Protein AF-0000000076750716 (afdb_homodimer)

Secondary structure (DSSP, 8-state):
--------HHHHHHHHHHHHHHTTSS-TTPEEPHHHHHHHHT--HHHHHHHHHHHHHTTSEEEETTTEEEE----HHHHHHHHHHHHHHHHHHHHTS-BTTB--HHHHHHHHHHHHHHHTT-HHHHHHHHHHHHHHHHHTT--HHHHHHHHHHHHHHHHHHTTS-HHHHHHHHHHHHHHHHHHHHTT-HHHHHHHHHHHHHHHHHHHHHHH-/--------HHHHHHHHHHHHHHTTSS-TTPEEPHHHHHHHHT--HHHHHHHHHHHHHTTSEEEETTTEEEE----HHHHHHHHHHHHHHHHHHHHTS-BTTB--HHHHHHHHHHHHHHHTT-HHHHHHHHHHHHHHHHHTT--HHHHHHHHHHHHHHHHHHTTS-HHHHHHHHHHHHHHHHHHHHTT-HHHHHHHHHHHHHHHHHHHHHHH-

pLDDT: mean 92.52, std 12.32, range [21.67, 98.94]

Organism: NCBI:txid927661

Structure (mmCIF, N/CA/C/O backbone):
data_AF-0000000076750716-model_v1
#
loop_
_entity.id
_entity.type
_entity.pdbx_description
1 polymer 'Transcriptional regulator'
#
loop_
_atom_site.group_PDB
_atom_site.id
_atom_site.type_symbol
_atom_site.label_atom_id
_atom_site.label_alt_id
_atom_site.label_comp_id
_atom_site.label_asym_id
_atom_site.label_entity_id
_atom_site.label_seq_id
_atom_site.pdbx_PDB_ins_code
_atom_site.Cartn_x
_atom_site.Cartn_y
_atom_site.Cartn_z
_atom_site.occupancy
_atom_site.B_iso_or_equiv
_atom_site.auth_seq_id
_atom_site.auth_comp_id
_atom_site.auth_asym_id
_atom_site.auth_atom_id
_atom_site.pdbx_PDB_model_num
ATOM 1 N N . MET A 1 1 ? -17.719 -16.781 27.188 1 21.67 1 MET A N 1
ATOM 2 C CA . MET A 1 1 ? -18.484 -16.484 25.984 1 21.67 1 MET A CA 1
ATOM 3 C C . MET A 1 1 ? -17.625 -15.773 24.953 1 21.67 1 MET A C 1
ATOM 5 O O . MET A 1 1 ? -17.25 -14.609 25.141 1 21.67 1 MET A O 1
ATOM 9 N N . THR A 1 2 ? -16.578 -16.328 24.484 1 24.56 2 THR A N 1
ATOM 10 C CA . THR A 1 2 ? -15.375 -15.906 23.766 1 24.56 2 THR A CA 1
ATOM 11 C C . THR A 1 2 ? -15.727 -15.227 22.453 1 24.56 2 THR A C 1
ATOM 13 O O . THR A 1 2 ? -16.453 -15.797 21.625 1 24.56 2 THR A O 1
ATOM 16 N N . MET A 1 3 ? -16.078 -13.945 22.516 1 24.97 3 MET A N 1
ATOM 17 C CA . MET A 1 3 ? -16.578 -13.031 21.484 1 24.97 3 MET A CA 1
ATOM 18 C C . MET A 1 3 ? -15.82 -13.211 20.172 1 24.97 3 MET A C 1
ATOM 20 O O . MET A 1 3 ? -14.664 -12.789 20.062 1 24.97 3 MET A O 1
ATOM 24 N N . VAL A 1 4 ? -15.781 -14.328 19.609 1 30.98 4 VAL A N 1
ATOM 25 C CA . VAL A 1 4 ? -15.211 -14.609 18.297 1 30.98 4 VAL A CA 1
ATOM 26 C C . VAL A 1 4 ? -15.633 -13.531 17.297 1 30.98 4 VAL A C 1
ATOM 28 O O . VAL A 1 4 ? -16.828 -13.359 17.047 1 30.98 4 VAL A O 1
ATOM 31 N N . LEU A 1 5 ? -15.094 -12.32 17.234 1 35.66 5 LEU A N 1
ATOM 32 C CA . LEU A 1 5 ? -15.344 -11.234 16.281 1 35.66 5 LEU A CA 1
ATOM 33 C C . LEU A 1 5 ? -15.555 -11.781 14.875 1 35.66 5 LEU A C 1
ATOM 35 O O . LEU A 1 5 ? -14.633 -12.336 14.273 1 35.66 5 LEU A O 1
ATOM 39 N N . ARG A 1 6 ? -16.469 -12.602 14.523 1 39.34 6 ARG A N 1
ATOM 40 C CA . ARG A 1 6 ? -16.969 -13.117 13.258 1 39.34 6 ARG A CA 1
ATOM 41 C C . ARG A 1 6 ? -16.797 -12.102 12.133 1 39.34 6 ARG A C 1
ATOM 43 O O . ARG A 1 6 ? -17.266 -10.961 12.25 1 39.34 6 ARG A O 1
ATOM 50 N N . ALA A 1 7 ? -15.758 -12.266 11.406 1 53.97 7 ALA A N 1
ATOM 51 C CA . ALA A 1 7 ? -15.734 -11.391 10.234 1 53.97 7 ALA A CA 1
ATOM 52 C C . ALA A 1 7 ? -17.141 -11.078 9.758 1 53.97 7 ALA A C 1
ATOM 54 O O . ALA A 1 7 ? -18 -11.961 9.672 1 53.97 7 ALA A O 1
ATOM 55 N N . GLY A 1 8 ? -17.547 -9.852 9.969 1 68.94 8 GLY A N 1
ATOM 56 C CA . GLY A 1 8 ? -18.859 -9.438 9.516 1 68.94 8 GLY A CA 1
ATOM 57 C C . GLY A 1 8 ? -19.219 -9.977 8.148 1 68.94 8 GLY A C 1
ATOM 58 O O . GLY A 1 8 ? -18.391 -10.594 7.477 1 68.94 8 GLY A O 1
ATOM 59 N N . SER A 1 9 ? -20.344 -10.367 7.852 1 79.81 9 SER A N 1
ATOM 60 C CA . SER A 1 9 ? -20.891 -10.891 6.602 1 79.81 9 SER A CA 1
ATOM 61 C C . SER A 1 9 ? -20.156 -10.312 5.395 1 79.81 9 SER A C 1
ATOM 63 O O . SER A 1 9 ? -19.875 -11.031 4.43 1 79.81 9 SER A O 1
ATOM 65 N N . ALA A 1 10 ? -19.641 -9.164 5.488 1 81.5 10 ALA A N 1
ATOM 66 C CA . ALA A 1 10 ? -18.938 -8.508 4.391 1 81.5 10 ALA A CA 1
ATOM 67 C C . ALA A 1 10 ? -17.531 -9.086 4.219 1 81.5 10 ALA A C 1
ATOM 69 O O . ALA A 1 10 ? -17.094 -9.352 3.096 1 81.5 10 ALA A O 1
ATOM 70 N N . ALA A 1 11 ? -16.891 -9.328 5.27 1 85.06 11 ALA A N 1
ATOM 71 C CA . ALA A 1 11 ? -15.539 -9.883 5.234 1 85.06 11 ALA A CA 1
ATOM 72 C C . ALA A 1 11 ? -15.531 -11.281 4.625 1 85.06 11 ALA A C 1
ATOM 74 O O . ALA A 1 11 ? -14.625 -11.633 3.871 1 85.06 11 ALA A O 1
ATOM 75 N N . ARG A 1 12 ? -16.469 -11.961 4.879 1 89.25 12 ARG A N 1
ATOM 76 C CA . ARG A 1 12 ? -16.594 -13.305 4.316 1 89.25 12 ARG A CA 1
ATOM 77 C C . ARG A 1 12 ? -16.828 -13.242 2.811 1 89.25 12 ARG A C 1
ATOM 79 O O . ARG A 1 12 ? -16.234 -14.016 2.053 1 89.25 12 ARG A O 1
ATOM 86 N N . ALA A 1 13 ? -17.719 -12.406 2.438 1 92.31 13 ALA A N 1
ATOM 87 C CA . ALA A 1 13 ? -17.984 -12.242 1.013 1 92.31 13 ALA A CA 1
ATOM 88 C C . ALA A 1 13 ? -16.734 -11.812 0.261 1 92.31 13 ALA A C 1
ATOM 90 O O . ALA A 1 13 ? -16.453 -12.305 -0.835 1 92.31 13 ALA A O 1
ATOM 91 N N . VAL A 1 14 ? -16.016 -10.922 0.864 1 91.81 14 VAL A N 1
ATOM 92 C CA . VAL A 1 14 ? -14.773 -10.461 0.266 1 91.81 14 VAL A CA 1
ATOM 93 C C . VAL A 1 14 ? -13.82 -11.641 0.078 1 91.81 14 VAL A C 1
ATOM 95 O O . VAL A 1 14 ? -13.273 -11.836 -1.01 1 91.81 14 VAL A O 1
ATOM 98 N N . ALA A 1 15 ? -13.695 -12.383 1.11 1 92.5 15 ALA A N 1
ATOM 99 C CA . ALA A 1 15 ? -12.766 -13.516 1.078 1 92.5 15 ALA A CA 1
ATOM 100 C C . ALA A 1 15 ? -13.172 -14.523 0.004 1 92.5 15 ALA A C 1
ATOM 102 O O . ALA A 1 15 ? -12.32 -15 -0.76 1 92.5 15 ALA A O 1
ATOM 103 N N . GLU A 1 16 ? -14.367 -14.805 -0.083 1 93.69 16 GLU A N 1
ATOM 104 C CA . GLU A 1 16 ? -14.859 -15.781 -1.054 1 93.69 16 GLU A CA 1
ATOM 105 C C . GLU A 1 16 ? -14.68 -15.273 -2.482 1 93.69 16 GLU A C 1
ATOM 107 O O . GLU A 1 16 ? -14.211 -16 -3.354 1 93.69 16 GLU A O 1
ATOM 112 N N . LEU A 1 17 ? -15.055 -14.117 -2.736 1 94.12 17 LEU A N 1
ATOM 113 C CA . LEU A 1 17 ? -14.93 -13.555 -4.078 1 94.12 17 LEU A CA 1
ATOM 114 C C . LEU A 1 17 ? -13.469 -13.422 -4.48 1 94.12 17 LEU A C 1
ATOM 116 O O . LEU A 1 17 ? -13.109 -13.672 -5.633 1 94.12 17 LEU A O 1
ATOM 120 N N . ARG A 1 18 ? -12.68 -12.961 -3.531 1 94.06 18 ARG A N 1
ATOM 121 C CA . ARG A 1 18 ? -11.242 -12.891 -3.793 1 94.06 18 ARG A CA 1
ATOM 122 C C . ARG A 1 18 ? -10.703 -14.242 -4.238 1 94.06 18 ARG A C 1
ATOM 124 O O . ARG A 1 18 ? -9.945 -14.328 -5.207 1 94.06 18 ARG A O 1
ATOM 131 N N . GLU A 1 19 ? -11.078 -15.227 -3.539 1 91.38 19 GLU A N 1
ATOM 132 C CA . GLU A 1 19 ? -10.633 -16.578 -3.865 1 91.38 19 GLU A CA 1
ATOM 133 C C . GLU A 1 19 ? -11.086 -16.984 -5.266 1 91.38 19 GLU A C 1
ATOM 135 O O . GLU A 1 19 ? -10.305 -17.547 -6.035 1 91.38 19 GLU A O 1
ATOM 140 N N . ARG A 1 20 ? -12.258 -16.719 -5.586 1 91.75 20 ARG A N 1
ATOM 141 C CA . ARG A 1 20 ? -12.781 -17.078 -6.898 1 91.75 20 ARG A CA 1
ATOM 142 C C . ARG A 1 20 ? -12.047 -16.344 -8.008 1 91.75 20 ARG A C 1
ATOM 144 O O . ARG A 1 20 ? -11.789 -16.922 -9.07 1 91.75 20 ARG A O 1
ATOM 151 N N . VAL A 1 21 ? -11.711 -15.172 -7.758 1 91.5 21 VAL A N 1
ATOM 152 C CA . VAL A 1 21 ? -11.016 -14.359 -8.742 1 91.5 21 VAL A CA 1
ATOM 153 C C . VAL A 1 21 ? -9.57 -14.844 -8.891 1 91.5 21 VAL A C 1
ATOM 155 O O . VAL A 1 21 ? -9.109 -15.109 -10 1 91.5 21 VAL A O 1
ATOM 158 N N . THR A 1 22 ? -8.898 -15.078 -7.785 1 89.25 22 THR A N 1
ATOM 159 C CA . THR A 1 22 ? -7.477 -15.391 -7.812 1 89.25 22 THR A CA 1
ATOM 160 C C . THR A 1 22 ? -7.25 -16.844 -8.242 1 89.25 22 THR A C 1
ATOM 162 O O . THR A 1 22 ? -6.203 -17.172 -8.805 1 89.25 22 THR A O 1
ATOM 165 N N . ALA A 1 23 ? -8.266 -17.641 -8.031 1 86.75 23 ALA A N 1
ATOM 166 C CA . ALA A 1 23 ? -8.188 -19.047 -8.461 1 86.75 23 ALA A CA 1
ATOM 167 C C . ALA A 1 23 ? -8.547 -19.188 -9.938 1 86.75 23 ALA A C 1
ATOM 169 O O . ALA A 1 23 ? -8.406 -20.25 -10.516 1 86.75 23 ALA A O 1
ATOM 170 N N . GLY A 1 24 ? -9.109 -18.156 -10.516 1 87.5 24 GLY A N 1
ATOM 171 C CA . GLY A 1 24 ? -9.398 -18.156 -11.945 1 87.5 24 GLY A CA 1
ATOM 172 C C . GLY A 1 24 ? -10.812 -18.594 -12.266 1 87.5 24 GLY A C 1
ATOM 173 O O . GLY A 1 24 ? -11.172 -18.766 -13.43 1 87.5 24 GLY A O 1
ATOM 174 N N . HIS A 1 25 ? -11.617 -18.75 -11.258 1 89.81 25 HIS A N 1
ATOM 175 C CA . HIS A 1 25 ? -13.008 -19.125 -11.5 1 89.81 25 HIS A CA 1
ATOM 176 C C . HIS A 1 25 ? -13.797 -17.953 -12.078 1 89.81 25 HIS A C 1
ATOM 178 O O . HIS A 1 25 ? -14.75 -18.141 -12.828 1 89.81 25 HIS A O 1
ATOM 184 N N . LEU A 1 26 ? -13.453 -16.812 -11.711 1 92.75 26 LEU A N 1
ATOM 185 C CA . LEU A 1 26 ? -13.938 -15.586 -12.32 1 92.75 26 LEU A CA 1
ATOM 186 C C . LEU A 1 26 ? -12.836 -14.914 -13.133 1 92.75 26 LEU A C 1
ATOM 188 O O . LEU A 1 26 ? -11.844 -14.43 -12.57 1 92.75 26 LEU A O 1
ATOM 192 N N . THR A 1 27 ? -13.078 -14.906 -14.453 1 92.62 27 THR A N 1
ATOM 193 C CA . THR A 1 27 ? -11.992 -14.477 -15.328 1 92.62 27 THR A CA 1
ATOM 194 C C . THR A 1 27 ? -12.055 -12.969 -15.562 1 92.62 27 THR A C 1
ATOM 196 O O . THR A 1 27 ? -13.125 -12.359 -15.461 1 92.62 27 THR A O 1
ATOM 199 N N . PRO A 1 28 ? -10.914 -12.414 -15.898 1 94.31 28 PRO A N 1
ATOM 200 C CA . PRO A 1 28 ? -10.891 -10.977 -16.172 1 94.31 28 PRO A CA 1
ATOM 201 C C . PRO A 1 28 ? -11.883 -10.562 -17.266 1 94.31 28 PRO A C 1
ATOM 203 O O . PRO A 1 28 ? -12.039 -11.273 -18.266 1 94.31 28 PRO A O 1
ATOM 206 N N . GLY A 1 29 ? -12.539 -9.461 -16.953 1 94.56 29 GLY A N 1
ATOM 207 C CA . GLY A 1 29 ? -13.508 -8.953 -17.906 1 94.56 29 GLY A CA 1
ATOM 208 C C . GLY A 1 29 ? -14.914 -9.469 -17.672 1 94.56 29 GLY A C 1
ATOM 209 O O . GLY A 1 29 ? -15.875 -8.953 -18.234 1 94.56 29 GLY A O 1
ATOM 210 N N . THR A 1 30 ? -15.086 -10.406 -16.781 1 94.94 30 THR A N 1
ATOM 211 C CA . THR A 1 30 ? -16.391 -10.992 -16.484 1 94.94 30 THR A CA 1
ATOM 212 C C . THR A 1 30 ? -17.219 -10.039 -15.625 1 94.94 30 THR A C 1
ATOM 214 O O . THR A 1 30 ? -16.719 -9.484 -14.648 1 94.94 30 THR A O 1
ATOM 217 N N . GLN A 1 31 ? -18.422 -9.867 -15.938 1 96.19 31 GLN A N 1
ATOM 218 C CA . GLN A 1 31 ? -19.344 -9.047 -15.148 1 96.19 31 GLN A CA 1
ATOM 219 C C . GLN A 1 31 ? -19.891 -9.82 -13.953 1 96.19 31 GLN A C 1
ATOM 221 O O . GLN A 1 31 ? -20.234 -11 -14.078 1 96.19 31 GLN A O 1
ATOM 226 N N . LEU A 1 32 ? -19.922 -9.18 -12.883 1 95.31 32 LEU A N 1
ATOM 227 C CA . LEU A 1 32 ? -20.516 -9.781 -11.695 1 95.31 32 LEU A CA 1
ATOM 228 C C . LEU A 1 32 ? -21.922 -9.258 -11.477 1 95.31 32 LEU A C 1
ATOM 230 O O . LEU A 1 32 ? -22.125 -8.055 -11.281 1 95.31 32 LEU A O 1
ATOM 234 N N . SER A 1 33 ? -22.844 -10.102 -11.508 1 91.81 33 SER A N 1
ATOM 235 C CA . SER A 1 33 ? -24.234 -9.742 -11.273 1 91.81 33 SER A CA 1
ATOM 236 C C .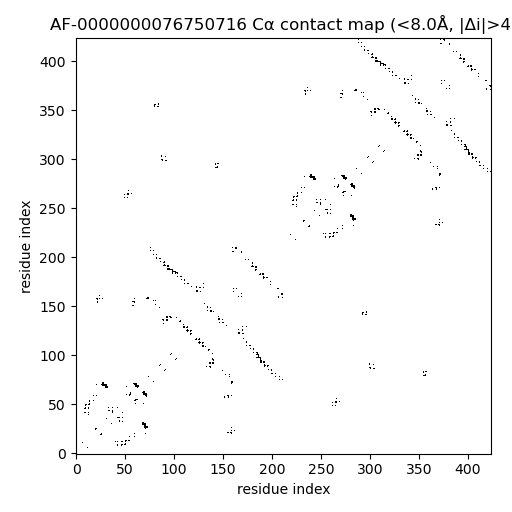 SER A 1 33 ? -24.578 -9.789 -9.789 1 91.81 33 SER A C 1
ATOM 238 O O . SER A 1 33 ? -24.453 -10.836 -9.148 1 91.81 33 SER A O 1
ATOM 240 N N . GLU A 1 34 ? -25.031 -8.672 -9.297 1 89.31 34 GLU A N 1
ATOM 241 C CA . GLU A 1 34 ? -25.438 -8.641 -7.895 1 89.31 34 GLU A CA 1
ATOM 242 C C . GLU A 1 34 ? -26.531 -9.664 -7.613 1 89.31 34 GLU A C 1
ATOM 244 O O . GLU A 1 34 ? -26.484 -10.359 -6.594 1 89.31 34 GLU A O 1
ATOM 249 N N . ALA A 1 35 ? -27.469 -9.781 -8.516 1 89.12 35 ALA A N 1
ATOM 250 C CA . ALA A 1 35 ? -28.625 -10.664 -8.352 1 89.12 35 ALA A CA 1
ATOM 251 C C . ALA A 1 35 ? -28.188 -12.125 -8.297 1 89.12 35 ALA A C 1
ATOM 253 O O . ALA A 1 35 ? -28.734 -12.914 -7.52 1 89.12 35 ALA A O 1
ATOM 254 N N . SER A 1 36 ? -27.234 -12.461 -9 1 90.81 36 SER A N 1
ATOM 255 C CA . SER A 1 36 ? -26.828 -13.852 -9.102 1 90.81 36 SER A CA 1
ATOM 256 C C . SER A 1 36 ? -25.891 -14.242 -7.957 1 90.81 36 SER A C 1
ATOM 258 O O . SER A 1 36 ? -25.703 -15.422 -7.68 1 90.81 36 SER A O 1
ATOM 260 N N . LEU A 1 37 ? -25.312 -13.289 -7.242 1 92.75 37 LEU A N 1
ATOM 261 C CA . LEU A 1 37 ? -24.25 -13.602 -6.285 1 92.75 37 LEU A CA 1
ATOM 262 C C . LEU A 1 37 ? -24.797 -13.57 -4.859 1 92.75 37 LEU A C 1
ATOM 264 O O . LEU A 1 37 ? -24.234 -14.211 -3.965 1 92.75 37 LEU A O 1
ATOM 268 N N . THR A 1 38 ? -25.859 -12.852 -4.641 1 90.94 38 THR A N 1
ATOM 269 C CA . THR A 1 38 ? -26.391 -12.719 -3.285 1 90.94 38 THR A CA 1
ATOM 270 C C . THR A 1 38 ? -26.797 -14.078 -2.732 1 90.94 38 THR A C 1
ATOM 272 O O . THR A 1 38 ? -26.547 -14.383 -1.565 1 90.94 38 THR A O 1
ATOM 275 N N . GLY A 1 39 ? -27.516 -14.875 -3.539 1 89.25 39 GLY A N 1
ATOM 276 C CA . GLY A 1 39 ? -27.969 -16.188 -3.121 1 89.25 39 GLY A CA 1
ATOM 277 C C . GLY A 1 39 ? -26.828 -17.109 -2.725 1 89.25 39 GLY A C 1
ATOM 278 O O . GLY A 1 39 ? -26.672 -17.453 -1.55 1 89.25 39 GLY A O 1
ATOM 279 N N . PRO A 1 40 ? -26.047 -17.391 -3.607 1 89.5 40 PRO A N 1
ATOM 280 C CA . PRO A 1 40 ? -24.938 -18.297 -3.355 1 89.5 40 PRO A CA 1
ATOM 281 C C . PRO A 1 40 ? -24.031 -17.844 -2.209 1 89.5 40 PRO A C 1
ATOM 283 O O . PRO A 1 40 ? -23.469 -18.672 -1.491 1 89.5 40 PRO A O 1
ATOM 286 N N . LEU A 1 41 ? -23.859 -16.562 -2.008 1 91.19 41 LEU A N 1
ATOM 287 C CA . LEU A 1 41 ? -22.984 -16.047 -0.966 1 91.19 41 LEU A CA 1
ATOM 288 C C . LEU A 1 41 ? -23.734 -15.875 0.348 1 91.19 41 LEU A C 1
ATOM 290 O O . LEU A 1 41 ? -23.125 -15.703 1.404 1 91.19 41 LEU A O 1
ATOM 294 N N . GLY A 1 42 ? -25.016 -15.836 0.256 1 92.44 42 GLY A N 1
ATOM 295 C CA . GLY A 1 42 ? -25.844 -15.703 1.447 1 92.44 42 GLY A CA 1
ATOM 296 C C . GLY A 1 42 ? -25.734 -14.344 2.1 1 92.44 42 GLY A C 1
ATOM 297 O O . GLY A 1 42 ? -25.656 -14.234 3.326 1 92.44 42 GLY A O 1
ATOM 298 N N . VAL A 1 43 ? -25.625 -13.359 1.329 1 91.38 43 VAL A N 1
ATOM 299 C CA . VAL A 1 43 ? -25.484 -12.008 1.866 1 91.38 43 VAL A CA 1
ATOM 300 C C . VAL A 1 43 ? -26.5 -11.086 1.2 1 91.38 43 VAL A C 1
ATOM 302 O O . VAL A 1 43 ? -27.016 -11.391 0.125 1 91.38 43 VAL A O 1
ATOM 305 N N . SER A 1 44 ? -26.75 -10.023 1.887 1 88.88 44 SER A N 1
ATOM 306 C CA . SER A 1 44 ? -27.625 -9.008 1.322 1 88.88 44 SER A CA 1
ATOM 307 C C . SER A 1 44 ? -26.938 -8.234 0.203 1 88.88 44 SER A C 1
ATOM 309 O O . SER A 1 44 ? -25.719 -8.32 0.043 1 88.88 44 SER A O 1
ATOM 311 N N . ARG A 1 45 ? -27.734 -7.508 -0.53 1 87.19 45 ARG A N 1
ATOM 312 C CA . ARG A 1 45 ? -27.203 -6.664 -1.592 1 87.19 45 ARG A CA 1
ATOM 313 C C . ARG A 1 45 ? -26.266 -5.602 -1.025 1 87.19 45 ARG A C 1
ATOM 315 O O . ARG A 1 45 ? -25.234 -5.289 -1.629 1 87.19 45 ARG A O 1
ATOM 322 N N . ASN A 1 46 ? -26.609 -5.07 0.033 1 83.25 46 ASN A N 1
ATOM 323 C CA . ASN A 1 46 ? -25.766 -4.055 0.667 1 83.25 46 ASN A CA 1
ATOM 324 C C . ASN A 1 46 ? -24.406 -4.621 1.066 1 83.25 46 ASN A C 1
ATOM 326 O O . ASN A 1 46 ? -23.375 -3.996 0.821 1 83.25 46 ASN A O 1
ATOM 330 N N . THR A 1 47 ? -24.422 -5.75 1.642 1 84.75 47 THR A N 1
ATOM 331 C CA . THR A 1 47 ? -23.203 -6.426 2.045 1 84.75 47 THR A CA 1
ATOM 332 C C . THR A 1 47 ? -22.344 -6.762 0.829 1 84.75 47 THR A C 1
ATOM 334 O O . THR A 1 47 ? -21.125 -6.605 0.861 1 84.75 47 THR A O 1
ATOM 337 N N . LEU A 1 48 ? -23.016 -7.191 -0.17 1 90.81 48 LEU A N 1
ATOM 338 C CA . LEU A 1 48 ? -22.297 -7.516 -1.396 1 90.81 48 LEU A CA 1
ATOM 339 C C . LEU A 1 48 ? -21.625 -6.273 -1.985 1 90.81 48 LEU A C 1
ATOM 341 O O . LEU A 1 48 ? -20.484 -6.332 -2.43 1 90.81 48 LEU A O 1
ATOM 345 N N . ARG A 1 49 ? -22.312 -5.23 -1.967 1 84.5 49 ARG A N 1
ATOM 346 C CA . ARG A 1 49 ? -21.766 -3.984 -2.496 1 84.5 49 ARG A CA 1
ATOM 347 C C . ARG A 1 49 ? -20.578 -3.508 -1.665 1 84.5 49 ARG A C 1
ATOM 349 O O . ARG A 1 49 ? -19.625 -2.957 -2.205 1 84.5 49 ARG A O 1
ATOM 356 N N . GLU A 1 50 ? -20.656 -3.752 -0.448 1 84.56 50 GLU A N 1
ATOM 357 C CA . GLU A 1 50 ? -19.5 -3.461 0.406 1 84.56 50 GLU A CA 1
ATOM 358 C C . GLU A 1 50 ? -18.297 -4.324 0.03 1 84.56 50 GLU A C 1
ATOM 360 O O . GLU A 1 50 ? -17.172 -3.836 -0.025 1 84.56 50 GLU A O 1
ATOM 365 N N . ALA A 1 51 ? -18.625 -5.508 -0.202 1 89.62 51 ALA A N 1
ATOM 366 C CA . ALA A 1 51 ? -17.562 -6.422 -0.617 1 89.62 51 ALA A CA 1
ATOM 367 C C . ALA A 1 51 ? -16.969 -5.992 -1.953 1 89.62 51 ALA A C 1
ATOM 369 O O . ALA A 1 51 ? -15.742 -6.016 -2.127 1 89.62 51 ALA A O 1
ATOM 370 N N . PHE A 1 52 ? -17.859 -5.598 -2.859 1 90.94 52 PHE A N 1
ATOM 371 C CA . PHE A 1 52 ? -17.391 -5.094 -4.145 1 90.94 52 PHE A CA 1
ATOM 372 C C . PHE A 1 52 ? -16.484 -3.889 -3.955 1 90.94 52 PHE A C 1
ATOM 374 O O . PHE A 1 52 ? -15.422 -3.805 -4.574 1 90.94 52 PHE A O 1
ATOM 381 N N . SER A 1 53 ? -16.844 -3.016 -3.111 1 86.62 53 SER A N 1
ATOM 382 C CA . SER A 1 53 ? -16.047 -1.81 -2.881 1 86.62 53 SER A CA 1
ATOM 383 C C . SER A 1 53 ? -14.648 -2.15 -2.385 1 86.62 53 SER A C 1
ATOM 385 O O . SER A 1 53 ? -13.664 -1.566 -2.844 1 86.62 53 SER A O 1
ATOM 387 N N . THR A 1 54 ? -14.586 -3.092 -1.508 1 87.44 54 THR A N 1
ATOM 388 C CA . THR A 1 54 ? -13.297 -3.523 -0.984 1 87.44 54 THR A CA 1
ATOM 389 C C . THR A 1 54 ? -12.43 -4.113 -2.094 1 87.44 54 THR A C 1
ATOM 391 O O . THR A 1 54 ? -11.258 -3.758 -2.232 1 87.44 54 THR A O 1
ATOM 394 N N . LEU A 1 55 ? -13.016 -4.918 -2.885 1 92.94 55 LEU A N 1
ATOM 395 C CA . LEU A 1 55 ? -12.273 -5.613 -3.928 1 92.94 55 LEU A CA 1
ATOM 396 C C . LEU A 1 55 ? -11.906 -4.66 -5.059 1 92.94 55 LEU A C 1
ATOM 398 O O . LEU A 1 55 ? -10.914 -4.871 -5.758 1 92.94 55 LEU A O 1
ATOM 402 N N . ILE A 1 56 ? -12.688 -3.613 -5.25 1 90.38 56 ILE A N 1
ATOM 403 C CA . ILE A 1 56 ? -12.352 -2.562 -6.203 1 90.38 56 ILE A CA 1
ATOM 404 C C . ILE A 1 56 ? -11.141 -1.779 -5.695 1 90.38 56 ILE A C 1
ATOM 406 O O . ILE A 1 56 ? -10.203 -1.516 -6.453 1 90.38 56 ILE A O 1
ATOM 410 N N . GLU A 1 57 ? -11.125 -1.504 -4.449 1 84.38 57 GLU A N 1
ATOM 411 C CA . GLU A 1 57 ? -9.977 -0.819 -3.852 1 84.38 57 GLU A CA 1
ATOM 412 C C . GLU A 1 57 ? -8.719 -1.669 -3.949 1 84.38 57 GLU A C 1
ATOM 414 O O . GLU A 1 57 ? -7.613 -1.136 -4.098 1 84.38 57 GLU A O 1
ATOM 419 N N . GLU A 1 58 ? -8.945 -2.955 -3.959 1 90.06 58 GLU A N 1
ATOM 420 C CA . GLU A 1 58 ? -7.812 -3.879 -4.031 1 90.06 58 GLU A CA 1
ATOM 421 C C . GLU A 1 58 ? -7.375 -4.102 -5.477 1 90.06 58 GLU A C 1
ATOM 423 O O . GLU A 1 58 ? -6.375 -4.777 -5.73 1 90.06 58 GLU A O 1
ATOM 428 N N . GLY A 1 59 ? -8.172 -3.637 -6.41 1 93.12 59 GLY A N 1
ATOM 429 C CA . GLY A 1 59 ? -7.812 -3.725 -7.816 1 93.12 59 GLY A CA 1
ATOM 430 C C . GLY A 1 59 ? -8.281 -5.008 -8.477 1 93.12 59 GLY A C 1
ATOM 431 O O . GLY A 1 59 ? -7.922 -5.289 -9.617 1 93.12 59 GLY A O 1
ATOM 432 N N . LEU A 1 60 ? -9.062 -5.777 -7.797 1 96 60 LEU A N 1
ATOM 433 C CA . LEU A 1 60 ? -9.5 -7.062 -8.32 1 96 60 LEU A CA 1
ATOM 434 C C . LEU A 1 60 ? -10.789 -6.914 -9.133 1 96 60 LEU A C 1
ATOM 436 O O . LEU A 1 60 ? -11.078 -7.73 -10.008 1 96 60 LEU A O 1
ATOM 440 N N . LEU A 1 61 ? -11.586 -5.914 -8.781 1 96.19 61 LEU A N 1
ATOM 441 C CA . LEU A 1 61 ? -12.797 -5.562 -9.508 1 96.19 61 LEU A CA 1
ATOM 442 C C . LEU A 1 61 ? -12.734 -4.121 -10 1 96.19 61 LEU A C 1
ATOM 444 O O . LEU A 1 61 ? -11.891 -3.342 -9.555 1 96.19 61 LEU A O 1
ATOM 448 N N . VAL A 1 62 ? -13.57 -3.814 -10.961 1 95.31 62 VAL A N 1
ATOM 449 C CA . VAL A 1 62 ? -13.703 -2.449 -11.461 1 95.31 62 VAL A CA 1
ATOM 450 C C . VAL A 1 62 ? -15.18 -2.133 -11.695 1 95.31 62 VAL A C 1
ATOM 452 O O . VAL A 1 62 ? -15.938 -2.99 -12.156 1 95.31 62 VAL A O 1
ATOM 455 N N . ARG A 1 63 ? -15.523 -0.993 -11.273 1 92.19 63 ARG A N 1
ATOM 456 C CA . ARG A 1 63 ? -16.875 -0.515 -11.547 1 92.19 63 ARG A CA 1
ATOM 457 C C . ARG A 1 63 ? -16.906 0.319 -12.82 1 92.19 63 ARG A C 1
ATOM 459 O O . ARG A 1 63 ? -16.141 1.267 -12.977 1 92.19 63 ARG A O 1
ATOM 466 N N . ILE A 1 64 ? -17.75 -0.05 -13.711 1 92.06 64 ILE A N 1
ATOM 467 C CA . ILE A 1 64 ? -17.969 0.731 -14.93 1 92.06 64 ILE A CA 1
ATOM 468 C C . ILE A 1 64 ? -19.328 1.43 -14.852 1 92.06 64 ILE A C 1
ATOM 470 O O . ILE A 1 64 ? -20.359 0.776 -14.695 1 92.06 64 ILE A O 1
ATOM 474 N N . PRO A 1 65 ? -19.328 2.715 -14.93 1 87.19 65 PRO A N 1
ATOM 475 C CA . PRO A 1 65 ? -20.578 3.457 -14.836 1 87.19 65 PRO A CA 1
ATOM 476 C C . PRO A 1 65 ? -21.641 2.941 -15.797 1 87.19 65 PRO A C 1
ATOM 478 O O . PRO A 1 65 ? -21.359 2.723 -16.969 1 87.19 65 PRO A O 1
ATOM 481 N N . HIS A 1 66 ? -22.781 2.762 -15.227 1 87.81 66 HIS A N 1
ATOM 482 C CA . HIS A 1 66 ? -23.984 2.371 -15.945 1 87.81 66 HIS A CA 1
ATOM 483 C C . HIS A 1 66 ? -23.859 0.953 -16.484 1 87.81 66 HIS A C 1
ATOM 485 O O . HIS A 1 66 ? -24.703 0.517 -17.281 1 87.81 66 HIS A O 1
ATOM 491 N N . ARG A 1 67 ? -22.812 0.251 -16.203 1 91.75 67 ARG A N 1
ATOM 492 C CA . ARG A 1 67 ? -22.656 -1.11 -16.703 1 91.75 67 ARG A CA 1
ATOM 493 C C . ARG A 1 67 ? -22.547 -2.107 -15.555 1 91.75 67 ARG A C 1
ATOM 495 O O . ARG A 1 67 ? -22.953 -3.27 -15.695 1 91.75 67 ARG A O 1
ATOM 502 N N . GLY A 1 68 ? -21.906 -1.604 -14.469 1 93.56 68 GLY A N 1
ATOM 503 C CA . GLY A 1 68 ? -21.844 -2.502 -13.328 1 93.56 68 GLY A CA 1
ATOM 504 C C . GLY A 1 68 ? -20.422 -2.834 -12.906 1 93.56 68 GLY A C 1
ATOM 505 O O . GLY A 1 68 ? -19.516 -2.01 -13.055 1 93.56 68 GLY A O 1
ATOM 506 N N . VAL A 1 69 ? -20.281 -4.012 -12.211 1 95.62 69 VAL A N 1
ATOM 507 C CA . VAL A 1 69 ? -19 -4.414 -11.633 1 95.62 69 VAL A CA 1
ATOM 508 C C . VAL A 1 69 ? -18.422 -5.594 -12.414 1 95.62 69 VAL A C 1
ATOM 510 O O . VAL A 1 69 ? -19.156 -6.527 -12.758 1 95.62 69 VAL A O 1
ATOM 513 N N . PHE A 1 70 ? -17.172 -5.492 -12.75 1 97.56 70 PHE A N 1
ATOM 514 C CA . PHE A 1 70 ? -16.469 -6.5 -13.531 1 97.56 70 PHE A CA 1
ATOM 515 C C . PHE A 1 70 ? -15.203 -6.953 -12.82 1 97.56 70 PHE A C 1
ATOM 517 O O . PHE A 1 70 ? -14.641 -6.211 -12.016 1 97.56 70 PHE A O 1
ATOM 524 N N . VAL A 1 71 ? -14.758 -8.211 -13.148 1 97.06 71 VAL A N 1
ATOM 525 C CA . VAL A 1 71 ? -13.406 -8.602 -12.766 1 97.06 71 VAL A CA 1
ATOM 526 C C . VAL A 1 71 ? -12.391 -7.77 -13.547 1 97.06 71 VAL A C 1
ATOM 528 O O . VAL A 1 71 ? -12.516 -7.613 -14.766 1 97.06 71 VAL A O 1
ATOM 531 N N . ALA A 1 72 ? -11.414 -7.285 -12.922 1 96.44 72 ALA A N 1
ATOM 532 C CA . ALA A 1 72 ? -10.461 -6.355 -13.523 1 96.44 72 ALA A CA 1
ATOM 533 C C . ALA A 1 72 ? -9.562 -7.066 -14.531 1 96.44 72 ALA A C 1
ATOM 535 O O . ALA A 1 72 ? -9.328 -8.273 -14.422 1 96.44 72 ALA A O 1
ATOM 536 N N . THR A 1 73 ? -9.125 -6.289 -15.547 1 94.62 73 THR A N 1
ATOM 537 C CA . THR A 1 73 ? -8.047 -6.676 -16.453 1 94.62 73 THR A CA 1
ATOM 538 C C . THR A 1 73 ? -6.832 -5.773 -16.266 1 94.62 73 THR A C 1
ATOM 540 O O . THR A 1 73 ? -6.977 -4.566 -16.062 1 94.62 73 THR A O 1
ATOM 543 N N . LEU A 1 74 ? -5.695 -6.398 -16.391 1 94.56 74 LEU A N 1
ATOM 544 C CA . LEU A 1 74 ? -4.488 -5.602 -16.203 1 94.56 74 LEU A CA 1
ATOM 545 C C . LEU A 1 74 ? -3.898 -5.184 -17.547 1 94.56 74 LEU A C 1
ATOM 547 O O . LEU A 1 74 ? -3.777 -6.008 -18.453 1 94.56 74 LEU A O 1
ATOM 551 N N . THR A 1 75 ? -3.584 -3.926 -17.656 1 94.69 75 THR A N 1
ATOM 552 C CA . THR A 1 75 ? -2.838 -3.43 -18.797 1 94.69 75 THR A CA 1
ATOM 553 C C . THR A 1 75 ? -1.349 -3.721 -18.641 1 94.69 75 THR A C 1
ATOM 555 O O . THR A 1 75 ? -0.888 -4.062 -17.562 1 94.69 75 THR A O 1
ATOM 558 N N . ALA A 1 76 ? -0.601 -3.555 -19.75 1 96.5 76 ALA A N 1
ATOM 559 C CA . ALA A 1 76 ? 0.851 -3.711 -19.688 1 96.5 76 ALA A CA 1
ATOM 560 C C . ALA A 1 76 ? 1.477 -2.719 -18.719 1 96.5 76 ALA A C 1
ATOM 562 O O . ALA A 1 76 ? 2.406 -3.062 -17.984 1 96.5 76 ALA A O 1
ATOM 563 N N . ALA A 1 77 ? 0.946 -1.543 -18.688 1 97.19 77 ALA A N 1
ATOM 564 C CA . ALA A 1 77 ? 1.472 -0.507 -17.797 1 97.19 77 ALA A CA 1
ATOM 565 C C . ALA A 1 77 ? 1.233 -0.863 -16.344 1 97.19 77 ALA A C 1
ATOM 567 O O . ALA A 1 77 ? 2.088 -0.616 -15.484 1 97.19 77 ALA A O 1
ATOM 568 N N . GLN A 1 78 ? 0.097 -1.428 -16.062 1 96.5 78 GLN A N 1
ATOM 569 C CA . GLN A 1 78 ? -0.215 -1.837 -14.695 1 96.5 78 GLN A CA 1
ATOM 570 C C . GLN A 1 78 ? 0.674 -2.994 -14.25 1 96.5 78 GLN A C 1
ATOM 572 O O . GLN A 1 78 ? 1.138 -3.023 -13.109 1 96.5 78 GLN A O 1
ATOM 577 N N . ILE A 1 79 ? 0.93 -3.896 -15.141 1 96.88 79 ILE A N 1
ATOM 578 C CA . ILE A 1 79 ? 1.808 -5.02 -14.828 1 96.88 79 ILE A CA 1
ATOM 579 C C . ILE A 1 79 ? 3.227 -4.512 -14.578 1 96.88 79 ILE A C 1
ATOM 581 O O . ILE A 1 79 ? 3.865 -4.902 -13.602 1 96.88 79 ILE A O 1
ATOM 585 N N . ALA A 1 80 ? 3.691 -3.652 -15.438 1 98.12 80 ALA A N 1
ATOM 586 C CA . ALA A 1 80 ? 5.023 -3.078 -15.258 1 98.12 80 ALA A CA 1
ATOM 587 C C . ALA A 1 80 ? 5.137 -2.365 -13.914 1 98.12 80 ALA A C 1
ATOM 589 O O . ALA A 1 80 ? 6.16 -2.469 -13.234 1 98.12 80 ALA A O 1
ATOM 590 N N . ASP A 1 81 ? 4.125 -1.719 -13.531 1 98.38 81 ASP A N 1
ATOM 591 C CA . ASP A 1 81 ? 4.133 -1.008 -12.258 1 98.38 81 ASP A CA 1
ATOM 592 C C . ASP A 1 81 ? 4.164 -1.985 -11.078 1 98.38 81 ASP A C 1
ATOM 594 O O . ASP A 1 81 ? 4.832 -1.732 -10.078 1 98.38 81 ASP A O 1
ATOM 598 N N . ILE A 1 82 ? 3.424 -3.035 -11.172 1 98.19 82 ILE A N 1
ATOM 599 C CA . ILE A 1 82 ? 3.449 -4.059 -10.133 1 98.19 82 ILE A CA 1
ATOM 600 C C . ILE A 1 82 ? 4.875 -4.566 -9.945 1 98.19 82 ILE A C 1
ATOM 602 O O . ILE A 1 82 ? 5.363 -4.672 -8.812 1 98.19 82 ILE A O 1
ATOM 606 N N . TYR A 1 83 ? 5.535 -4.836 -10.992 1 98.5 83 TYR A N 1
ATOM 607 C CA . TYR A 1 83 ? 6.883 -5.387 -10.891 1 98.5 83 TYR A CA 1
ATOM 608 C C . TYR A 1 83 ? 7.867 -4.336 -10.398 1 98.5 83 TYR A C 1
ATOM 610 O O . TYR A 1 83 ? 8.82 -4.652 -9.688 1 98.5 83 TYR A O 1
ATOM 618 N N . ARG A 1 84 ? 7.645 -3.096 -10.781 1 98.25 84 ARG A N 1
ATOM 619 C CA . ARG A 1 84 ? 8.445 -2.012 -10.219 1 98.25 84 ARG A CA 1
ATOM 620 C C . ARG A 1 84 ? 8.336 -1.973 -8.703 1 98.25 84 ARG A C 1
ATOM 622 O O . ARG A 1 84 ? 9.344 -1.87 -8 1 98.25 84 ARG A O 1
ATOM 629 N N . VAL A 1 85 ? 7.176 -2.07 -8.203 1 98.62 85 VAL A N 1
ATOM 630 C CA . VAL A 1 85 ? 6.906 -2.031 -6.77 1 98.62 85 VAL A CA 1
ATOM 631 C C . VAL A 1 85 ? 7.48 -3.279 -6.102 1 98.62 85 VAL A C 1
ATOM 633 O O . VAL A 1 85 ? 8.125 -3.189 -5.055 1 98.62 85 VAL A O 1
ATOM 636 N N . ARG A 1 86 ? 7.238 -4.414 -6.688 1 98.75 86 ARG A N 1
ATOM 637 C CA . ARG A 1 86 ? 7.789 -5.656 -6.152 1 98.75 86 ARG A CA 1
ATOM 638 C C . ARG A 1 86 ? 9.305 -5.566 -6.012 1 98.75 86 ARG A C 1
ATOM 640 O O . ARG A 1 86 ? 9.859 -5.93 -4.977 1 98.75 86 ARG A O 1
ATOM 647 N N . THR A 1 87 ? 9.938 -5.078 -7.074 1 98.56 87 THR A N 1
ATOM 648 C CA . THR A 1 87 ? 11.391 -4.977 -7.047 1 98.56 87 THR A CA 1
ATOM 649 C C . THR A 1 87 ? 11.844 -4.078 -5.898 1 98.56 87 THR A C 1
ATOM 651 O O . THR A 1 87 ? 12.742 -4.445 -5.133 1 98.56 87 THR A O 1
ATOM 654 N N . LEU A 1 88 ? 11.203 -2.998 -5.77 1 98.31 88 LEU A N 1
ATOM 655 C CA . LEU A 1 88 ? 11.562 -2.062 -4.707 1 98.31 88 LEU A CA 1
ATOM 656 C C . LEU A 1 88 ? 11.344 -2.689 -3.334 1 98.31 88 LEU A C 1
ATOM 658 O O . LEU A 1 88 ? 12.234 -2.66 -2.486 1 98.31 88 LEU A O 1
ATOM 662 N N . LEU A 1 89 ? 10.242 -3.299 -3.096 1 98.44 89 LEU A N 1
ATOM 663 C CA . LEU A 1 89 ? 9.852 -3.828 -1.795 1 98.44 89 LEU A CA 1
ATOM 664 C C . LEU A 1 89 ? 10.625 -5.098 -1.465 1 98.44 89 LEU A C 1
ATOM 666 O O . LEU A 1 89 ? 11.289 -5.176 -0.425 1 98.44 89 LEU A O 1
ATOM 670 N N . GLU A 1 90 ? 10.555 -6.035 -2.316 1 98.81 90 GLU A N 1
ATOM 671 C CA . GLU A 1 90 ? 11.055 -7.371 -2.008 1 98.81 90 GLU A CA 1
ATOM 672 C C . GLU A 1 90 ? 12.578 -7.383 -1.912 1 98.81 90 GLU A C 1
ATOM 674 O O . GLU A 1 90 ? 13.148 -7.988 -1.001 1 98.81 90 GLU A O 1
ATOM 679 N N . CYS A 1 91 ? 13.211 -6.723 -2.887 1 98.81 91 CYS A N 1
ATOM 680 C CA . CYS A 1 91 ? 14.672 -6.715 -2.844 1 98.81 91 CYS A CA 1
ATOM 681 C C . CYS A 1 91 ? 15.18 -5.98 -1.607 1 98.81 91 CYS A C 1
ATOM 683 O O . CYS A 1 91 ? 16.141 -6.414 -0.974 1 98.81 91 CYS A O 1
ATOM 685 N N . THR A 1 92 ? 14.508 -4.914 -1.262 1 98.44 92 THR A N 1
ATOM 686 C CA . THR A 1 92 ? 14.906 -4.16 -0.076 1 98.44 92 THR A CA 1
ATOM 687 C C . THR A 1 92 ? 14.656 -4.977 1.19 1 98.44 92 THR A C 1
ATOM 689 O O . THR A 1 92 ? 15.516 -5.055 2.066 1 98.44 92 THR A O 1
ATOM 692 N N . ALA A 1 93 ? 13.508 -5.566 1.316 1 98.5 93 ALA A N 1
ATOM 693 C CA . ALA A 1 93 ? 13.172 -6.387 2.477 1 98.5 93 ALA A CA 1
ATOM 694 C C . ALA A 1 93 ? 14.18 -7.516 2.66 1 98.5 93 ALA A C 1
ATOM 696 O O . ALA A 1 93 ? 14.625 -7.785 3.779 1 98.5 93 ALA A O 1
ATOM 697 N N . LEU A 1 94 ? 14.516 -8.133 1.572 1 98.75 94 LEU A N 1
ATOM 698 C CA . LEU A 1 94 ? 15.438 -9.258 1.648 1 98.75 94 LEU A CA 1
ATOM 699 C C . LEU A 1 94 ? 16.844 -8.789 2.008 1 98.75 94 LEU A C 1
ATOM 701 O O . LEU A 1 94 ? 17.5 -9.398 2.852 1 98.75 94 LEU A O 1
ATOM 705 N N . ARG A 1 95 ? 17.234 -7.715 1.39 1 98.25 95 ARG A N 1
ATOM 706 C CA . ARG A 1 95 ? 18.578 -7.176 1.624 1 98.25 95 ARG A CA 1
ATOM 707 C C . ARG A 1 95 ? 18.75 -6.773 3.084 1 98.25 95 ARG A C 1
ATOM 709 O O . ARG A 1 95 ? 19.844 -6.922 3.645 1 98.25 95 ARG A O 1
ATOM 716 N N . GLN A 1 96 ? 17.734 -6.312 3.654 1 96.75 96 GLN A N 1
ATOM 717 C CA . GLN A 1 96 ? 17.812 -5.781 5.012 1 96.75 96 GLN A CA 1
ATOM 718 C C . GLN A 1 96 ? 17.453 -6.844 6.039 1 96.75 96 GLN A C 1
ATOM 720 O O . GLN A 1 96 ? 17.469 -6.586 7.246 1 96.75 96 GLN A O 1
ATOM 725 N N . ALA A 1 97 ? 17.078 -8.008 5.621 1 97.81 97 ALA A N 1
ATOM 726 C CA . ALA A 1 97 ? 16.562 -9.047 6.516 1 97.81 97 ALA A CA 1
ATOM 727 C C . ALA A 1 97 ? 17.672 -9.562 7.438 1 97.81 97 ALA A C 1
ATOM 729 O O . ALA A 1 97 ? 18.844 -9.562 7.066 1 97.81 97 ALA A O 1
ATOM 730 N N . PRO A 1 98 ? 17.266 -9.977 8.641 1 96.31 98 PRO A N 1
ATOM 731 C CA . PRO A 1 98 ? 18.25 -10.57 9.539 1 96.31 98 PRO A CA 1
ATOM 732 C C . PRO A 1 98 ? 18.875 -11.844 8.969 1 96.31 98 PRO A C 1
ATOM 734 O O . PRO A 1 98 ? 18.188 -12.648 8.336 1 96.31 98 PRO A O 1
ATOM 737 N N . VAL A 1 99 ? 20.156 -12.031 9.25 1 96.38 99 VAL A N 1
ATOM 738 C CA . VAL A 1 99 ? 20.844 -13.164 8.656 1 96.38 99 VAL A CA 1
ATOM 739 C C . VAL A 1 99 ? 21.469 -14.031 9.758 1 96.38 99 VAL A C 1
ATOM 741 O O . VAL A 1 99 ? 22.062 -15.07 9.477 1 96.38 99 VAL A O 1
ATOM 744 N N . ASP A 1 100 ? 21.359 -13.617 11.008 1 94.44 100 ASP A N 1
ATOM 745 C CA . ASP A 1 100 ? 21.953 -14.375 12.102 1 94.44 100 ASP A CA 1
ATOM 746 C C . ASP A 1 100 ? 20.953 -14.547 13.25 1 94.44 100 ASP A C 1
ATOM 748 O O . ASP A 1 100 ? 20.891 -13.703 14.148 1 94.44 100 ASP A O 1
ATOM 752 N N . PRO A 1 101 ? 20.219 -15.68 13.344 1 93.88 101 PRO A N 1
ATOM 753 C CA . PRO A 1 101 ? 20.047 -16.625 12.25 1 93.88 101 PRO A CA 1
ATOM 754 C C . PRO A 1 101 ? 19.094 -16.109 11.172 1 93.88 101 PRO A C 1
ATOM 756 O O . PRO A 1 101 ? 18.297 -15.211 11.43 1 93.88 101 PRO A O 1
ATOM 759 N N . PRO A 1 102 ? 19.281 -16.641 9.961 1 94.69 102 PRO A N 1
ATOM 760 C CA . PRO A 1 102 ? 18.297 -16.281 8.945 1 94.69 102 PRO A CA 1
ATOM 761 C C . PRO A 1 102 ? 16.891 -16.812 9.266 1 94.69 102 PRO A C 1
ATOM 763 O O . PRO A 1 102 ? 16.766 -17.922 9.773 1 94.69 102 PRO A O 1
ATOM 766 N N . ARG A 1 103 ? 15.922 -16.031 9.031 1 96.62 103 ARG A N 1
ATOM 767 C CA . ARG A 1 103 ? 14.531 -16.438 9.211 1 96.62 103 ARG A CA 1
ATOM 768 C C . ARG A 1 103 ? 13.945 -16.969 7.906 1 96.62 103 ARG A C 1
ATOM 770 O O . ARG A 1 103 ? 12.977 -16.406 7.383 1 96.62 103 ARG A O 1
ATOM 777 N N . ALA A 1 104 ? 14.43 -18.109 7.48 1 97.06 104 ALA A N 1
ATOM 778 C CA . ALA A 1 104 ? 14.18 -18.562 6.113 1 97.06 104 ALA A CA 1
ATOM 779 C C . ALA A 1 104 ? 13.086 -19.625 6.082 1 97.06 104 ALA A C 1
ATOM 781 O O . ALA A 1 104 ? 12.75 -20.141 5.02 1 97.06 104 ALA A O 1
ATOM 782 N N . GLU A 1 105 ? 12.492 -19.938 7.188 1 97.75 105 GLU A N 1
ATOM 783 C CA . GLU A 1 105 ? 11.594 -21.078 7.27 1 97.75 105 GLU A CA 1
ATOM 784 C C . GLU A 1 105 ? 10.406 -20.922 6.324 1 97.75 105 GLU A C 1
ATOM 786 O O . GLU A 1 105 ? 10.031 -21.859 5.621 1 97.75 105 GLU A O 1
ATOM 791 N N . GLY A 1 106 ? 9.82 -19.75 6.32 1 97.94 106 GLY A N 1
ATOM 792 C CA . GLY A 1 106 ? 8.711 -19.5 5.418 1 97.94 106 GLY A CA 1
ATOM 793 C C . GLY A 1 106 ? 9.086 -19.609 3.955 1 97.94 106 GLY A C 1
ATOM 794 O O . GLY A 1 106 ? 8.328 -20.141 3.146 1 97.94 106 GLY A O 1
ATOM 795 N N . LEU A 1 107 ? 10.258 -19.125 3.592 1 98.62 107 LEU A N 1
ATOM 796 C CA . LEU A 1 107 ? 10.75 -19.219 2.225 1 98.62 107 LEU A CA 1
ATOM 797 C C . LEU A 1 107 ? 10.922 -20.672 1.808 1 98.62 107 LEU A C 1
ATOM 799 O O . LEU A 1 107 ? 10.438 -21.078 0.75 1 98.62 107 LEU A O 1
ATOM 803 N N . ARG A 1 108 ? 11.562 -21.344 2.674 1 98.56 108 ARG A N 1
ATOM 804 C CA . ARG A 1 108 ? 11.844 -22.75 2.393 1 98.56 108 ARG A CA 1
ATOM 805 C C . ARG A 1 108 ? 10.547 -23.547 2.238 1 98.56 108 ARG A C 1
ATOM 807 O O . ARG A 1 108 ? 10.43 -24.391 1.343 1 98.56 108 ARG A O 1
ATOM 814 N N . ALA A 1 109 ? 9.641 -23.328 3.082 1 98.75 109 ALA A N 1
ATOM 815 C CA . ALA A 1 109 ? 8.352 -24.016 3.006 1 98.75 109 ALA A CA 1
ATOM 816 C C . ALA A 1 109 ? 7.664 -23.75 1.671 1 98.75 109 ALA A C 1
ATOM 818 O O . ALA A 1 109 ? 7.094 -24.656 1.062 1 98.75 109 ALA A O 1
ATOM 819 N N . ALA A 1 110 ? 7.68 -22.547 1.201 1 98.56 110 ALA A N 1
ATOM 820 C CA . ALA A 1 110 ? 7.055 -22.188 -0.068 1 98.56 110 ALA A CA 1
ATOM 821 C C . ALA A 1 110 ? 7.773 -22.844 -1.241 1 98.56 110 ALA A C 1
ATOM 823 O O . ALA A 1 110 ? 7.133 -23.297 -2.191 1 98.56 110 ALA A O 1
ATOM 824 N N . VAL A 1 111 ? 9.078 -22.875 -1.165 1 98.69 111 VAL A N 1
ATOM 825 C CA . VAL A 1 111 ? 9.875 -23.516 -2.211 1 98.69 111 VAL A CA 1
ATOM 826 C C . VAL A 1 111 ? 9.555 -25 -2.264 1 98.69 111 VAL A C 1
ATOM 828 O O . VAL A 1 111 ? 9.312 -25.562 -3.34 1 98.69 111 VAL A O 1
ATOM 831 N N . ASP A 1 112 ? 9.484 -25.609 -1.092 1 98.75 112 ASP A N 1
ATOM 832 C CA . ASP A 1 112 ? 9.172 -27.031 -1.013 1 98.75 112 ASP A CA 1
ATOM 833 C C . ASP A 1 112 ? 7.781 -27.312 -1.576 1 98.75 112 ASP A C 1
ATOM 835 O O . ASP A 1 112 ? 7.586 -28.297 -2.293 1 98.75 112 ASP A O 1
ATOM 839 N N . GLU A 1 113 ? 6.902 -26.5 -1.248 1 98.69 113 GLU A N 1
ATOM 840 C CA . GLU A 1 113 ? 5.539 -26.625 -1.755 1 98.69 113 GLU A CA 1
ATOM 841 C C . GLU A 1 113 ? 5.508 -26.531 -3.277 1 98.69 113 GLU A C 1
ATOM 843 O O . GLU A 1 113 ? 4.863 -27.359 -3.938 1 98.69 113 GLU A O 1
ATOM 848 N N . ALA A 1 114 ? 6.18 -25.594 -3.848 1 98.69 114 ALA A N 1
ATOM 849 C CA . ALA A 1 114 ? 6.219 -25.422 -5.297 1 98.69 114 ALA A CA 1
ATOM 850 C C . ALA A 1 114 ? 6.84 -26.625 -5.98 1 98.69 114 ALA A C 1
ATOM 852 O O . ALA A 1 114 ? 6.336 -27.094 -7.008 1 98.69 114 ALA A O 1
ATOM 853 N N . GLU A 1 115 ? 7.902 -27.078 -5.391 1 98.69 115 GLU A N 1
ATOM 854 C CA . GLU A 1 115 ? 8.586 -28.234 -5.961 1 98.69 115 GLU A CA 1
ATOM 855 C C . GLU A 1 115 ? 7.688 -29.469 -5.945 1 98.69 115 GLU A C 1
ATOM 857 O O . GLU A 1 115 ? 7.664 -30.25 -6.91 1 98.69 115 GLU A O 1
ATOM 862 N N . ARG A 1 116 ? 7.008 -29.656 -4.836 1 98.62 116 ARG A N 1
ATOM 863 C CA . ARG A 1 116 ? 6.07 -30.766 -4.73 1 98.62 116 ARG A CA 1
ATOM 864 C C . ARG A 1 116 ? 4.996 -30.688 -5.809 1 98.62 116 ARG A C 1
ATOM 866 O O . ARG A 1 116 ? 4.711 -31.672 -6.492 1 98.62 116 ARG A O 1
ATOM 873 N N . HIS A 1 117 ? 4.41 -29.547 -5.988 1 98.62 117 HIS A N 1
ATOM 874 C CA . HIS A 1 11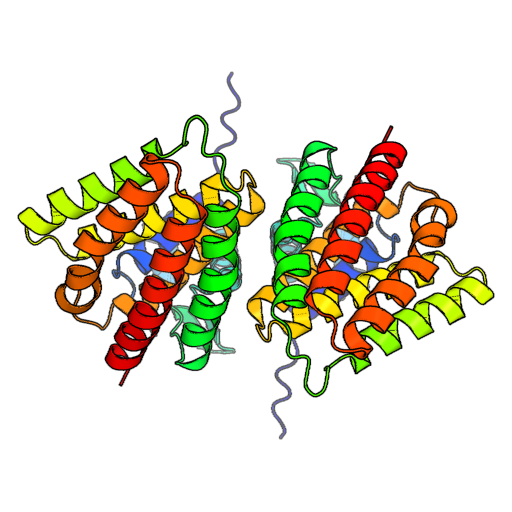7 ? 3.365 -29.344 -6.988 1 98.62 117 HIS A CA 1
ATOM 875 C C . HIS A 1 117 ? 3.916 -29.5 -8.398 1 98.62 117 HIS A C 1
ATOM 877 O O . HIS A 1 117 ? 3.232 -30.016 -9.289 1 98.62 117 HIS A O 1
ATOM 883 N N . ALA A 1 118 ? 5.16 -29.031 -8.617 1 98.5 118 ALA A N 1
ATOM 884 C CA . ALA A 1 118 ? 5.785 -29.156 -9.93 1 98.5 118 ALA A CA 1
ATOM 885 C C . ALA A 1 118 ? 5.973 -30.625 -10.32 1 98.5 118 ALA A C 1
ATOM 887 O O . ALA A 1 118 ? 5.73 -31 -11.469 1 98.5 118 ALA A O 1
ATOM 888 N N . ARG A 1 119 ? 6.344 -31.406 -9.352 1 98.19 119 ARG A N 1
ATOM 889 C CA . ARG A 1 119 ? 6.512 -32.844 -9.602 1 98.19 119 ARG A CA 1
ATOM 890 C C . ARG A 1 119 ? 5.188 -33.469 -9.992 1 98.19 119 ARG A C 1
ATOM 892 O O . ARG A 1 119 ? 5.16 -34.438 -10.766 1 98.19 119 ARG A O 1
ATOM 899 N N . ALA A 1 120 ? 4.141 -32.969 -9.508 1 98.31 120 ALA A N 1
ATOM 900 C CA . ALA A 1 120 ? 2.801 -33.469 -9.797 1 98.31 120 ALA A CA 1
ATOM 901 C C . ALA A 1 120 ? 2.199 -32.781 -11.016 1 98.31 120 ALA A C 1
ATOM 903 O O . ALA A 1 120 ? 1.021 -32.969 -11.32 1 98.31 120 ALA A O 1
ATOM 904 N N . ASN A 1 121 ? 2.93 -31.938 -11.672 1 97.94 121 ASN A N 1
ATOM 905 C CA . ASN A 1 121 ? 2.506 -31.156 -12.828 1 97.94 121 ASN A CA 1
ATOM 906 C C . ASN A 1 121 ? 1.284 -30.297 -12.508 1 97.94 121 ASN A C 1
ATOM 908 O O . ASN A 1 121 ? 0.428 -30.078 -13.367 1 97.94 121 ASN A O 1
ATOM 912 N N . ALA A 1 122 ? 1.167 -29.922 -11.297 1 97.5 122 ALA A N 1
ATOM 913 C CA . ALA A 1 122 ? 0.092 -29.047 -10.852 1 97.5 122 ALA A CA 1
ATOM 914 C C . ALA A 1 122 ? 0.522 -27.594 -10.898 1 97.5 122 ALA A C 1
ATOM 916 O O . ALA A 1 122 ? 0.725 -26.953 -9.859 1 97.5 122 ALA A O 1
ATOM 917 N N . TRP A 1 123 ? 0.521 -27.016 -12.047 1 96.25 123 TRP A N 1
ATOM 918 C CA . TRP A 1 123 ? 1.219 -25.766 -12.289 1 96.25 123 TRP A CA 1
ATOM 919 C C . TRP A 1 123 ? 0.425 -24.578 -11.734 1 96.25 123 TRP A C 1
ATOM 921 O O . TRP A 1 123 ? 1.002 -23.562 -11.359 1 96.25 123 TRP A O 1
ATOM 931 N N . GLN A 1 124 ? -0.869 -24.703 -11.672 1 93.25 124 GLN A N 1
ATOM 932 C CA . GLN A 1 124 ? -1.636 -23.656 -10.992 1 93.25 124 GLN A CA 1
ATOM 933 C C . GLN A 1 124 ? -1.263 -23.578 -9.516 1 93.25 124 GLN A C 1
ATOM 935 O O . GLN A 1 124 ? -1.118 -22.469 -8.969 1 93.25 124 GLN A O 1
ATOM 940 N N . ALA A 1 125 ? -1.093 -24.703 -8.922 1 95.5 125 ALA A N 1
ATOM 941 C CA . ALA A 1 125 ? -0.687 -24.75 -7.516 1 95.5 125 ALA A CA 1
ATOM 942 C C . ALA A 1 125 ? 0.743 -24.25 -7.34 1 95.5 125 ALA A C 1
ATOM 944 O O . ALA A 1 125 ? 1.072 -23.656 -6.316 1 95.5 125 ALA A O 1
ATOM 945 N N . VAL A 1 126 ? 1.599 -24.484 -8.328 1 97.75 126 VAL A N 1
ATOM 946 C CA . VAL A 1 126 ? 2.947 -23.922 -8.305 1 97.75 126 VAL A CA 1
ATOM 947 C C . VAL A 1 126 ? 2.875 -22.406 -8.258 1 97.75 126 VAL A C 1
ATOM 949 O O . VAL A 1 126 ? 3.615 -21.766 -7.504 1 97.75 126 VAL A O 1
ATOM 952 N N . GLY A 1 127 ? 1.956 -21.875 -9.055 1 96.06 127 GLY A N 1
ATOM 953 C CA . GLY A 1 127 ? 1.759 -20.438 -9.039 1 96.06 127 GLY A CA 1
ATOM 954 C C . GLY A 1 127 ? 1.363 -19.906 -7.676 1 96.06 127 GLY A C 1
ATOM 955 O O . GLY A 1 127 ? 1.873 -18.875 -7.238 1 96.06 127 GLY A O 1
ATOM 956 N N . THR A 1 128 ? 0.476 -20.594 -7.016 1 95.25 128 THR A N 1
ATOM 957 C CA . THR A 1 128 ? 0.044 -20.203 -5.68 1 95.25 128 THR A CA 1
ATOM 958 C C . THR A 1 128 ? 1.207 -20.25 -4.695 1 95.25 128 THR A C 1
ATOM 960 O O . THR A 1 128 ? 1.405 -19.328 -3.906 1 95.25 128 THR A O 1
ATOM 963 N N . ALA A 1 129 ? 1.959 -21.297 -4.746 1 97.69 129 ALA A N 1
ATOM 964 C CA . ALA A 1 129 ? 3.139 -21.422 -3.895 1 97.69 129 ALA A CA 1
ATOM 965 C C . ALA A 1 129 ? 4.133 -20.297 -4.168 1 97.69 129 ALA A C 1
ATOM 967 O O . ALA A 1 129 ? 4.785 -19.797 -3.25 1 97.69 129 ALA A O 1
ATOM 968 N N . ASN A 1 130 ? 4.285 -19.922 -5.406 1 98.12 130 ASN A N 1
ATOM 969 C CA . ASN A 1 130 ? 5.184 -18.844 -5.777 1 98.12 130 ASN A CA 1
ATOM 970 C C . ASN A 1 130 ? 4.746 -17.516 -5.16 1 98.12 130 ASN A C 1
ATOM 972 O O . ASN A 1 130 ? 5.582 -16.734 -4.711 1 98.12 130 ASN A O 1
ATOM 976 N N . MET A 1 131 ? 3.469 -17.266 -5.184 1 96.88 131 MET A N 1
ATOM 977 C CA . MET A 1 131 ? 2.961 -16.062 -4.531 1 96.88 131 MET A CA 1
ATOM 978 C C . MET A 1 131 ? 3.277 -16.094 -3.039 1 96.88 131 MET A C 1
ATOM 980 O O . MET A 1 131 ? 3.697 -15.07 -2.479 1 96.88 131 MET A O 1
ATOM 984 N N . HIS A 1 132 ? 3.127 -17.203 -2.426 1 97.62 132 HIS A N 1
ATOM 985 C CA . HIS A 1 132 ? 3.479 -17.344 -1.018 1 97.62 132 HIS A CA 1
ATOM 986 C C . HIS A 1 132 ? 4.953 -17.047 -0.784 1 97.62 132 HIS A C 1
ATOM 988 O O . HIS A 1 132 ? 5.312 -16.406 0.208 1 97.62 132 HIS A O 1
ATOM 994 N N . PHE A 1 133 ? 5.82 -17.531 -1.711 1 98.88 133 PHE A N 1
ATOM 995 C CA . PHE A 1 133 ? 7.254 -17.297 -1.609 1 98.88 133 PHE A CA 1
ATOM 996 C C . PHE A 1 133 ? 7.555 -15.805 -1.526 1 98.88 133 PHE A C 1
ATOM 998 O O . PHE A 1 133 ? 8.266 -15.359 -0.621 1 98.88 133 PHE A O 1
ATOM 1005 N N . HIS A 1 134 ? 6.969 -15.023 -2.369 1 98.81 134 HIS A N 1
ATOM 1006 C CA . HIS A 1 134 ? 7.234 -13.594 -2.424 1 98.81 134 HIS A CA 1
ATOM 1007 C C . HIS A 1 134 ? 6.617 -12.867 -1.23 1 98.81 134 HIS A C 1
ATOM 1009 O O . HIS A 1 134 ? 7.191 -11.898 -0.724 1 98.81 134 HIS A O 1
ATOM 1015 N N . GLU A 1 135 ? 5.473 -13.352 -0.78 1 98.62 135 GLU A N 1
ATOM 1016 C CA . GLU A 1 135 ? 4.887 -12.812 0.443 1 98.62 135 GLU A CA 1
ATOM 1017 C C . GLU A 1 135 ? 5.789 -13.062 1.646 1 98.62 135 GLU A C 1
ATOM 1019 O O . GLU A 1 135 ? 5.898 -12.211 2.533 1 98.62 135 GLU A O 1
ATOM 1024 N N . GLN A 1 136 ? 6.453 -14.219 1.669 1 98.69 136 GLN A N 1
ATOM 1025 C CA . GLN A 1 136 ? 7.352 -14.547 2.771 1 98.69 136 GLN A CA 1
ATOM 1026 C C . GLN A 1 136 ? 8.602 -13.664 2.74 1 98.69 136 GLN A C 1
ATOM 1028 O O . GLN A 1 136 ? 9.164 -13.344 3.787 1 98.69 136 GLN A O 1
ATOM 1033 N N . ILE A 1 137 ? 9.031 -13.25 1.565 1 98.88 137 ILE A N 1
ATOM 1034 C CA . ILE A 1 137 ? 10.133 -12.305 1.464 1 98.88 137 ILE A CA 1
ATOM 1035 C C . ILE A 1 137 ? 9.758 -10.992 2.152 1 98.88 137 ILE A C 1
ATOM 1037 O O . ILE A 1 137 ? 10.516 -10.477 2.975 1 98.88 137 ILE A O 1
ATOM 1041 N N . ILE A 1 138 ? 8.602 -10.508 1.869 1 98.75 138 ILE A N 1
ATOM 1042 C CA . ILE A 1 138 ? 8.156 -9.227 2.42 1 98.75 138 ILE A CA 1
ATOM 1043 C C . ILE A 1 138 ? 7.945 -9.367 3.926 1 98.75 138 ILE A C 1
ATOM 1045 O O . ILE A 1 138 ? 8.203 -8.422 4.684 1 98.75 138 ILE A O 1
ATOM 1049 N N . ALA A 1 139 ? 7.539 -10.578 4.359 1 98.25 139 ALA A N 1
ATOM 1050 C CA . ALA A 1 139 ? 7.312 -10.82 5.781 1 98.25 139 ALA A CA 1
ATOM 1051 C C . ALA A 1 139 ? 8.594 -10.609 6.586 1 98.25 139 ALA A C 1
ATOM 1053 O O . ALA A 1 139 ? 8.539 -10.32 7.785 1 98.25 139 ALA A O 1
ATOM 1054 N N . LEU A 1 140 ? 9.711 -10.703 5.973 1 98.31 140 LEU A N 1
ATOM 1055 C CA . LEU A 1 140 ? 10.992 -10.5 6.645 1 98.31 140 LEU A CA 1
ATOM 1056 C C . LEU A 1 140 ? 11.141 -9.062 7.117 1 98.31 140 LEU A C 1
ATOM 1058 O O . LEU A 1 140 ? 11.953 -8.766 7.992 1 98.31 140 LEU A O 1
ATOM 1062 N N . ALA A 1 141 ? 10.375 -8.156 6.512 1 97.81 141 ALA A N 1
ATOM 1063 C CA . ALA A 1 141 ? 10.453 -6.742 6.867 1 97.81 141 ALA A CA 1
ATOM 1064 C C . ALA A 1 141 ? 9.734 -6.469 8.188 1 97.81 141 ALA A C 1
ATOM 1066 O O . ALA A 1 141 ? 9.922 -5.406 8.789 1 97.81 141 ALA A O 1
ATOM 1067 N N . GLY A 1 142 ? 8.852 -7.383 8.625 1 97.25 142 GLY A N 1
ATOM 1068 C CA . GLY A 1 142 ? 8.203 -7.266 9.93 1 97.25 142 GLY A CA 1
ATOM 1069 C C . GLY A 1 142 ? 7.16 -6.168 9.977 1 97.25 142 GLY A C 1
ATOM 1070 O O . GLY A 1 142 ? 7.012 -5.488 11 1 97.25 142 GLY A O 1
ATOM 1071 N N . SER A 1 143 ? 6.449 -5.91 8.922 1 98.38 143 SER A N 1
ATOM 1072 C CA . SER A 1 143 ? 5.426 -4.875 8.867 1 98.38 143 SER A CA 1
ATOM 1073 C C . SER A 1 143 ? 4.082 -5.449 8.43 1 98.38 143 SER A C 1
ATOM 1075 O O . SER A 1 143 ? 3.943 -5.934 7.309 1 98.38 143 SER A O 1
ATOM 1077 N N . PRO A 1 144 ? 3.08 -5.336 9.234 1 97.12 144 PRO A N 1
ATOM 1078 C CA . PRO A 1 144 ? 1.748 -5.777 8.812 1 97.12 144 PRO A CA 1
ATOM 1079 C C . PRO A 1 144 ? 1.241 -5.035 7.578 1 97.12 144 PRO A C 1
ATOM 1081 O O . PRO A 1 144 ? 0.528 -5.613 6.758 1 97.12 144 PRO A O 1
ATOM 1084 N N . ARG A 1 145 ? 1.571 -3.779 7.461 1 96.62 145 ARG A N 1
ATOM 1085 C CA . ARG A 1 145 ? 1.17 -2.99 6.301 1 96.62 145 ARG A CA 1
ATOM 1086 C C . ARG A 1 145 ? 1.792 -3.539 5.02 1 96.62 145 ARG A C 1
ATOM 1088 O O . ARG A 1 145 ? 1.101 -3.721 4.016 1 96.62 145 ARG A O 1
ATOM 1095 N N . LEU A 1 146 ? 3.074 -3.764 5.059 1 98.25 146 LEU A N 1
ATOM 1096 C CA . LEU A 1 146 ? 3.756 -4.293 3.885 1 98.25 146 LEU A CA 1
ATOM 1097 C C . LEU A 1 146 ? 3.205 -5.664 3.51 1 98.25 146 LEU A C 1
ATOM 1099 O O . LEU A 1 146 ? 3.045 -5.973 2.326 1 98.25 146 LEU A O 1
ATOM 1103 N N . ASN A 1 147 ? 2.936 -6.48 4.551 1 97.94 147 ASN A N 1
ATOM 1104 C CA . ASN A 1 147 ? 2.324 -7.781 4.297 1 97.94 147 ASN A CA 1
ATOM 1105 C C . ASN A 1 147 ? 0.999 -7.641 3.553 1 97.94 147 ASN A C 1
ATOM 1107 O O . ASN A 1 147 ? 0.745 -8.359 2.586 1 97.94 147 ASN A O 1
ATOM 1111 N N . GLN A 1 148 ? 0.251 -6.746 3.973 1 95 148 GLN A N 1
ATOM 1112 C CA . GLN A 1 148 ? -1.056 -6.535 3.359 1 95 148 GLN A CA 1
ATOM 1113 C C . GLN A 1 148 ? -0.915 -6.027 1.927 1 95 148 GLN A C 1
ATOM 1115 O O . GLN A 1 148 ? -1.624 -6.484 1.028 1 95 148 GLN A O 1
ATOM 1120 N N . TRP A 1 149 ? -0.05 -5.086 1.708 1 96.5 149 TRP A N 1
ATOM 1121 C CA . TRP A 1 149 ? 0.162 -4.547 0.368 1 96.5 149 TRP A CA 1
ATOM 1122 C C . TRP A 1 149 ? 0.687 -5.625 -0.575 1 96.5 149 TRP A C 1
ATOM 1124 O O . TRP A 1 149 ? 0.27 -5.703 -1.732 1 96.5 149 TRP A O 1
ATOM 1134 N N . MET A 1 150 ? 1.533 -6.449 -0.071 1 97.81 150 MET A N 1
ATOM 1135 C CA . MET A 1 150 ? 2.068 -7.523 -0.904 1 97.81 150 MET A CA 1
ATOM 1136 C C . MET A 1 150 ? 0.975 -8.516 -1.277 1 97.81 150 MET A C 1
ATOM 1138 O O . MET A 1 150 ? 0.914 -8.984 -2.418 1 97.81 150 MET A O 1
ATOM 1142 N N . LYS A 1 151 ? 0.155 -8.844 -0.34 1 95.31 151 LYS A N 1
ATOM 1143 C CA . LYS A 1 151 ? -0.961 -9.742 -0.63 1 95.31 151 LYS A CA 1
ATOM 1144 C C . LYS A 1 151 ? -1.857 -9.164 -1.724 1 95.31 151 LYS A C 1
ATOM 1146 O O . LYS A 1 151 ? -2.332 -9.898 -2.594 1 95.31 151 LYS A O 1
ATOM 1151 N N . GLN A 1 152 ? -2.041 -7.91 -1.662 1 94.19 152 GLN A N 1
ATOM 1152 C CA . GLN A 1 152 ? -2.846 -7.254 -2.688 1 94.19 152 GLN A CA 1
ATOM 1153 C C . GLN A 1 152 ? -2.156 -7.312 -4.047 1 94.19 152 GLN A C 1
ATOM 1155 O O . GLN A 1 152 ? -2.795 -7.605 -5.062 1 94.19 152 GLN A O 1
ATOM 1160 N N . LEU A 1 153 ? -0.884 -7.039 -4.102 1 96.88 153 LEU A N 1
ATOM 1161 C CA . LEU A 1 153 ? -0.12 -7.055 -5.344 1 96.88 153 LEU A CA 1
ATOM 1162 C C . LEU A 1 153 ? -0.144 -8.438 -5.98 1 96.88 153 LEU A C 1
ATOM 1164 O O . LEU A 1 153 ? -0.371 -8.57 -7.184 1 96.88 153 LEU A O 1
ATOM 1168 N N . THR A 1 154 ? 0.084 -9.461 -5.156 1 95.31 154 THR A N 1
ATOM 1169 C CA . THR A 1 154 ? 0.136 -10.82 -5.695 1 95.31 154 THR A CA 1
ATOM 1170 C C . THR A 1 154 ? -1.243 -11.266 -6.172 1 95.31 154 THR A C 1
ATOM 1172 O O . THR A 1 154 ? -1.36 -11.953 -7.188 1 95.31 154 THR A O 1
ATOM 1175 N N . ALA A 1 155 ? -2.27 -10.828 -5.492 1 93.88 155 ALA A N 1
ATOM 1176 C CA . ALA A 1 155 ? -3.629 -11.133 -5.938 1 93.88 155 ALA A CA 1
ATOM 1177 C C . ALA A 1 155 ? -3.924 -10.484 -7.285 1 93.88 155 ALA A C 1
ATOM 1179 O O . ALA A 1 155 ? -4.492 -11.117 -8.18 1 93.88 155 ALA A O 1
ATOM 1180 N N . GLU A 1 156 ? -3.576 -9.273 -7.414 1 95.19 156 GLU A N 1
ATOM 1181 C CA . GLU A 1 156 ? -3.787 -8.578 -8.68 1 95.19 156 GLU A CA 1
ATOM 1182 C C . GLU A 1 156 ? -3.004 -9.242 -9.812 1 95.19 156 GLU A C 1
ATOM 1184 O O . GLU A 1 156 ? -3.52 -9.398 -10.922 1 95.19 156 GLU A O 1
ATOM 1189 N N . LEU A 1 157 ? -1.806 -9.586 -9.523 1 95.38 157 LEU A N 1
ATOM 1190 C CA . LEU A 1 157 ? -0.941 -10.156 -10.547 1 95.38 157 LEU A CA 1
ATOM 1191 C C . LEU A 1 157 ? -1.5 -11.484 -11.047 1 95.38 157 LEU A C 1
ATOM 1193 O O . LEU A 1 157 ? -1.289 -11.859 -12.203 1 95.38 157 LEU A O 1
ATOM 1197 N N . ARG A 1 158 ? -2.207 -12.188 -10.234 1 93.5 158 ARG A N 1
ATOM 1198 C CA . ARG A 1 158 ? -2.816 -13.453 -10.625 1 93.5 158 ARG A CA 1
ATOM 1199 C C . ARG A 1 158 ? -3.82 -13.25 -11.758 1 93.5 158 ARG A C 1
ATOM 1201 O O . ARG A 1 158 ? -4.047 -14.156 -12.562 1 93.5 158 ARG A O 1
ATOM 1208 N N . LEU A 1 159 ? -4.418 -12.109 -11.805 1 93 159 LEU A N 1
ATOM 1209 C CA . LEU A 1 159 ? -5.32 -11.805 -12.914 1 93 159 LEU A CA 1
ATOM 1210 C C . LEU A 1 159 ? -4.602 -11.914 -14.25 1 93 159 LEU A C 1
ATOM 1212 O O . LEU A 1 159 ? -5.211 -12.281 -15.258 1 93 159 LEU A O 1
ATOM 1216 N N . ALA A 1 160 ? -3.377 -11.609 -14.281 1 91.75 160 ALA A N 1
ATOM 1217 C CA . ALA A 1 160 ? -2.584 -11.68 -15.508 1 91.75 160 ALA A CA 1
ATOM 1218 C C . ALA A 1 160 ? -2.189 -13.117 -15.828 1 91.75 160 ALA A C 1
ATOM 1220 O O . ALA A 1 160 ? -1.842 -13.43 -16.969 1 91.75 160 ALA A O 1
ATOM 1221 N N . PHE A 1 161 ? -2.201 -13.953 -14.828 1 90.31 161 PHE A N 1
ATOM 1222 C CA . PHE A 1 161 ? -1.741 -15.328 -14.992 1 90.31 161 PHE A CA 1
ATOM 1223 C C . PHE A 1 161 ? -2.838 -16.203 -15.586 1 90.31 161 PHE A C 1
ATOM 1225 O O . PHE A 1 161 ? -2.555 -17.234 -16.203 1 90.31 161 PHE A O 1
ATOM 1232 N N . VAL A 1 162 ? -4.062 -15.836 -15.492 1 83.88 162 VAL A N 1
ATOM 1233 C CA . VAL A 1 162 ? -5.207 -16.656 -15.852 1 83.88 162 VAL A CA 1
ATOM 1234 C C . VAL A 1 162 ? -5.199 -16.938 -17.359 1 83.88 162 VAL A C 1
ATOM 1236 O O . VAL A 1 162 ? -5.598 -18.016 -17.797 1 83.88 162 VAL A O 1
ATOM 1239 N N . THR A 1 163 ? -4.727 -16.094 -18.141 1 75.31 163 THR A N 1
ATOM 1240 C CA . THR A 1 163 ? -4.84 -16.25 -19.578 1 75.31 163 THR A CA 1
ATOM 1241 C C . THR A 1 163 ? -3.578 -16.891 -20.156 1 75.31 163 THR A C 1
ATOM 1243 O O . THR A 1 163 ? -3.504 -17.156 -21.359 1 75.31 163 THR A O 1
ATOM 1246 N N . ALA A 1 164 ? -2.631 -17.078 -19.359 1 83.56 164 ALA A N 1
ATOM 1247 C CA . ALA A 1 164 ? -1.354 -17.625 -19.828 1 83.56 164 ALA A CA 1
ATOM 1248 C C . ALA A 1 164 ? -1.211 -19.094 -19.453 1 83.56 164 ALA A C 1
ATOM 1250 O O . ALA A 1 164 ? -1.959 -19.594 -18.609 1 83.56 164 ALA A O 1
ATOM 1251 N N . ASP A 1 165 ? -0.282 -19.766 -20.172 1 91.19 165 ASP A N 1
ATOM 1252 C CA . ASP A 1 165 ? 0.068 -21.125 -19.797 1 91.19 165 ASP A CA 1
ATOM 1253 C C . ASP A 1 165 ? 0.844 -21.156 -18.484 1 91.19 165 ASP A C 1
ATOM 1255 O O . ASP A 1 165 ? 1.959 -20.641 -18.406 1 91.19 165 ASP A O 1
ATOM 1259 N N . ALA A 1 166 ? 0.253 -21.812 -17.547 1 93.5 166 ALA A N 1
ATOM 1260 C CA . ALA A 1 166 ? 0.787 -21.797 -16.188 1 93.5 166 ALA A CA 1
ATOM 1261 C C . ALA A 1 166 ? 2.184 -22.406 -16.125 1 93.5 166 ALA A C 1
ATOM 1263 O O . ALA A 1 166 ? 3.049 -21.922 -15.391 1 93.5 166 ALA A O 1
ATOM 1264 N N . GLU A 1 167 ? 2.371 -23.438 -16.844 1 95.94 167 GLU A N 1
ATOM 1265 C CA . GLU A 1 167 ? 3.686 -24.062 -16.828 1 95.94 167 GLU A CA 1
ATOM 1266 C C . GLU A 1 167 ? 4.762 -23.125 -17.375 1 95.94 167 GLU A C 1
ATOM 1268 O O . GLU A 1 167 ? 5.824 -22.984 -16.766 1 95.94 167 GLU A O 1
ATOM 1273 N N . THR A 1 168 ? 4.473 -22.547 -18.438 1 93.75 168 THR A N 1
ATOM 1274 C CA . THR A 1 168 ? 5.406 -21.609 -19.047 1 93.75 168 THR A CA 1
ATOM 1275 C C . THR A 1 168 ? 5.715 -20.469 -18.078 1 93.75 168 THR A C 1
ATOM 1277 O O . THR A 1 168 ? 6.855 -20.016 -18 1 93.75 168 THR A O 1
ATOM 1280 N N . LEU A 1 169 ? 4.789 -20.094 -17.391 1 95 169 LEU A N 1
ATOM 1281 C CA . LEU A 1 169 ? 4.914 -18.938 -16.5 1 95 169 LEU A CA 1
ATOM 1282 C C . LEU A 1 169 ? 5.766 -19.281 -15.281 1 95 169 LEU A C 1
ATOM 1284 O O . LEU A 1 169 ? 6.504 -18.438 -14.781 1 95 169 LEU A O 1
ATOM 1288 N N . HIS A 1 170 ? 5.641 -20.531 -14.828 1 96.75 170 HIS A N 1
ATOM 1289 C CA . HIS A 1 170 ? 6.141 -20.766 -13.477 1 96.75 170 HIS A CA 1
ATOM 1290 C C . HIS A 1 170 ? 7.348 -21.688 -13.484 1 96.75 170 HIS A C 1
ATOM 1292 O O . HIS A 1 170 ? 8.211 -21.609 -12.602 1 96.75 170 HIS A O 1
ATOM 1298 N N . ARG A 1 171 ? 7.492 -22.5 -14.43 1 97.38 171 ARG A N 1
ATOM 1299 C CA . ARG A 1 171 ? 8.508 -23.547 -14.422 1 97.38 171 ARG A CA 1
ATOM 1300 C C . ARG A 1 171 ? 9.906 -22.953 -14.281 1 97.38 171 ARG A C 1
ATOM 1302 O O . ARG A 1 171 ? 10.695 -23.406 -13.453 1 97.38 171 ARG A O 1
ATOM 1309 N N . PRO A 1 172 ? 10.25 -21.922 -14.977 1 96.44 172 PRO A N 1
ATOM 1310 C CA . PRO A 1 172 ? 11.625 -21.422 -14.906 1 96.44 172 PRO A CA 1
ATOM 1311 C C . PRO A 1 172 ? 11.969 -20.844 -13.531 1 96.44 172 PRO A C 1
ATOM 1313 O O . PRO A 1 172 ? 13.148 -20.656 -13.211 1 96.44 172 PRO A O 1
ATOM 1316 N N . PHE A 1 173 ? 11.047 -20.609 -12.75 1 98.38 173 PHE A N 1
ATOM 1317 C CA . PHE A 1 173 ? 11.297 -19.812 -11.555 1 98.38 173 PHE A CA 1
ATOM 1318 C C . PHE A 1 173 ? 11.328 -20.688 -10.312 1 98.38 173 PHE A C 1
ATOM 1320 O O . PHE A 1 173 ? 11.711 -20.25 -9.234 1 98.38 173 PHE A O 1
ATOM 1327 N N . VAL A 1 174 ? 10.898 -21.938 -10.438 1 98.5 174 VAL A N 1
ATOM 1328 C CA . VAL A 1 174 ? 10.906 -22.859 -9.305 1 98.5 174 VAL A CA 1
ATOM 1329 C C . VAL A 1 174 ? 12.328 -23.016 -8.781 1 98.5 174 VAL A C 1
ATOM 1331 O O . VAL A 1 174 ? 12.594 -22.797 -7.594 1 98.5 174 VAL A O 1
ATOM 1334 N N . ALA A 1 175 ? 13.219 -23.297 -9.656 1 98.38 175 ALA A N 1
ATOM 1335 C CA . ALA A 1 175 ? 14.609 -23.484 -9.258 1 98.38 175 ALA A CA 1
ATOM 1336 C C . ALA A 1 175 ? 15.234 -22.188 -8.773 1 98.38 175 ALA A C 1
ATOM 1338 O O . ALA A 1 175 ? 16.078 -22.188 -7.867 1 98.38 175 ALA A O 1
ATOM 1339 N N . ARG A 1 176 ? 14.875 -21.078 -9.328 1 98.69 176 ARG A N 1
ATOM 1340 C CA . ARG A 1 176 ? 15.414 -19.781 -8.945 1 98.69 176 ARG A CA 1
ATOM 1341 C C . ARG A 1 176 ? 15.008 -19.406 -7.527 1 98.69 176 ARG A C 1
ATOM 1343 O O . ARG A 1 176 ? 15.797 -18.828 -6.777 1 98.69 176 ARG A O 1
ATOM 1350 N N . ASN A 1 177 ? 13.758 -19.703 -7.211 1 98.88 177 ASN A N 1
ATOM 1351 C CA . ASN A 1 177 ? 13.336 -19.469 -5.836 1 98.88 177 ASN A CA 1
ATOM 1352 C C . ASN A 1 177 ? 14.188 -20.25 -4.848 1 98.88 177 ASN A C 1
ATOM 1354 O O . ASN A 1 177 ? 14.523 -19.75 -3.773 1 98.88 177 ASN A O 1
ATOM 1358 N N . ALA A 1 178 ? 14.508 -21.453 -5.191 1 98.75 178 ALA A N 1
ATOM 1359 C CA . ALA A 1 178 ? 15.367 -22.281 -4.348 1 98.75 178 ALA A CA 1
ATOM 1360 C C . ALA A 1 178 ? 16.75 -21.672 -4.203 1 98.75 178 ALA A C 1
ATOM 1362 O O . ALA A 1 178 ? 17.328 -21.688 -3.113 1 98.75 178 ALA A O 1
ATOM 1363 N N . GLU A 1 179 ? 17.281 -21.141 -5.262 1 98.81 179 GLU A N 1
ATOM 1364 C CA . GLU A 1 179 ? 18.594 -20.484 -5.25 1 98.81 179 GLU A CA 1
ATOM 1365 C C . GLU A 1 179 ? 18.594 -19.266 -4.336 1 98.81 179 GLU A C 1
ATOM 1367 O O . GLU A 1 179 ? 19.531 -19.062 -3.557 1 98.81 179 GLU A O 1
ATOM 1372 N N . ILE A 1 180 ? 17.609 -18.453 -4.449 1 98.88 180 ILE A N 1
ATOM 1373 C CA . ILE A 1 180 ? 17.469 -17.25 -3.623 1 98.88 180 ILE A CA 1
ATOM 1374 C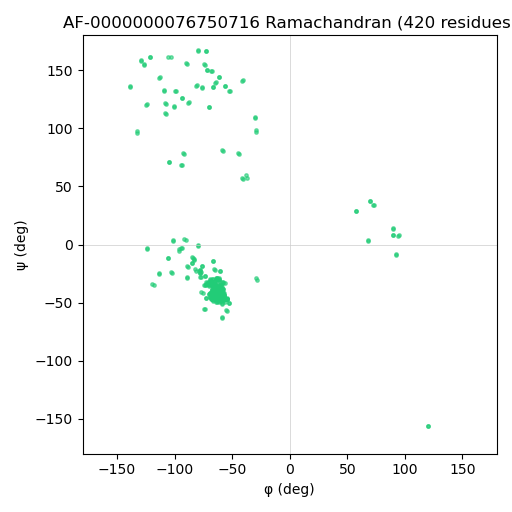 C . ILE A 1 180 ? 17.391 -17.656 -2.148 1 98.88 180 ILE A C 1
ATOM 1376 O O . ILE A 1 180 ? 18.094 -17.062 -1.309 1 98.88 180 ILE A O 1
ATOM 1380 N N . THR A 1 181 ? 16.578 -18.672 -1.849 1 98.81 181 THR A N 1
ATOM 1381 C CA . THR A 1 181 ? 16.406 -19.156 -0.482 1 98.81 181 THR A CA 1
ATOM 1382 C C . THR A 1 181 ? 17.734 -19.688 0.081 1 98.81 181 THR A C 1
ATOM 1384 O O . THR A 1 181 ? 18.094 -19.375 1.219 1 98.81 181 THR A O 1
ATOM 1387 N N . ALA A 1 182 ? 18.453 -20.438 -0.706 1 98.75 182 ALA A N 1
ATOM 1388 C CA . ALA A 1 182 ? 19.719 -21 -0.275 1 98.75 182 ALA A CA 1
ATOM 1389 C C . ALA A 1 182 ? 20.734 -19.906 0.033 1 98.75 182 ALA A C 1
ATOM 1391 O O . ALA A 1 182 ? 21.469 -19.984 1.021 1 98.75 182 ALA A O 1
ATOM 1392 N N . ALA A 1 183 ? 20.781 -18.906 -0.828 1 98.75 183 ALA A N 1
ATOM 1393 C CA . ALA A 1 183 ? 21.688 -17.797 -0.595 1 98.75 183 ALA A CA 1
ATOM 1394 C C . ALA A 1 183 ? 21.359 -17.078 0.718 1 98.75 183 ALA A C 1
ATOM 1396 O O . ALA A 1 183 ? 22.266 -16.781 1.504 1 98.75 183 ALA A O 1
ATOM 1397 N N . TYR A 1 184 ? 20.125 -16.875 0.973 1 98.81 184 TYR A N 1
ATOM 1398 C CA . TYR A 1 184 ? 19.703 -16.219 2.207 1 98.81 184 TYR A CA 1
ATOM 1399 C C . TYR A 1 184 ? 20.016 -17.094 3.418 1 98.81 184 TYR A C 1
ATOM 1401 O O . TYR A 1 184 ? 20.484 -16.594 4.445 1 98.81 184 TYR A O 1
ATOM 1409 N N . GLU A 1 185 ? 19.781 -18.328 3.303 1 98.19 185 GLU A N 1
ATOM 1410 C CA . GLU A 1 185 ? 20.047 -19.281 4.383 1 98.19 185 GLU A CA 1
ATOM 1411 C C . GLU A 1 185 ? 21.531 -19.312 4.73 1 98.19 185 GLU A C 1
ATOM 1413 O O . GLU A 1 185 ? 21.906 -19.562 5.879 1 98.19 185 GLU A O 1
ATOM 1418 N N . ALA A 1 186 ? 22.312 -19.078 3.795 1 98 186 ALA A N 1
ATOM 1419 C CA . ALA A 1 186 ? 23.75 -19.078 3.98 1 98 186 ALA A CA 1
ATOM 1420 C C . ALA A 1 186 ? 24.234 -17.766 4.598 1 98 186 ALA A C 1
ATOM 1422 O O . ALA A 1 186 ? 25.438 -17.562 4.801 1 98 186 ALA A O 1
ATOM 1423 N N . GLY A 1 187 ? 23.281 -16.875 4.836 1 97.69 187 GLY A N 1
ATOM 1424 C CA . GLY A 1 187 ? 23.609 -15.609 5.465 1 97.69 187 GLY A CA 1
ATOM 1425 C C . GLY A 1 187 ? 23.969 -14.523 4.465 1 97.69 187 GLY A C 1
ATOM 1426 O O . GLY A 1 187 ? 24.531 -13.492 4.84 1 97.69 187 GLY A O 1
ATOM 1427 N N . GLU A 1 188 ? 23.672 -14.766 3.203 1 97.81 188 GLU A N 1
ATOM 1428 C CA . GLU A 1 188 ? 24.031 -13.836 2.135 1 97.81 188 GLU A CA 1
ATOM 1429 C C . GLU A 1 188 ? 22.812 -13.055 1.643 1 97.81 188 GLU A C 1
ATOM 1431 O O . GLU A 1 188 ? 22.422 -13.18 0.482 1 97.81 188 GLU A O 1
ATOM 1436 N N . ALA A 1 189 ? 22.359 -12.164 2.486 1 98.25 189 ALA A N 1
ATOM 1437 C CA . ALA A 1 189 ? 21.141 -11.414 2.16 1 98.25 189 ALA A CA 1
ATOM 1438 C C . ALA A 1 189 ? 21.359 -10.539 0.923 1 98.25 189 ALA A C 1
ATOM 1440 O O . ALA A 1 189 ? 20.469 -10.445 0.068 1 98.25 189 ALA A O 1
ATOM 1441 N N . GLY A 1 190 ? 22.484 -9.852 0.86 1 98 190 GLY A N 1
ATOM 1442 C CA . GLY A 1 190 ? 22.781 -9.016 -0.29 1 98 190 GLY A CA 1
ATOM 1443 C C . GLY A 1 190 ? 22.734 -9.766 -1.606 1 98 190 GLY A C 1
ATOM 1444 O O . GLY A 1 190 ? 21.922 -9.438 -2.48 1 98 190 GLY A O 1
ATOM 1445 N N . PRO A 1 191 ? 23.5 -10.82 -1.719 1 98.62 191 PRO A N 1
ATOM 1446 C CA . PRO A 1 191 ? 23.484 -11.648 -2.928 1 98.62 191 PRO A CA 1
ATOM 1447 C C . PRO A 1 191 ? 22.094 -12.234 -3.205 1 98.62 191 PRO A C 1
ATOM 1449 O O . PRO A 1 191 ? 21.688 -12.32 -4.363 1 98.62 191 PRO A O 1
ATOM 1452 N N . ALA A 1 192 ? 21.391 -12.664 -2.195 1 98.88 192 ALA A N 1
ATOM 1453 C CA . ALA A 1 192 ? 20.031 -13.172 -2.383 1 98.88 192 ALA A CA 1
ATOM 1454 C C . ALA A 1 192 ? 19.141 -12.109 -3.008 1 98.88 192 ALA A C 1
ATOM 1456 O O . ALA A 1 192 ? 18.359 -12.406 -3.918 1 98.88 192 ALA A O 1
ATOM 1457 N N . ALA A 1 193 ? 19.266 -10.898 -2.549 1 98.81 193 ALA A N 1
ATOM 1458 C CA . ALA A 1 193 ? 18.484 -9.789 -3.082 1 98.81 193 ALA A CA 1
ATOM 1459 C C . ALA A 1 193 ? 18.859 -9.5 -4.531 1 98.81 193 ALA A C 1
ATOM 1461 O O . ALA A 1 193 ? 18 -9.148 -5.344 1 98.81 193 ALA A O 1
ATOM 1462 N N . ASP A 1 194 ? 20.109 -9.625 -4.816 1 98.81 194 ASP A N 1
ATOM 1463 C CA . ASP A 1 194 ? 20.547 -9.43 -6.195 1 98.81 194 ASP A CA 1
ATOM 1464 C C . ASP A 1 194 ? 19.953 -10.492 -7.113 1 98.81 194 ASP A C 1
ATOM 1466 O O . ASP A 1 194 ? 19.516 -10.188 -8.227 1 98.81 194 ASP A O 1
ATOM 1470 N N . LEU A 1 195 ? 19.969 -11.719 -6.668 1 98.88 195 LEU A N 1
ATOM 1471 C CA . LEU A 1 195 ? 19.328 -12.797 -7.418 1 98.88 195 LEU A CA 1
ATOM 1472 C C . LEU A 1 195 ? 17.844 -12.5 -7.629 1 98.88 195 LEU A C 1
ATOM 1474 O O . LEU A 1 195 ? 17.312 -12.711 -8.719 1 98.88 195 LEU A O 1
ATOM 1478 N N . LEU A 1 196 ? 17.219 -12.016 -6.598 1 98.94 196 LEU A N 1
ATOM 1479 C CA . LEU A 1 196 ? 15.789 -11.695 -6.664 1 98.94 196 LEU A CA 1
ATOM 1480 C C . LEU A 1 196 ? 15.539 -10.57 -7.66 1 98.94 196 LEU A C 1
ATOM 1482 O O . LEU A 1 196 ? 14.539 -10.578 -8.375 1 98.94 196 LEU A O 1
ATOM 1486 N N . HIS A 1 197 ? 16.391 -9.609 -7.641 1 98.75 197 HIS A N 1
ATOM 1487 C CA . HIS A 1 197 ? 16.266 -8.508 -8.586 1 98.75 197 HIS A CA 1
ATOM 1488 C C . HIS A 1 197 ? 16.266 -9.016 -10.023 1 98.75 197 HIS A C 1
ATOM 1490 O O . HIS A 1 197 ? 15.391 -8.641 -10.812 1 98.75 197 HIS A O 1
ATOM 1496 N N . ASP A 1 198 ? 17.172 -9.867 -10.383 1 98.75 198 ASP A N 1
ATOM 1497 C CA . ASP A 1 198 ? 17.234 -10.453 -11.719 1 98.75 198 ASP A CA 1
ATOM 1498 C C . ASP A 1 198 ? 16 -11.305 -12 1 98.75 198 ASP A C 1
ATOM 1500 O O . ASP A 1 198 ? 15.477 -11.289 -13.117 1 98.75 198 ASP A O 1
ATOM 1504 N N . TYR A 1 199 ? 15.641 -12.039 -10.992 1 98.75 199 TYR A N 1
ATOM 1505 C CA . TYR A 1 199 ? 14.43 -12.852 -11.062 1 98.75 199 TYR A CA 1
ATOM 1506 C C . TYR A 1 199 ? 13.227 -12.008 -11.477 1 98.75 199 TYR A C 1
ATOM 1508 O O . TYR A 1 199 ? 12.508 -12.359 -12.406 1 98.75 199 TYR A O 1
ATOM 1516 N N . LEU A 1 200 ? 13.031 -10.914 -10.82 1 98.69 200 LEU A N 1
ATOM 1517 C CA . LEU A 1 200 ? 11.836 -10.102 -11.023 1 98.69 200 LEU A CA 1
ATOM 1518 C C . LEU A 1 200 ? 11.867 -9.422 -12.391 1 98.69 200 LEU A C 1
ATOM 1520 O O . LEU A 1 200 ? 10.828 -9.25 -13.023 1 98.69 200 LEU A O 1
ATOM 1524 N N . LEU A 1 201 ? 13.023 -9.023 -12.852 1 98.31 201 LEU A N 1
ATOM 1525 C CA . LEU A 1 201 ? 13.148 -8.453 -14.188 1 98.31 201 LEU A CA 1
ATOM 1526 C C . LEU A 1 201 ? 12.766 -9.477 -15.25 1 98.31 201 LEU A C 1
ATOM 1528 O O . LEU A 1 201 ? 12.047 -9.148 -16.203 1 98.31 201 LEU A O 1
ATOM 1532 N N . MET A 1 202 ? 13.234 -10.656 -15.102 1 98 202 MET A N 1
ATOM 1533 C CA . MET A 1 202 ? 12.898 -11.727 -16.031 1 98 202 MET A CA 1
ATOM 1534 C C . MET A 1 202 ? 11.414 -12.055 -15.977 1 98 202 MET A C 1
ATOM 1536 O O . MET A 1 202 ? 10.766 -12.227 -17.016 1 98 202 MET A O 1
ATOM 1540 N N . SER A 1 203 ? 10.93 -12.188 -14.758 1 97.5 203 SER A N 1
ATOM 1541 C CA . SER A 1 203 ? 9.523 -12.516 -14.57 1 97.5 203 SER A CA 1
ATOM 1542 C C . SER A 1 203 ? 8.617 -11.477 -15.227 1 97.5 203 SER A C 1
ATOM 1544 O O . SER A 1 203 ? 7.621 -11.828 -15.859 1 97.5 203 SER A O 1
ATOM 1546 N N . GLU A 1 204 ? 8.93 -10.227 -15.062 1 97.62 204 GLU A N 1
ATOM 1547 C CA . GLU A 1 204 ? 8.172 -9.164 -15.711 1 97.62 204 GLU A CA 1
ATOM 1548 C C . GLU A 1 204 ? 8.086 -9.375 -17.219 1 97.62 204 GLU A C 1
ATOM 1550 O O . GLU A 1 204 ? 7.008 -9.281 -17.812 1 97.62 204 GLU A O 1
ATOM 1555 N N . ARG A 1 205 ? 9.164 -9.672 -17.844 1 96.94 205 ARG A N 1
ATOM 1556 C CA . ARG A 1 205 ? 9.211 -9.883 -19.281 1 96.94 205 ARG A CA 1
ATOM 1557 C C . ARG A 1 205 ? 8.352 -11.07 -19.703 1 96.94 205 ARG A C 1
ATOM 1559 O O . ARG A 1 205 ? 7.648 -11.016 -20.703 1 96.94 205 ARG A O 1
ATOM 1566 N N . VAL A 1 206 ? 8.461 -12.102 -18.969 1 96 206 VAL A N 1
ATOM 1567 C CA . VAL A 1 206 ? 7.699 -13.305 -19.281 1 96 206 VAL A CA 1
ATOM 1568 C C . VAL A 1 206 ? 6.203 -13.008 -19.203 1 96 206 VAL A C 1
ATOM 1570 O O . VAL A 1 206 ? 5.445 -13.359 -20.109 1 96 206 VAL A O 1
ATOM 1573 N N . VAL A 1 207 ? 5.793 -12.344 -18.156 1 95.38 207 VAL A N 1
ATOM 1574 C CA . VAL A 1 207 ? 4.379 -12.047 -17.953 1 95.38 207 VAL A CA 1
ATOM 1575 C C . VAL A 1 207 ? 3.893 -11.086 -19.031 1 95.38 207 VAL A C 1
ATOM 1577 O O . VAL A 1 207 ? 2.826 -11.289 -19.625 1 95.38 207 VAL A O 1
ATOM 1580 N N . LEU A 1 208 ? 4.684 -10.055 -19.328 1 94.94 208 LEU A N 1
ATOM 1581 C CA . LEU A 1 208 ? 4.305 -9.094 -20.359 1 94.94 208 LEU A CA 1
ATOM 1582 C C . LEU A 1 208 ? 4.258 -9.758 -21.734 1 94.94 208 LEU A C 1
ATOM 1584 O O . LEU A 1 208 ? 3.428 -9.398 -22.578 1 94.94 208 LEU A O 1
ATOM 1588 N N . GLY A 1 209 ? 5.113 -10.695 -21.938 1 91.81 209 GLY A N 1
ATOM 1589 C CA . GLY A 1 209 ? 5.117 -11.445 -23.188 1 91.81 209 GLY A CA 1
ATOM 1590 C C . GLY A 1 209 ? 3.889 -12.32 -23.359 1 91.81 209 GLY A C 1
ATOM 1591 O O . GLY A 1 209 ? 3.465 -12.586 -24.484 1 91.81 209 GLY A O 1
ATOM 1592 N N . ALA A 1 210 ? 3.357 -12.75 -22.297 1 85.75 210 ALA A N 1
ATOM 1593 C CA . ALA A 1 210 ? 2.182 -13.617 -22.344 1 85.75 210 ALA A CA 1
ATOM 1594 C C . ALA A 1 210 ? 0.915 -12.812 -22.625 1 85.75 210 ALA A C 1
ATOM 1596 O O . ALA A 1 210 ? -0.118 -13.375 -22.984 1 85.75 210 ALA A O 1
ATOM 1597 N N . LEU A 1 211 ? 0.885 -11.484 -22.297 1 79.38 211 LEU A N 1
ATOM 1598 C CA . LEU A 1 211 ? -0.262 -10.633 -22.594 1 79.38 211 LEU A CA 1
ATOM 1599 C C . LEU A 1 211 ? -0.386 -10.391 -24.094 1 79.38 211 LEU A C 1
ATOM 1601 O O . LEU A 1 211 ? -1.482 -10.141 -24.594 1 79.38 211 LEU A O 1
ATOM 1605 N N . ALA A 1 212 ? 0.753 -10.336 -24.906 1 62.62 212 ALA A N 1
ATOM 1606 C CA . ALA A 1 212 ? 0.73 -10.102 -26.359 1 62.62 212 ALA A CA 1
ATOM 1607 C C . ALA A 1 212 ? 0.151 -11.297 -27.094 1 62.62 212 ALA A C 1
ATOM 1609 O O . ALA A 1 212 ? 0.24 -12.43 -26.625 1 62.62 212 ALA A O 1
ATOM 1610 N N . MET B 1 1 ? -19.812 17.094 -25.703 1 21.94 1 MET B N 1
ATOM 1611 C CA . MET B 1 1 ? -20.469 16.75 -24.438 1 21.94 1 MET B CA 1
ATOM 1612 C C . MET B 1 1 ? -19.5 16.031 -23.5 1 21.94 1 MET B C 1
ATOM 1614 O O . MET B 1 1 ? -19.156 14.875 -23.75 1 21.94 1 MET B O 1
ATOM 1618 N N . THR B 1 2 ? -18.406 16.609 -23.125 1 25.14 2 THR B N 1
ATOM 1619 C CA . THR B 1 2 ? -17.141 16.188 -22.547 1 25.14 2 THR B CA 1
ATOM 1620 C C . THR B 1 2 ? -17.359 15.453 -21.219 1 25.14 2 THR B C 1
ATOM 1622 O O . THR B 1 2 ? -18.016 15.984 -20.312 1 25.14 2 THR B O 1
ATOM 1625 N N . MET B 1 3 ? -17.719 14.172 -21.297 1 24.92 3 MET B N 1
ATOM 1626 C CA . MET B 1 3 ? -18.109 13.219 -20.25 1 24.92 3 MET B CA 1
ATOM 1627 C C . MET B 1 3 ? -17.234 13.367 -19.016 1 24.92 3 MET B C 1
ATOM 1629 O O . MET B 1 3 ? -16.078 12.938 -19.016 1 24.92 3 MET B O 1
ATOM 1633 N N . VAL B 1 4 ? -17.141 14.477 -18.438 1 31.27 4 VAL B N 1
ATOM 1634 C CA . VAL B 1 4 ? -16.422 14.727 -17.188 1 31.27 4 VAL B CA 1
ATOM 1635 C C . VAL B 1 4 ? -16.75 13.641 -16.172 1 31.27 4 VAL B C 1
ATOM 1637 O O . VAL B 1 4 ? -17.906 13.461 -15.797 1 31.27 4 VAL B O 1
ATOM 1640 N N . LEU B 1 5 ? -16.219 12.43 -16.172 1 35.62 5 LEU B N 1
ATOM 1641 C CA . LEU B 1 5 ? -16.375 11.344 -15.203 1 35.62 5 LEU B CA 1
ATOM 1642 C C . LEU B 1 5 ? -16.438 11.883 -13.781 1 35.62 5 LEU B C 1
ATOM 1644 O O . LEU B 1 5 ? -15.453 12.406 -13.266 1 35.62 5 LEU B O 1
ATOM 1648 N N . ARG B 1 6 ? -17.297 12.75 -13.336 1 39.62 6 ARG B N 1
ATOM 1649 C CA . ARG B 1 6 ? -17.656 13.281 -12.023 1 39.62 6 ARG B CA 1
ATOM 1650 C C . ARG B 1 6 ? -17.406 12.258 -10.922 1 39.62 6 ARG B C 1
ATOM 1652 O O . ARG B 1 6 ? -17.875 11.125 -11.008 1 39.62 6 ARG B O 1
ATOM 1659 N N . ALA B 1 7 ? -16.328 12.375 -10.273 1 54.19 7 ALA B N 1
ATOM 1660 C CA . ALA B 1 7 ? -16.219 11.5 -9.109 1 54.19 7 ALA B CA 1
ATOM 1661 C C . ALA B 1 7 ? -17.594 11.211 -8.516 1 54.19 7 ALA B C 1
ATOM 1663 O O . ALA B 1 7 ? -18.422 12.117 -8.367 1 54.19 7 ALA B O 1
ATOM 1664 N N . GLY B 1 8 ? -18.016 9.984 -8.688 1 68.56 8 GLY B N 1
ATOM 1665 C CA . GLY B 1 8 ? -19.297 9.602 -8.125 1 68.56 8 GLY B CA 1
ATOM 1666 C C . GLY B 1 8 ? -19.531 10.156 -6.73 1 68.56 8 GLY B C 1
ATOM 1667 O O . GLY B 1 8 ? -18.609 10.734 -6.133 1 68.56 8 GLY B O 1
ATOM 1668 N N . SER B 1 9 ? -20.609 10.578 -6.344 1 80 9 SER B N 1
ATOM 1669 C CA . SER B 1 9 ? -21.047 11.117 -5.055 1 80 9 SER B CA 1
ATOM 1670 C C . SER B 1 9 ? -20.219 10.516 -3.912 1 80 9 SER B C 1
ATOM 1672 O O . SER B 1 9 ? -19.844 11.219 -2.977 1 80 9 SER B O 1
ATOM 1674 N N . ALA B 1 10 ? -19.766 9.344 -4.043 1 81.44 10 ALA B N 1
ATOM 1675 C CA . ALA B 1 10 ? -18.984 8.672 -3.006 1 81.44 10 ALA B CA 1
ATOM 1676 C C . ALA B 1 10 ? -17.562 9.211 -2.955 1 81.44 10 ALA B C 1
ATOM 1678 O O . ALA B 1 10 ? -17.016 9.453 -1.874 1 81.44 10 ALA B O 1
ATOM 1679 N N . ALA B 1 11 ? -17 9.43 -4.066 1 85 11 ALA B N 1
ATOM 1680 C CA . ALA B 1 11 ? -15.625 9.945 -4.145 1 85 11 ALA B CA 1
ATOM 1681 C C . ALA B 1 11 ? -15.531 11.344 -3.545 1 85 11 ALA B C 1
ATOM 1683 O O . ALA B 1 11 ? -14.555 11.672 -2.873 1 85 11 ALA B O 1
ATOM 1684 N N . ARG B 1 12 ? -16.469 12.055 -3.725 1 89.31 12 ARG B N 1
ATOM 1685 C CA . ARG B 1 12 ? -16.5 13.398 -3.156 1 89.31 12 ARG B CA 1
ATOM 1686 C C . ARG B 1 12 ? -16.609 13.352 -1.636 1 89.31 12 ARG B C 1
ATOM 1688 O O . ARG B 1 12 ? -15.93 14.102 -0.933 1 89.31 12 ARG B O 1
ATOM 1695 N N . ALA B 1 13 ? -17.484 12.531 -1.181 1 92.31 13 ALA B N 1
ATOM 1696 C CA . ALA B 1 13 ? -17.641 12.375 0.263 1 92.31 13 ALA B CA 1
ATOM 1697 C C . ALA B 1 13 ? -16.344 11.906 0.906 1 92.31 13 ALA B C 1
ATOM 1699 O O . ALA B 1 13 ? -15.961 12.398 1.974 1 92.31 13 ALA B O 1
ATOM 1700 N N . VAL B 1 14 ? -15.711 11 0.244 1 91.81 14 VAL B N 1
ATOM 1701 C CA . VAL B 1 14 ? -14.43 10.5 0.737 1 91.81 14 VAL B CA 1
ATOM 1702 C C . VAL B 1 14 ? -13.43 11.648 0.841 1 91.81 14 VAL B C 1
ATOM 1704 O O . VAL B 1 14 ? -12.789 11.828 1.88 1 91.81 14 VAL B O 1
ATOM 1707 N N . ALA B 1 15 ? -13.359 12.398 -0.205 1 92.62 15 ALA B N 1
ATOM 1708 C CA . ALA B 1 15 ? -12.406 13.5 -0.255 1 92.62 15 ALA B CA 1
ATOM 1709 C C . ALA B 1 15 ? -12.68 14.516 0.846 1 92.62 15 ALA B C 1
ATOM 1711 O O . ALA B 1 15 ? -11.758 14.969 1.533 1 92.62 15 ALA B O 1
ATOM 1712 N N . GLU B 1 16 ? -13.859 14.836 1.04 1 93.75 16 GLU B N 1
ATOM 1713 C CA . GLU B 1 16 ? -14.242 15.828 2.045 1 93.75 16 GLU B CA 1
ATOM 1714 C C . GLU B 1 16 ? -13.961 15.312 3.455 1 93.75 16 GLU B C 1
ATOM 1716 O O . GLU B 1 16 ? -13.398 16.031 4.281 1 93.75 16 GLU B O 1
ATOM 1721 N N . LEU B 1 17 ? -14.352 14.172 3.748 1 94.19 17 LEU B N 1
ATOM 1722 C CA . LEU B 1 17 ? -14.133 13.602 5.074 1 94.19 17 LEU B CA 1
ATOM 1723 C C . LEU B 1 17 ? -12.648 13.43 5.355 1 94.19 17 LEU B C 1
ATOM 1725 O O . LEU B 1 17 ? -12.188 13.672 6.473 1 94.19 17 LEU B O 1
ATOM 1729 N N . ARG B 1 18 ? -11.953 12.945 4.344 1 94.19 18 ARG B N 1
ATOM 1730 C CA . ARG B 1 18 ? -10.508 12.828 4.484 1 94.19 18 ARG B CA 1
ATOM 1731 C C . ARG B 1 18 ? -9.883 14.164 4.875 1 94.19 18 ARG B C 1
ATOM 1733 O O . ARG B 1 18 ? -9.047 14.219 5.781 1 94.19 18 ARG B O 1
ATOM 1740 N N . GLU B 1 19 ? -10.289 15.156 4.207 1 91.5 19 GLU B N 1
ATOM 1741 C CA . GLU B 1 19 ? -9.773 16.5 4.492 1 91.5 19 GLU B CA 1
ATOM 1742 C C . GLU B 1 19 ? -10.094 16.922 5.922 1 91.5 19 GLU B C 1
ATOM 1744 O O . GLU B 1 19 ? -9.234 17.453 6.625 1 91.5 19 GLU B O 1
ATOM 1749 N N . ARG B 1 20 ? -11.242 16.688 6.348 1 91.81 20 ARG B N 1
ATOM 1750 C CA . ARG B 1 20 ? -11.641 17.078 7.699 1 91.81 20 ARG B CA 1
ATOM 1751 C C . ARG B 1 20 ? -10.836 16.312 8.742 1 91.81 20 ARG B C 1
ATOM 1753 O O . ARG B 1 20 ? -10.469 16.875 9.781 1 91.81 20 ARG B O 1
ATOM 1760 N N . VAL B 1 21 ? -10.562 15.125 8.461 1 91.69 21 VAL B N 1
ATOM 1761 C CA . VAL B 1 21 ? -9.812 14.281 9.391 1 91.69 21 VAL B CA 1
ATOM 1762 C C . VAL B 1 21 ? -8.344 14.719 9.414 1 91.69 21 VAL B C 1
ATOM 1764 O O . VAL B 1 21 ? -7.781 14.969 10.477 1 91.69 21 VAL B O 1
ATOM 1767 N N . THR B 1 22 ? -7.77 14.938 8.258 1 89.38 22 THR B N 1
ATOM 1768 C CA . THR B 1 22 ? -6.34 15.203 8.164 1 89.38 22 THR B CA 1
ATOM 1769 C C . THR B 1 22 ? -6.031 16.641 8.57 1 89.38 22 THR B C 1
ATOM 1771 O O . THR B 1 22 ? -4.938 16.938 9.055 1 89.38 22 THR B O 1
ATOM 1774 N N . ALA B 1 23 ? -7.031 17.484 8.438 1 86.88 23 ALA B N 1
ATOM 1775 C CA . ALA B 1 23 ? -6.875 18.875 8.852 1 86.88 23 ALA B CA 1
ATOM 1776 C C . ALA B 1 23 ? -7.109 19.031 10.352 1 86.88 23 ALA B C 1
ATOM 1778 O O . ALA B 1 23 ? -6.875 20.094 10.914 1 86.88 23 ALA B O 1
ATOM 1779 N N . GLY B 1 24 ? -7.645 18.016 10.984 1 87.69 24 GLY B N 1
ATOM 1780 C CA . GLY B 1 24 ? -7.816 18.031 12.43 1 87.69 24 GLY B CA 1
ATOM 1781 C C . GLY B 1 24 ? -9.188 18.516 12.859 1 87.69 24 GLY B C 1
ATOM 1782 O O . GLY B 1 24 ? -9.438 18.688 14.055 1 87.69 24 GLY B O 1
ATOM 1783 N N . HIS B 1 25 ? -10.062 18.703 11.938 1 89.75 25 HIS B N 1
ATOM 1784 C CA . HIS B 1 25 ? -11.414 19.109 12.289 1 89.75 25 HIS B CA 1
ATOM 1785 C C . HIS B 1 25 ? -12.18 17.953 12.938 1 89.75 25 HIS B C 1
ATOM 1787 O O . HIS B 1 25 ? -13.055 18.172 13.781 1 89.75 25 HIS B O 1
ATOM 1793 N N . LEU B 1 26 ? -11.922 16.812 12.547 1 92.75 26 LEU B N 1
ATOM 1794 C CA . LEU B 1 26 ? -12.391 15.594 13.195 1 92.75 26 LEU B CA 1
ATOM 1795 C C . LEU B 1 26 ? -11.242 14.891 13.922 1 92.75 26 LEU B C 1
ATOM 1797 O O . LEU B 1 26 ? -10.328 14.375 13.273 1 92.75 26 LEU B O 1
ATOM 1801 N N . THR B 1 27 ? -11.375 14.898 15.25 1 92.62 27 THR B N 1
ATOM 1802 C CA . THR B 1 27 ? -10.242 14.43 16.047 1 92.62 27 THR B CA 1
ATOM 1803 C C . THR B 1 27 ? -10.32 12.93 16.281 1 92.62 27 THR B C 1
ATOM 1805 O O . THR B 1 27 ? -11.414 12.352 16.266 1 92.62 27 THR B O 1
ATOM 1808 N N . PRO B 1 28 ? -9.18 12.344 16.516 1 94.38 28 PRO B N 1
ATOM 1809 C CA . PRO B 1 28 ? -9.172 10.906 16.781 1 94.38 28 PRO B CA 1
ATOM 1810 C C . PRO B 1 28 ? -10.078 10.523 17.953 1 94.38 28 PRO B C 1
ATOM 1812 O O . PRO B 1 28 ? -10.125 11.227 18.969 1 94.38 28 PRO B O 1
ATOM 1815 N N . GLY B 1 29 ? -10.797 9.438 17.703 1 94.62 29 GLY B N 1
ATOM 1816 C CA . GLY B 1 29 ? -11.695 8.953 18.75 1 94.62 29 GLY B CA 1
ATOM 1817 C C . GLY B 1 29 ? -13.102 9.508 18.625 1 94.62 29 GLY B C 1
ATOM 1818 O O . GLY B 1 29 ? -14.031 9.023 19.281 1 94.62 29 GLY B O 1
ATOM 1819 N N . THR B 1 30 ? -13.328 10.453 17.766 1 95 30 THR B N 1
ATOM 1820 C CA . THR B 1 30 ? -14.633 11.07 17.578 1 95 30 THR B CA 1
ATOM 1821 C C . THR B 1 30 ? -15.555 10.148 16.781 1 95 30 THR B C 1
ATOM 1823 O O . THR B 1 30 ? -15.156 9.578 15.773 1 95 30 THR B O 1
ATOM 1826 N N . GLN B 1 31 ? -16.734 10.008 17.203 1 96.19 31 GLN B N 1
ATOM 1827 C CA . GLN B 1 31 ? -17.75 9.211 16.484 1 96.19 31 GLN B CA 1
ATOM 1828 C C . GLN B 1 31 ? -18.359 10.008 15.344 1 96.19 31 GLN B C 1
ATOM 1830 O O . GLN B 1 31 ? -18.672 11.195 15.5 1 96.19 31 GLN B O 1
ATOM 1835 N N . LEU B 1 32 ? -18.5 9.367 14.281 1 95.44 32 LEU B N 1
ATOM 1836 C CA . LEU B 1 32 ? -19.188 9.984 13.148 1 95.44 32 LEU B CA 1
ATOM 1837 C C . LEU B 1 32 ? -20.625 9.508 13.047 1 95.44 32 LEU B C 1
ATOM 1839 O O . LEU B 1 32 ? -20.875 8.312 12.883 1 95.44 32 LEU B O 1
ATOM 1843 N N . SER B 1 33 ? -21.516 10.391 13.148 1 91.94 33 SER B N 1
ATOM 1844 C CA . SER B 1 33 ? -22.938 10.07 13.031 1 91.94 33 SER B CA 1
ATOM 1845 C C . SER B 1 33 ? -23.391 10.133 11.578 1 91.94 33 SER B C 1
ATOM 1847 O O . SER B 1 33 ? -23.281 11.172 10.93 1 91.94 33 SER B O 1
ATOM 1849 N N . GLU B 1 34 ? -23.906 9.023 11.133 1 89.44 34 GLU B N 1
ATOM 1850 C CA . GLU B 1 34 ? -24.438 9 9.773 1 89.44 34 GLU B CA 1
ATOM 1851 C C . GLU B 1 34 ? -25.516 10.055 9.578 1 89.44 34 GLU B C 1
ATOM 1853 O O . GLU B 1 34 ? -25.547 10.75 8.555 1 89.44 34 GLU B O 1
ATOM 1858 N N . ALA B 1 35 ? -26.391 10.203 10.562 1 89.25 35 ALA B N 1
ATOM 1859 C CA . ALA B 1 35 ? -27.516 11.125 10.492 1 89.25 35 ALA B CA 1
ATOM 1860 C C . ALA B 1 35 ? -27.047 12.57 10.391 1 89.25 35 ALA B C 1
ATOM 1862 O O . ALA B 1 35 ? -27.625 13.375 9.648 1 89.25 35 ALA B O 1
ATOM 1863 N N . SER B 1 36 ? -26.016 12.875 11.016 1 90.94 36 SER B N 1
ATOM 1864 C CA . SER B 1 36 ? -25.562 14.266 11.07 1 90.94 36 SER B CA 1
ATOM 1865 C C . SER B 1 36 ? -24.719 14.617 9.852 1 90.94 36 SER B C 1
ATOM 1867 O O . SER B 1 36 ? -24.516 15.797 9.555 1 90.94 36 SER B O 1
ATOM 1869 N N . LEU B 1 37 ? -24.219 13.648 9.094 1 92.81 37 LEU B N 1
ATOM 1870 C CA . LEU B 1 37 ? -23.25 13.922 8.055 1 92.81 37 LEU B CA 1
ATOM 1871 C C . LEU B 1 37 ? -23.906 13.914 6.676 1 92.81 37 LEU B C 1
ATOM 1873 O O . LEU B 1 37 ? -23.391 14.539 5.738 1 92.81 37 LEU B O 1
ATOM 1877 N N . THR B 1 38 ? -25 13.227 6.547 1 91 38 THR B N 1
ATOM 1878 C CA . THR B 1 38 ? -25.641 13.109 5.242 1 91 38 THR B CA 1
ATOM 1879 C C . THR B 1 38 ? -26.047 14.477 4.723 1 91 38 THR B C 1
ATOM 1881 O O . THR B 1 38 ? -25.891 14.773 3.537 1 91 38 THR B O 1
ATOM 1884 N N . GLY B 1 39 ? -26.672 15.297 5.586 1 89.38 39 GLY B N 1
ATOM 1885 C CA . GLY B 1 39 ? -27.109 16.625 5.199 1 89.38 39 GLY B CA 1
ATOM 1886 C C . GLY B 1 39 ? -25.984 17.516 4.711 1 89.38 39 GLY B C 1
ATOM 1887 O O . GLY B 1 39 ? -25.922 17.844 3.523 1 89.38 39 GLY B O 1
ATOM 1888 N N . PRO B 1 40 ? -25.125 17.766 5.516 1 89.75 40 PRO B N 1
ATOM 1889 C CA . PRO B 1 40 ? -24.016 18.656 5.172 1 89.75 40 PRO B CA 1
ATOM 1890 C C . PRO B 1 40 ? -23.234 18.156 3.957 1 89.75 40 PRO B C 1
ATOM 1892 O O . PRO B 1 40 ? -22.703 18.969 3.193 1 89.75 40 PRO B O 1
ATOM 1895 N N . LEU B 1 41 ? -23.109 16.875 3.74 1 91.31 41 LEU B N 1
ATOM 1896 C CA . LEU B 1 41 ? -22.328 16.328 2.631 1 91.31 41 LEU B CA 1
ATOM 1897 C C . LEU B 1 41 ? -23.188 16.188 1.384 1 91.31 41 LEU B C 1
ATOM 1899 O O . LEU B 1 41 ? -22.672 16 0.281 1 91.31 41 LEU B O 1
ATOM 1903 N N . GLY B 1 42 ? -24.453 16.188 1.581 1 92.44 42 GLY B N 1
ATOM 1904 C CA . GLY B 1 42 ? -25.391 16.078 0.465 1 92.44 42 GLY B CA 1
ATOM 1905 C C . GLY B 1 42 ? -25.375 14.711 -0.191 1 92.44 42 GLY B C 1
ATOM 1906 O O . GLY B 1 42 ? -25.406 14.609 -1.419 1 92.44 42 GLY B O 1
ATOM 1907 N N . VAL B 1 43 ? -25.234 13.727 0.575 1 91.5 43 VAL B N 1
ATOM 1908 C CA . VAL B 1 43 ? -25.172 12.367 0.032 1 91.5 43 VAL B CA 1
ATOM 1909 C C . VAL B 1 43 ? -26.172 11.477 0.78 1 91.5 43 VAL B C 1
ATOM 1911 O O . VAL B 1 43 ? -26.594 11.805 1.892 1 91.5 43 VAL B O 1
ATOM 1914 N N . SER B 1 44 ? -26.516 10.422 0.116 1 88.94 44 SER B N 1
ATOM 1915 C CA . SER B 1 44 ? -27.375 9.43 0.753 1 88.94 44 SER B CA 1
ATOM 1916 C C . SER B 1 44 ? -26.625 8.641 1.818 1 88.94 44 SER B C 1
ATOM 1918 O O . SER B 1 44 ? -25.391 8.688 1.879 1 88.94 44 SER B O 1
ATOM 1920 N N . ARG B 1 45 ? -27.375 7.945 2.617 1 87.25 45 ARG B N 1
ATOM 1921 C CA . ARG B 1 45 ? -26.781 7.09 3.635 1 87.25 45 ARG B CA 1
ATOM 1922 C C . ARG B 1 45 ? -25.922 5.996 2.996 1 87.25 45 ARG B C 1
ATOM 1924 O O . ARG B 1 45 ? -24.859 5.656 3.512 1 87.25 45 ARG B O 1
ATOM 1931 N N . ASN B 1 46 ? -26.375 5.473 1.977 1 83.25 46 ASN B N 1
ATOM 1932 C CA . ASN B 1 46 ? -25.625 4.434 1.28 1 83.25 46 ASN B CA 1
ATOM 1933 C C . ASN B 1 46 ? -24.281 4.953 0.766 1 83.25 46 ASN B C 1
ATOM 1935 O O . ASN B 1 46 ? -23.25 4.297 0.925 1 83.25 46 ASN B O 1
ATOM 1939 N N . THR B 1 47 ? -24.312 6.082 0.187 1 84.88 47 THR B N 1
ATOM 1940 C CA . THR B 1 47 ? -23.109 6.719 -0.32 1 84.88 47 THR B CA 1
ATOM 1941 C C . THR B 1 47 ? -22.141 7.031 0.82 1 84.88 47 THR B C 1
ATOM 1943 O O . THR B 1 47 ? -20.922 6.836 0.686 1 84.88 47 THR B O 1
ATOM 1946 N N . LEU B 1 48 ? -22.703 7.473 1.873 1 90.88 48 LEU B N 1
ATOM 1947 C CA . LEU B 1 48 ? -21.875 7.777 3.035 1 90.88 48 LEU B CA 1
ATOM 1948 C C . LEU B 1 48 ? -21.203 6.52 3.572 1 90.88 48 LEU B C 1
ATOM 1950 O O . LEU B 1 48 ? -20.031 6.539 3.916 1 90.88 48 LEU B O 1
ATOM 1954 N N . ARG B 1 49 ? -21.922 5.496 3.613 1 84.56 49 ARG B N 1
ATOM 1955 C CA . ARG B 1 49 ? -21.375 4.234 4.102 1 84.56 49 ARG B CA 1
ATOM 1956 C C . ARG B 1 49 ? -20.266 3.723 3.176 1 84.56 49 ARG B C 1
ATOM 1958 O O . ARG B 1 49 ? -19.281 3.146 3.635 1 84.56 49 ARG B O 1
ATOM 1965 N N . GLU B 1 50 ? -20.422 3.969 1.968 1 84.62 50 GLU B N 1
ATOM 1966 C CA . GLU B 1 50 ? -19.359 3.643 1.021 1 84.62 50 GLU B CA 1
ATOM 1967 C C . GLU B 1 50 ? -18.109 4.469 1.291 1 84.62 50 GLU B C 1
ATOM 1969 O O . GLU B 1 50 ? -17 3.945 1.256 1 84.62 50 GLU B O 1
ATOM 1974 N N . ALA B 1 51 ? -18.375 5.668 1.541 1 89.56 51 ALA B N 1
ATOM 1975 C CA . ALA B 1 51 ? -17.266 6.547 1.861 1 89.56 51 ALA B CA 1
ATOM 1976 C C . ALA B 1 51 ? -16.562 6.105 3.143 1 89.56 51 ALA B C 1
ATOM 1978 O O . ALA B 1 51 ? -15.328 6.094 3.213 1 89.56 51 ALA B O 1
ATOM 1979 N N . PHE B 1 52 ? -17.391 5.727 4.117 1 91 52 PHE B N 1
ATOM 1980 C CA . PHE B 1 52 ? -16.828 5.211 5.363 1 91 52 PHE B CA 1
ATOM 1981 C C . PHE B 1 52 ? -15.969 3.98 5.102 1 91 52 PHE B C 1
ATOM 1983 O O . PHE B 1 52 ? -14.867 3.865 5.629 1 91 52 PHE B O 1
ATOM 1990 N N . SER B 1 53 ? -16.422 3.121 4.305 1 86.56 53 SER B N 1
ATOM 1991 C CA . SER B 1 53 ? -15.695 1.891 4.012 1 86.56 53 SER B CA 1
ATOM 1992 C C . SER B 1 53 ? -14.328 2.188 3.4 1 86.56 53 SER B C 1
ATOM 1994 O O . SER B 1 53 ? -13.328 1.575 3.775 1 86.56 53 SER B O 1
ATOM 1996 N N . THR B 1 54 ? -14.32 3.131 2.512 1 87.5 54 THR B N 1
ATOM 1997 C CA . THR B 1 54 ? -13.062 3.521 1.881 1 87.5 54 THR B CA 1
ATOM 1998 C C . THR B 1 54 ? -12.094 4.086 2.914 1 87.5 54 THR B C 1
ATOM 2000 O O . THR B 1 54 ? -10.922 3.695 2.955 1 87.5 54 THR B O 1
ATOM 2003 N N . LEU B 1 55 ? -12.586 4.902 3.752 1 93 55 LEU B N 1
ATOM 2004 C CA . LEU B 1 55 ? -11.734 5.574 4.73 1 93 55 LEU B CA 1
ATOM 2005 C C . LEU B 1 55 ? -11.305 4.609 5.828 1 93 55 LEU B C 1
ATOM 2007 O O . LEU B 1 55 ? -10.25 4.793 6.445 1 93 55 LEU B O 1
ATOM 2011 N N . ILE B 1 56 ? -12.102 3.588 6.082 1 90.38 56 ILE B N 1
ATOM 2012 C CA . ILE B 1 56 ? -11.711 2.527 7.008 1 90.38 56 ILE B CA 1
ATOM 2013 C C . ILE B 1 56 ? -10.57 1.708 6.406 1 90.38 56 ILE B C 1
ATOM 2015 O O . ILE B 1 56 ? -9.586 1.416 7.082 1 90.38 56 ILE B O 1
ATOM 2019 N N . GLU B 1 57 ? -10.664 1.432 5.16 1 84.38 57 GLU B N 1
ATOM 2020 C CA . GLU B 1 57 ? -9.586 0.716 4.473 1 84.38 57 GLU B CA 1
ATOM 2021 C C . GLU B 1 57 ? -8.297 1.529 4.465 1 84.38 57 GLU B C 1
ATOM 2023 O O . GLU B 1 57 ? -7.203 0.966 4.527 1 84.38 57 GLU B O 1
ATOM 2028 N N . GLU B 1 58 ? -8.484 2.816 4.488 1 90.06 58 GLU B N 1
ATOM 2029 C CA . GLU B 1 58 ? -7.332 3.709 4.469 1 90.06 58 GLU B CA 1
ATOM 2030 C C . GLU B 1 58 ? -6.77 3.914 5.875 1 90.06 58 GLU B C 1
ATOM 2032 O O . GLU B 1 58 ? -5.73 4.551 6.043 1 90.06 58 GLU B O 1
ATOM 2037 N N . GLY B 1 59 ? -7.5 3.479 6.863 1 93.12 59 GLY B N 1
ATOM 2038 C CA . GLY B 1 59 ? -7.023 3.557 8.234 1 93.12 59 GLY B CA 1
ATOM 2039 C C . GLY B 1 59 ? -7.398 4.855 8.922 1 93.12 59 GLY B C 1
ATOM 2040 O O . GLY B 1 59 ? -6.938 5.129 10.031 1 93.12 59 GLY B O 1
ATOM 2041 N N . LEU B 1 60 ? -8.211 5.648 8.312 1 96.06 60 LEU B N 1
ATOM 2042 C CA . LEU B 1 60 ? -8.57 6.945 8.875 1 96.06 60 LEU B CA 1
ATOM 2043 C C . LEU B 1 60 ? -9.789 6.836 9.781 1 96.06 60 LEU B C 1
ATOM 2045 O O . LEU B 1 60 ? -9.977 7.664 10.672 1 96.06 60 LEU B O 1
ATOM 2049 N N . LEU B 1 61 ? -10.641 5.863 9.5 1 96.19 61 LEU B N 1
ATOM 2050 C CA . LEU B 1 61 ? -11.797 5.547 10.328 1 96.19 61 LEU B CA 1
ATOM 2051 C C . LEU B 1 61 ? -11.742 4.105 10.82 1 96.19 61 LEU B C 1
ATOM 2053 O O . LEU B 1 61 ? -10.961 3.299 10.297 1 96.19 61 LEU B O 1
ATOM 2057 N N . VAL B 1 62 ? -12.5 3.818 11.844 1 95.31 62 VAL B N 1
ATOM 2058 C CA . VAL B 1 62 ? -12.641 2.457 12.352 1 95.31 62 VAL B CA 1
ATOM 2059 C C . VAL B 1 62 ? -14.102 2.188 12.711 1 95.31 62 VAL B C 1
ATOM 2061 O O . VAL B 1 62 ? -14.797 3.066 13.227 1 95.31 62 VAL B O 1
ATOM 2064 N N . ARG B 1 63 ? -14.508 1.058 12.328 1 92.12 63 ARG B N 1
ATOM 2065 C CA . ARG B 1 63 ? -15.844 0.623 12.719 1 92.12 63 ARG B CA 1
ATOM 2066 C C . ARG B 1 63 ? -15.805 -0.211 13.992 1 92.12 63 ARG B C 1
ATOM 2068 O O . ARG B 1 63 ? -15.047 -1.18 14.078 1 92.12 63 ARG B O 1
ATOM 2075 N N . ILE B 1 64 ? -16.562 0.184 14.938 1 92 64 ILE B N 1
ATOM 2076 C CA . ILE B 1 64 ? -16.703 -0.594 16.156 1 92 64 ILE B CA 1
ATOM 2077 C C . ILE B 1 64 ? -18.078 -1.25 16.203 1 92 64 ILE B C 1
ATOM 2079 O O . ILE B 1 64 ? -19.094 -0.564 16.125 1 92 64 ILE B O 1
ATOM 2083 N N . PRO B 1 65 ? -18.094 -2.539 16.297 1 87.31 65 PRO B N 1
ATOM 2084 C CA . PRO B 1 65 ? -19.375 -3.244 16.297 1 87.31 65 PRO B CA 1
ATOM 2085 C C . PRO B 1 65 ? -20.344 -2.697 17.344 1 87.31 65 PRO B C 1
ATOM 2087 O O . PRO B 1 65 ? -19.953 -2.484 18.5 1 87.31 65 PRO B O 1
ATOM 2090 N N . HIS B 1 66 ? -21.516 -2.475 16.859 1 87.88 66 HIS B N 1
ATOM 2091 C CA . HIS B 1 66 ? -22.656 -2.049 17.672 1 87.88 66 HIS B CA 1
ATOM 2092 C C . HIS B 1 66 ? -22.453 -0.634 18.203 1 87.88 66 HIS B C 1
ATOM 2094 O O . HIS B 1 66 ? -23.219 -0.17 19.062 1 87.88 66 HIS B O 1
ATOM 2100 N N . ARG B 1 67 ? -21.391 0.031 17.844 1 91.81 67 ARG B N 1
ATOM 2101 C CA . ARG B 1 67 ? -21.156 1.387 18.328 1 91.81 67 ARG B CA 1
ATOM 2102 C C . ARG B 1 67 ? -21.125 2.383 17.172 1 91.81 67 ARG B C 1
ATOM 2104 O O . ARG B 1 67 ? -21.453 3.557 17.344 1 91.81 67 ARG B O 1
ATOM 2111 N N . GLY B 1 68 ? -20.578 1.853 16.031 1 93.62 68 GLY B N 1
ATOM 2112 C CA . GLY B 1 68 ? -20.594 2.75 14.891 1 93.62 68 GLY B CA 1
ATOM 2113 C C . GLY B 1 68 ? -19.203 3.039 14.359 1 93.62 68 GLY B C 1
ATOM 2114 O O . GLY B 1 68 ? -18.312 2.188 14.43 1 93.62 68 GLY B O 1
ATOM 2115 N N . VAL B 1 69 ? -19.078 4.219 13.656 1 95.62 69 VAL B N 1
ATOM 2116 C CA . VAL B 1 69 ? -17.828 4.582 12.969 1 95.62 69 VAL B CA 1
A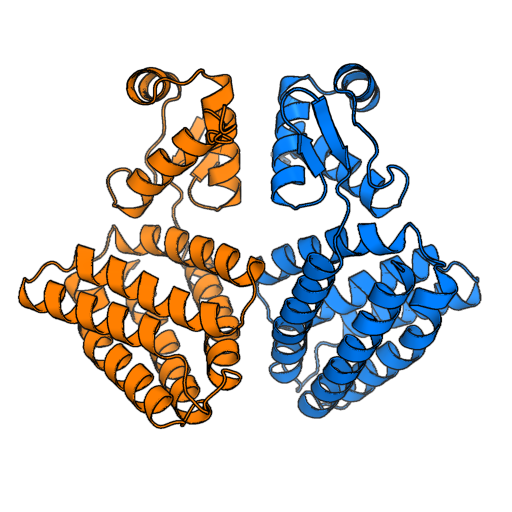TOM 2117 C C . VAL B 1 69 ? -17.156 5.742 13.703 1 95.62 69 VAL B C 1
ATOM 2119 O O . VAL B 1 69 ? -17.828 6.699 14.102 1 95.62 69 VAL B O 1
ATOM 2122 N N . PHE B 1 70 ? -15.883 5.605 13.922 1 97.56 70 PHE B N 1
ATOM 2123 C CA . PHE B 1 70 ? -15.086 6.594 14.648 1 97.56 70 PHE B CA 1
ATOM 2124 C C . PHE B 1 70 ? -13.875 7.008 13.828 1 97.56 70 PHE B C 1
ATOM 2126 O O . PHE B 1 70 ? -13.398 6.25 12.977 1 97.56 70 PHE B O 1
ATOM 2133 N N . VAL B 1 71 ? -13.375 8.25 14.109 1 97.12 71 VAL B N 1
ATOM 2134 C CA . VAL B 1 71 ? -12.047 8.594 13.617 1 97.12 71 VAL B CA 1
ATOM 2135 C C . VAL B 1 71 ? -10.992 7.734 14.312 1 97.12 71 VAL B C 1
ATOM 2137 O O . VAL B 1 71 ? -11.023 7.582 15.539 1 97.12 71 VAL B O 1
ATOM 2140 N N . ALA B 1 72 ? -10.086 7.223 13.609 1 96.5 72 ALA B N 1
ATOM 2141 C CA . ALA B 1 72 ? -9.117 6.266 14.133 1 96.5 72 ALA B CA 1
ATOM 2142 C C . ALA B 1 72 ? -8.117 6.949 15.062 1 96.5 72 ALA B C 1
ATOM 2144 O O . ALA B 1 72 ? -7.855 8.148 14.93 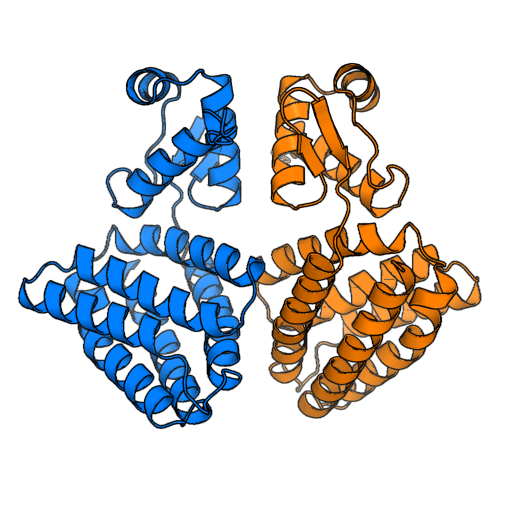1 96.5 72 ALA B O 1
ATOM 2145 N N . THR B 1 73 ? -7.613 6.16 16.047 1 94.69 73 THR B N 1
ATOM 2146 C CA . THR B 1 73 ? -6.449 6.512 16.859 1 94.69 73 THR B CA 1
ATOM 2147 C C . THR B 1 73 ? -5.285 5.574 16.562 1 94.69 73 THR B C 1
ATOM 2149 O O . THR B 1 73 ? -5.48 4.375 16.344 1 94.69 73 THR B O 1
ATOM 2152 N N . LEU B 1 74 ? -4.129 6.148 16.594 1 94.62 74 LEU B N 1
ATOM 2153 C CA . LEU B 1 74 ? -2.965 5.316 16.312 1 94.62 74 LEU B CA 1
ATOM 2154 C C . LEU B 1 74 ? -2.277 4.883 17.609 1 94.62 74 LEU B C 1
ATOM 2156 O O . LEU B 1 74 ? -2.051 5.699 18.5 1 94.62 74 LEU B O 1
ATOM 2160 N N . THR B 1 75 ? -1.997 3.613 17.688 1 94.69 75 THR B N 1
ATOM 2161 C CA . THR B 1 75 ? -1.175 3.096 18.766 1 94.69 75 THR B CA 1
ATOM 2162 C C . THR B 1 75 ? 0.305 3.338 18.5 1 94.69 75 THR B C 1
ATOM 2164 O O . THR B 1 75 ? 0.685 3.672 17.375 1 94.69 75 THR B O 1
ATOM 2167 N N . ALA B 1 76 ? 1.132 3.15 19.531 1 96.56 76 ALA B N 1
ATOM 2168 C CA . ALA B 1 76 ? 2.578 3.266 19.359 1 96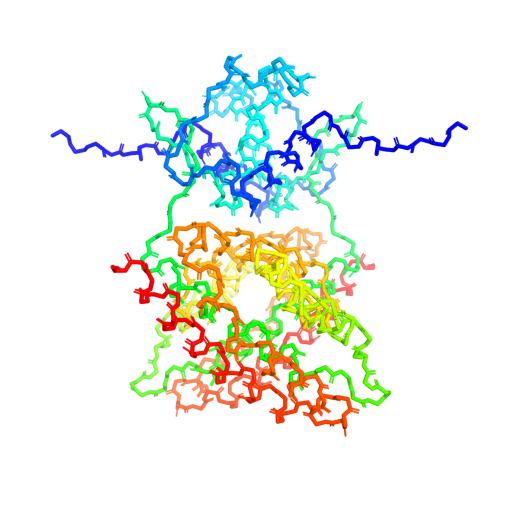.56 76 ALA B CA 1
ATOM 2169 C C . ALA B 1 76 ? 3.092 2.256 18.328 1 96.56 76 ALA B C 1
ATOM 2171 O O . ALA B 1 76 ? 3.969 2.57 17.531 1 96.56 76 ALA B O 1
ATOM 2172 N N . ALA B 1 77 ? 2.523 1.094 18.359 1 97.19 77 ALA B N 1
ATOM 2173 C CA . ALA B 1 77 ? 2.945 0.043 17.438 1 97.19 77 ALA B CA 1
ATOM 2174 C C . ALA B 1 77 ? 2.596 0.406 15.992 1 97.19 77 ALA B C 1
ATOM 2176 O O . ALA B 1 77 ? 3.369 0.134 15.07 1 97.19 77 ALA B O 1
ATOM 2177 N N . GLN B 1 78 ? 1.453 0.997 15.797 1 96.56 78 GLN B N 1
ATOM 2178 C CA . GLN B 1 78 ? 1.041 1.415 14.469 1 96.56 78 GLN B CA 1
ATOM 2179 C C . GLN B 1 78 ? 1.925 2.545 13.945 1 96.56 78 GLN B C 1
ATOM 2181 O O . GLN B 1 78 ? 2.293 2.561 12.766 1 96.56 78 GLN B O 1
ATOM 2186 N N . ILE B 1 79 ? 2.283 3.443 14.812 1 96.94 79 ILE B N 1
ATOM 2187 C CA . ILE B 1 79 ? 3.166 4.543 14.43 1 96.94 79 ILE B CA 1
ATOM 2188 C C . ILE B 1 79 ? 4.543 3.992 14.062 1 96.94 79 ILE B C 1
ATOM 2190 O O . ILE B 1 79 ? 5.109 4.363 13.031 1 96.94 79 ILE B O 1
ATOM 2194 N N . ALA B 1 80 ? 5.051 3.115 14.883 1 98.19 80 ALA B N 1
ATOM 2195 C CA . ALA B 1 80 ? 6.344 2.504 14.594 1 98.19 80 ALA B CA 1
ATOM 2196 C C . ALA B 1 80 ? 6.324 1.786 13.242 1 98.19 80 ALA B C 1
ATOM 2198 O O . ALA B 1 80 ? 7.293 1.859 12.484 1 98.19 80 ALA B O 1
ATOM 2199 N N . ASP B 1 81 ? 5.266 1.172 12.953 1 98.38 81 ASP B N 1
ATOM 2200 C CA . ASP B 1 81 ? 5.141 0.463 11.68 1 98.38 81 ASP B CA 1
ATOM 2201 C C . ASP B 1 81 ? 5.113 1.439 10.508 1 98.38 81 ASP B C 1
ATOM 2203 O O . ASP B 1 81 ? 5.684 1.165 9.453 1 98.38 81 ASP B O 1
ATOM 2207 N N . ILE B 1 82 ? 4.41 2.512 10.648 1 98.19 82 ILE B N 1
ATOM 2208 C CA . ILE B 1 82 ? 4.383 3.535 9.609 1 98.19 82 ILE B CA 1
ATOM 2209 C C . ILE B 1 82 ? 5.809 3.998 9.305 1 98.19 82 ILE B C 1
ATOM 2211 O O . ILE B 1 82 ? 6.203 4.086 8.141 1 98.19 82 ILE B O 1
ATOM 2215 N N . TYR B 1 83 ? 6.562 4.246 10.305 1 98.5 83 TYR B N 1
ATOM 2216 C CA . TYR B 1 83 ? 7.914 4.754 10.094 1 98.5 83 TYR B CA 1
ATOM 2217 C C . TYR B 1 83 ? 8.82 3.672 9.516 1 98.5 83 TYR B C 1
ATOM 2219 O O . TYR B 1 83 ? 9.719 3.963 8.727 1 98.5 83 TYR B O 1
ATOM 2227 N N . ARG B 1 84 ? 8.586 2.439 9.906 1 98.25 84 ARG B N 1
ATOM 2228 C CA . ARG B 1 84 ? 9.305 1.332 9.289 1 98.25 84 ARG B CA 1
ATOM 2229 C C . ARG B 1 84 ? 9.07 1.3 7.781 1 98.25 84 ARG B C 1
ATOM 2231 O O . ARG B 1 84 ? 10.016 1.167 7 1 98.25 84 ARG B O 1
ATOM 2238 N N . VAL B 1 85 ? 7.879 1.432 7.387 1 98.62 85 VAL B N 1
ATOM 2239 C CA . VAL B 1 85 ? 7.488 1.406 5.98 1 98.62 85 VAL B CA 1
ATOM 2240 C C . VAL B 1 85 ? 8.047 2.637 5.27 1 98.62 85 VAL B C 1
ATOM 2242 O O . VAL B 1 85 ? 8.594 2.529 4.172 1 98.62 85 VAL B O 1
ATOM 2245 N N . ARG B 1 86 ? 7.879 3.785 5.871 1 98.75 86 ARG B N 1
ATOM 2246 C CA . ARG B 1 86 ? 8.422 5.012 5.293 1 98.75 86 ARG B CA 1
ATOM 2247 C C . ARG B 1 86 ? 9.922 4.875 5.027 1 98.75 86 ARG B C 1
ATOM 2249 O O . ARG B 1 86 ? 10.398 5.223 3.945 1 98.75 86 ARG B O 1
ATOM 2256 N N . THR B 1 87 ? 10.625 4.363 6.031 1 98.56 87 THR B N 1
ATOM 2257 C CA . THR B 1 87 ? 12.07 4.215 5.883 1 98.56 87 THR B CA 1
ATOM 2258 C C . THR B 1 87 ? 12.398 3.307 4.703 1 98.56 87 THR B C 1
ATOM 2260 O O . THR B 1 87 ? 13.234 3.648 3.865 1 98.56 87 THR B O 1
ATOM 2263 N N . LEU B 1 88 ? 11.719 2.244 4.633 1 98.38 88 LEU B N 1
ATOM 2264 C CA . LEU B 1 88 ? 11.953 1.299 3.545 1 98.38 88 LEU B CA 1
ATOM 2265 C C . LEU B 1 88 ? 11.648 1.933 2.193 1 98.38 88 LEU B C 1
ATOM 2267 O O . LEU B 1 88 ? 12.469 1.88 1.275 1 98.38 88 LEU B O 1
ATOM 2271 N N . LEU B 1 89 ? 10.547 2.572 2.041 1 98.44 89 LEU B N 1
ATOM 2272 C CA . LEU B 1 89 ? 10.062 3.115 0.775 1 98.44 89 LEU B CA 1
ATOM 2273 C C . LEU B 1 89 ? 10.852 4.359 0.384 1 98.44 89 LEU B C 1
ATOM 2275 O O . LEU B 1 89 ? 11.422 4.422 -0.708 1 98.44 89 LEU B O 1
ATOM 2279 N N . GLU B 1 90 ? 10.883 5.301 1.239 1 98.88 90 GLU B N 1
ATOM 2280 C CA . GLU B 1 90 ? 11.398 6.621 0.891 1 98.88 90 GLU B CA 1
ATOM 2281 C C . GLU B 1 90 ? 12.906 6.586 0.671 1 98.88 90 GLU B C 1
ATOM 2283 O O . GLU B 1 90 ? 13.414 7.18 -0.283 1 98.88 90 GLU B O 1
ATOM 2288 N N . CYS B 1 91 ? 13.594 5.906 1.587 1 98.81 91 CYS B N 1
ATOM 2289 C CA . CYS B 1 91 ? 15.039 5.852 1.422 1 98.81 91 CYS B CA 1
ATOM 2290 C C . CYS B 1 91 ? 15.422 5.102 0.149 1 98.81 91 CYS B C 1
ATOM 2292 O O . CYS B 1 91 ? 16.344 5.504 -0.562 1 98.81 91 CYS B O 1
ATOM 2294 N N . THR B 1 92 ? 14.688 4.059 -0.14 1 98.44 92 THR B N 1
ATOM 2295 C CA . THR B 1 92 ? 14.961 3.297 -1.354 1 98.44 92 THR B CA 1
ATOM 2296 C C . THR B 1 92 ? 14.633 4.121 -2.596 1 98.44 92 THR B C 1
ATOM 2298 O O . THR B 1 92 ? 15.422 4.176 -3.541 1 98.44 92 THR B O 1
ATOM 2301 N N . ALA B 1 93 ? 13.5 4.742 -2.627 1 98.56 93 ALA B N 1
ATOM 2302 C CA . ALA B 1 93 ? 13.094 5.574 -3.756 1 98.56 93 ALA B CA 1
ATOM 2303 C C . ALA B 1 93 ? 14.117 6.676 -4.023 1 98.56 93 ALA B C 1
ATOM 2305 O O . ALA B 1 93 ? 14.477 6.93 -5.176 1 98.56 93 ALA B O 1
ATOM 2306 N N . LEU B 1 94 ? 14.562 7.285 -2.967 1 98.75 94 LEU B N 1
ATOM 2307 C CA . LEU B 1 94 ? 15.508 8.383 -3.119 1 98.75 94 LEU B CA 1
ATOM 2308 C C . LEU B 1 94 ? 16.859 7.871 -3.592 1 98.75 94 LEU B C 1
ATOM 2310 O O . LEU B 1 94 ? 17.484 8.461 -4.484 1 98.75 94 LEU B O 1
ATOM 2314 N N . ARG B 1 95 ? 17.281 6.785 -3.01 1 98.25 95 ARG B N 1
ATOM 2315 C CA . ARG B 1 95 ? 18.578 6.203 -3.354 1 98.25 95 ARG B CA 1
ATOM 2316 C C . ARG B 1 95 ? 18.625 5.801 -4.824 1 98.25 95 ARG B C 1
ATOM 2318 O O . ARG B 1 95 ? 19.656 5.922 -5.473 1 98.25 95 ARG B O 1
ATOM 2325 N N . GLN B 1 96 ? 17.547 5.371 -5.305 1 96.75 96 GLN B N 1
ATOM 2326 C CA . GLN B 1 96 ? 17.5 4.844 -6.664 1 96.75 96 GLN B CA 1
ATOM 2327 C C . GLN B 1 96 ? 17.078 5.918 -7.656 1 96.75 96 GLN B C 1
ATOM 2329 O O . GLN B 1 96 ? 16.984 5.664 -8.859 1 96.75 96 GLN B O 1
ATOM 2334 N N . ALA B 1 97 ? 16.766 7.094 -7.211 1 97.81 97 ALA B N 1
ATOM 2335 C CA . ALA B 1 97 ? 16.219 8.148 -8.062 1 97.81 97 ALA B CA 1
ATOM 2336 C C . ALA B 1 97 ? 17.266 8.625 -9.078 1 97.81 97 ALA B C 1
ATOM 2338 O O . ALA B 1 97 ? 18.469 8.586 -8.805 1 97.81 97 ALA B O 1
ATOM 2339 N N . PRO B 1 98 ? 16.781 9.055 -10.242 1 96.31 98 PRO B N 1
ATOM 2340 C CA . PRO B 1 98 ? 17.703 9.617 -11.219 1 96.31 98 PRO B CA 1
ATOM 2341 C C . PRO B 1 98 ? 18.422 10.867 -10.703 1 96.31 98 PRO B C 1
ATOM 2343 O O . PRO B 1 98 ? 17.812 11.688 -10.016 1 96.31 98 PRO B O 1
ATOM 2346 N N . VAL B 1 99 ? 19.672 11.016 -11.094 1 96.38 99 VAL B N 1
ATOM 2347 C CA . VAL B 1 99 ? 20.453 12.133 -10.562 1 96.38 99 VAL B CA 1
ATOM 2348 C C . VAL B 1 99 ? 21 12.977 -11.711 1 96.38 99 VAL B C 1
ATOM 2350 O O . VAL B 1 99 ? 21.641 14 -11.484 1 96.38 99 VAL B O 1
ATOM 2353 N N . ASP B 1 100 ? 20.766 12.555 -12.945 1 94.5 100 ASP B N 1
ATOM 2354 C CA . ASP B 1 100 ? 21.281 13.297 -14.086 1 94.5 100 ASP B CA 1
ATOM 2355 C C . ASP B 1 100 ? 20.203 13.5 -15.148 1 94.5 100 ASP B C 1
ATOM 2357 O O . ASP B 1 100 ? 20.031 12.656 -16.031 1 94.5 100 ASP B O 1
ATOM 2361 N N . PRO B 1 101 ? 19.516 14.664 -15.188 1 94 101 PRO B N 1
ATOM 2362 C CA . PRO B 1 101 ? 19.469 15.617 -14.086 1 94 101 PRO B CA 1
ATOM 2363 C C . PRO B 1 101 ? 18.578 15.133 -12.93 1 94 101 PRO B C 1
ATOM 2365 O O . PRO B 1 101 ? 17.734 14.258 -13.125 1 94 101 PRO B O 1
ATOM 2368 N N . PRO B 1 102 ? 18.891 15.641 -11.742 1 94.81 102 PRO B N 1
ATOM 2369 C CA . PRO B 1 102 ? 17.984 15.312 -10.641 1 94.81 102 PRO B CA 1
ATOM 2370 C C . PRO B 1 102 ? 16.578 15.891 -10.844 1 94.81 102 PRO B C 1
ATOM 2372 O O . PRO B 1 102 ? 16.438 17 -11.344 1 94.81 102 PRO B O 1
ATOM 2375 N N . ARG B 1 103 ? 15.602 15.148 -10.523 1 96.69 103 ARG B N 1
ATOM 2376 C CA . ARG B 1 103 ? 14.211 15.602 -10.586 1 96.69 103 ARG B CA 1
ATOM 2377 C C . ARG B 1 103 ? 13.75 16.141 -9.242 1 96.69 103 ARG B C 1
ATOM 2379 O O . ARG B 1 103 ? 12.82 15.617 -8.641 1 96.69 103 ARG B O 1
ATOM 2386 N N . ALA B 1 104 ? 14.312 17.266 -8.859 1 97.12 104 ALA B N 1
ATOM 2387 C CA . ALA B 1 104 ? 14.188 17.734 -7.48 1 97.12 104 ALA B CA 1
ATOM 2388 C C . ALA B 1 104 ? 13.141 18.828 -7.359 1 97.12 104 ALA B C 1
ATOM 2390 O O . ALA B 1 104 ? 12.898 19.359 -6.27 1 97.12 104 ALA B O 1
ATOM 2391 N N . GLU B 1 105 ? 12.461 19.156 -8.414 1 97.75 105 GLU B N 1
ATOM 2392 C CA . GLU B 1 105 ? 11.594 20.328 -8.422 1 97.75 105 GLU B CA 1
ATOM 2393 C C . GLU B 1 105 ? 10.484 20.203 -7.379 1 97.75 105 GLU B C 1
ATOM 2395 O O . GLU B 1 105 ? 10.203 21.156 -6.645 1 97.75 105 GLU B O 1
ATOM 2400 N N . GLY B 1 106 ? 9.867 19.062 -7.316 1 97.94 106 GLY B N 1
ATOM 2401 C CA . GLY B 1 106 ? 8.82 18.844 -6.328 1 97.94 106 GLY B CA 1
ATOM 2402 C C . GLY B 1 106 ? 9.32 18.938 -4.902 1 97.94 106 GLY B C 1
ATOM 2403 O O . GLY B 1 106 ? 8.648 19.484 -4.031 1 97.94 106 GLY B O 1
ATOM 2404 N N . LEU B 1 107 ? 10.5 18.406 -4.641 1 98.62 107 LEU B N 1
ATOM 2405 C CA . LEU B 1 107 ? 11.117 18.484 -3.318 1 98.62 107 LEU B CA 1
ATOM 2406 C C . LEU B 1 107 ? 11.367 19.938 -2.916 1 98.62 107 LEU B C 1
ATOM 2408 O O . LEU B 1 107 ? 10.977 20.359 -1.823 1 98.62 107 LEU B O 1
ATOM 2412 N N . ARG B 1 108 ? 11.953 20.594 -3.832 1 98.56 108 ARG B N 1
ATOM 2413 C CA . ARG B 1 108 ? 12.297 21.984 -3.574 1 98.56 108 ARG B CA 1
ATOM 2414 C C . ARG B 1 108 ? 11.047 22.828 -3.318 1 98.56 108 ARG B C 1
ATOM 2416 O O . ARG B 1 108 ? 11.031 23.656 -2.416 1 98.56 108 ARG B O 1
ATOM 2423 N N . ALA B 1 109 ? 10.062 22.641 -4.082 1 98.75 109 ALA B N 1
ATOM 2424 C CA . ALA B 1 109 ? 8.805 23.359 -3.902 1 98.75 109 ALA B CA 1
ATOM 2425 C C . ALA B 1 109 ? 8.219 23.109 -2.518 1 98.75 109 ALA B C 1
ATOM 2427 O O . ALA B 1 109 ? 7.73 24.031 -1.865 1 98.75 109 ALA B O 1
ATOM 2428 N N . ALA B 1 110 ? 8.234 21.906 -2.045 1 98.56 110 ALA B N 1
ATOM 2429 C CA . ALA B 1 110 ? 7.707 21.547 -0.729 1 98.56 110 ALA B CA 1
ATOM 2430 C C . ALA B 1 110 ? 8.539 22.188 0.381 1 98.56 110 ALA B C 1
ATOM 2432 O O . ALA B 1 110 ? 7.992 22.672 1.381 1 98.56 110 ALA B O 1
ATOM 2433 N N . VAL B 1 111 ? 9.836 22.188 0.193 1 98.75 111 VAL B N 1
ATOM 2434 C CA . VAL B 1 111 ? 10.727 22.812 1.169 1 98.75 111 VAL B CA 1
ATOM 2435 C C . VAL B 1 111 ? 10.461 24.312 1.245 1 98.75 111 VAL B C 1
ATOM 2437 O O . VAL B 1 111 ? 10.328 24.859 2.336 1 98.75 111 VAL B O 1
ATOM 2440 N N . ASP B 1 112 ? 10.32 24.922 0.079 1 98.75 112 ASP B N 1
ATOM 2441 C CA . ASP B 1 112 ? 10.047 26.344 0.025 1 98.75 112 ASP B CA 1
ATOM 2442 C C . ASP B 1 112 ? 8.711 26.672 0.699 1 98.75 112 ASP B C 1
ATOM 2444 O O . ASP B 1 112 ? 8.609 27.672 1.426 1 98.75 112 ASP B O 1
ATOM 2448 N N . GLU B 1 113 ? 7.789 25.875 0.45 1 98.69 113 GLU B N 1
ATOM 2449 C CA . GLU B 1 113 ? 6.477 26.047 1.065 1 98.69 113 GLU B CA 1
ATOM 2450 C C . GLU B 1 113 ? 6.562 25.953 2.586 1 98.69 113 GLU B C 1
ATOM 2452 O O . GLU B 1 113 ? 6 26.797 3.295 1 98.69 113 GLU B O 1
ATOM 2457 N N . ALA B 1 114 ? 7.254 25 3.096 1 98.69 114 ALA B N 1
ATOM 2458 C CA . ALA B 1 114 ? 7.406 24.828 4.535 1 98.69 114 ALA B CA 1
ATOM 2459 C C . ALA B 1 114 ? 8.117 26.016 5.168 1 98.69 114 ALA B C 1
ATOM 2461 O O . ALA B 1 114 ? 7.715 26.5 6.23 1 98.69 114 ALA B O 1
ATOM 2462 N N . GLU B 1 115 ? 9.133 26.438 4.492 1 98.69 115 GLU B N 1
ATOM 2463 C CA . GLU B 1 115 ? 9.898 27.578 5.004 1 98.69 115 GLU B CA 1
ATOM 2464 C C . GLU B 1 115 ? 9.047 28.828 5.059 1 98.69 115 GLU B C 1
ATOM 2466 O O . GLU B 1 115 ? 9.125 29.594 6.023 1 98.69 115 GLU B O 1
ATOM 2471 N N . ARG B 1 116 ? 8.281 29.047 4.016 1 98.62 116 ARG B N 1
ATOM 2472 C CA . ARG B 1 116 ? 7.375 30.188 3.986 1 98.62 116 ARG B CA 1
ATOM 2473 C C . ARG B 1 116 ? 6.387 30.125 5.148 1 98.62 116 ARG B C 1
ATOM 2475 O O . ARG B 1 116 ? 6.188 31.125 5.852 1 98.62 116 ARG B O 1
ATOM 2482 N N . HIS B 1 117 ? 5.781 29 5.383 1 98.62 117 HIS B N 1
ATOM 2483 C CA . HIS B 1 117 ? 4.816 28.828 6.465 1 98.62 117 HIS B CA 1
ATOM 2484 C C . HIS B 1 117 ? 5.488 28.953 7.824 1 98.62 117 HIS B C 1
ATOM 2486 O O . HIS B 1 117 ? 4.895 29.5 8.766 1 98.62 117 HIS B O 1
ATOM 2492 N N . ALA B 1 118 ? 6.73 28.469 7.934 1 98.5 118 ALA B N 1
ATOM 2493 C CA . ALA B 1 118 ? 7.465 28.562 9.195 1 98.5 118 ALA B CA 1
ATOM 2494 C C . ALA B 1 118 ? 7.73 30.016 9.562 1 98.5 118 ALA B C 1
ATOM 2496 O O . ALA B 1 118 ? 7.602 30.391 10.734 1 98.5 118 ALA B O 1
ATOM 2497 N N . ARG B 1 119 ? 8.047 30.797 8.562 1 98.19 119 ARG B N 1
ATOM 2498 C CA . ARG B 1 119 ? 8.273 32.219 8.797 1 98.19 119 ARG B CA 1
ATOM 2499 C C . ARG B 1 119 ? 7.008 32.906 9.297 1 98.19 119 ARG B C 1
ATOM 2501 O O . ARG B 1 119 ? 7.078 33.844 10.078 1 98.19 119 ARG B O 1
ATOM 2508 N N . ALA B 1 120 ? 5.906 32.406 8.906 1 98.25 120 ALA B N 1
ATOM 2509 C CA . ALA B 1 120 ? 4.613 32.969 9.305 1 98.25 120 ALA B CA 1
ATOM 2510 C C . ALA B 1 120 ? 4.094 32.281 10.57 1 98.25 120 ALA B C 1
ATOM 2512 O O . ALA B 1 120 ? 2.953 32.5 10.977 1 98.25 120 ALA B O 1
ATOM 2513 N N . ASN B 1 121 ? 4.848 31.406 11.156 1 97.94 121 ASN B N 1
ATOM 2514 C CA . ASN B 1 121 ? 4.496 30.641 12.344 1 97.94 121 ASN B CA 1
ATOM 2515 C C . ASN B 1 121 ? 3.227 29.828 12.133 1 97.94 121 ASN B C 1
ATOM 2517 O O . ASN B 1 121 ? 2.441 29.625 13.062 1 97.94 121 ASN B O 1
ATOM 2521 N N . ALA B 1 122 ? 2.996 29.469 10.938 1 97.5 122 ALA B N 1
ATOM 2522 C CA . ALA B 1 122 ? 1.862 28.625 10.578 1 97.5 122 ALA B CA 1
ATOM 2523 C C . ALA B 1 122 ? 2.254 27.141 10.594 1 97.5 122 ALA B C 1
ATOM 2525 O O . ALA B 1 122 ? 2.35 26.516 9.539 1 97.5 122 ALA B O 1
ATOM 2526 N N . TRP B 1 123 ? 2.332 26.578 11.734 1 96.25 123 TRP B N 1
ATOM 2527 C CA . TRP B 1 123 ? 3.01 25.297 11.922 1 96.25 123 TRP B CA 1
ATOM 2528 C C . TRP B 1 123 ? 2.141 24.141 11.438 1 96.25 123 TRP B C 1
ATOM 2530 O O . TRP B 1 123 ? 2.654 23.109 11.008 1 96.25 123 TRP B O 1
ATOM 2540 N N . GLN B 1 124 ? 0.85 24.297 11.477 1 93.31 124 GLN B N 1
ATOM 2541 C CA . GLN B 1 124 ? 0.001 23.281 10.867 1 93.31 124 GLN B CA 1
ATOM 2542 C C . GLN B 1 124 ? 0.25 23.188 9.359 1 93.31 124 GLN B C 1
ATOM 2544 O O . GLN B 1 124 ? 0.319 22.094 8.805 1 93.31 124 GLN B O 1
ATOM 2549 N N . ALA B 1 125 ? 0.404 24.312 8.75 1 95.5 125 ALA B N 1
ATOM 2550 C CA . ALA B 1 125 ? 0.695 24.359 7.324 1 95.5 125 ALA B CA 1
ATOM 2551 C C . ALA B 1 125 ? 2.09 23.812 7.027 1 95.5 125 ALA B C 1
ATOM 2553 O O . ALA B 1 125 ? 2.314 23.203 5.98 1 95.5 125 ALA B O 1
ATOM 2554 N N . VAL B 1 126 ? 3.031 24.016 7.941 1 97.75 126 VAL B N 1
ATOM 2555 C CA . VAL B 1 126 ? 4.355 23.406 7.805 1 97.75 126 VAL B CA 1
ATOM 2556 C C . VAL B 1 126 ? 4.23 21.891 7.762 1 97.75 126 VAL B C 1
ATOM 2558 O O . VAL B 1 126 ? 4.887 21.234 6.953 1 97.75 126 VAL B O 1
ATOM 2561 N N . GLY B 1 127 ? 3.361 21.391 8.633 1 96.12 127 GLY B N 1
ATOM 2562 C CA . GLY B 1 127 ? 3.117 19.969 8.641 1 96.12 127 GLY B CA 1
ATOM 2563 C C . GLY B 1 127 ? 2.594 19.438 7.312 1 96.12 127 GLY B C 1
ATOM 2564 O O . GLY B 1 127 ? 3.031 18.391 6.836 1 96.12 127 GLY B O 1
ATOM 2565 N N . THR B 1 128 ? 1.68 20.172 6.73 1 95.31 128 THR B N 1
ATOM 2566 C CA . THR B 1 128 ? 1.126 19.781 5.434 1 95.31 128 THR B CA 1
ATOM 2567 C C . THR B 1 128 ? 2.205 19.797 4.355 1 95.31 128 THR B C 1
ATOM 2569 O O . THR B 1 128 ? 2.311 18.875 3.557 1 95.31 128 THR B O 1
ATOM 2572 N N . ALA B 1 129 ? 2.984 20.844 4.348 1 97.69 129 ALA B N 1
ATOM 2573 C CA . ALA B 1 129 ? 4.094 20.922 3.398 1 97.69 129 ALA B CA 1
ATOM 2574 C C . ALA B 1 129 ? 5.07 19.766 3.59 1 97.69 129 ALA B C 1
ATOM 2576 O O . ALA B 1 129 ? 5.629 19.25 2.619 1 97.69 129 ALA B O 1
ATOM 2577 N N . ASN B 1 130 ? 5.312 19.375 4.812 1 98.12 130 ASN B N 1
ATOM 2578 C CA . ASN B 1 130 ? 6.203 18.266 5.113 1 98.12 130 ASN B CA 1
ATOM 2579 C C . ASN B 1 130 ? 5.676 16.953 4.531 1 98.12 130 ASN B C 1
ATOM 2581 O O . ASN B 1 130 ? 6.449 16.141 4.016 1 98.12 130 ASN B O 1
ATOM 2585 N N . MET B 1 131 ? 4.406 16.75 4.66 1 96.88 131 MET B N 1
ATOM 2586 C CA . MET B 1 131 ? 3.809 15.57 4.051 1 96.88 131 MET B CA 1
ATOM 2587 C C . MET B 1 131 ? 4 15.578 2.539 1 96.88 131 MET B C 1
ATOM 2589 O O . MET B 1 131 ? 4.344 14.555 1.946 1 96.88 131 MET B O 1
ATOM 2593 N N . HIS B 1 132 ? 3.834 16.703 1.938 1 97.62 132 HIS B N 1
ATOM 2594 C CA . HIS B 1 132 ? 4.074 16.844 0.506 1 97.62 132 HIS B CA 1
ATOM 2595 C C . HIS B 1 132 ? 5.516 16.5 0.154 1 97.62 132 HIS B C 1
ATOM 2597 O O . HIS B 1 132 ? 5.773 15.844 -0.862 1 97.62 132 HIS B O 1
ATOM 2603 N N . PHE B 1 133 ? 6.469 16.953 1.011 1 98.88 133 PHE B N 1
ATOM 2604 C CA . PHE B 1 133 ? 7.883 16.672 0.792 1 98.88 133 PHE B CA 1
ATOM 2605 C C . PHE B 1 133 ? 8.133 15.172 0.686 1 98.88 133 PHE B C 1
ATOM 2607 O O . PHE B 1 133 ? 8.742 14.711 -0.276 1 98.88 133 PHE B O 1
ATOM 2614 N N . HIS B 1 134 ? 7.59 14.406 1.573 1 98.81 134 HIS B N 1
ATOM 2615 C CA . HIS B 1 134 ? 7.816 12.969 1.609 1 98.81 134 HIS B CA 1
ATOM 2616 C C . HIS B 1 134 ? 7.082 12.266 0.47 1 98.81 134 HIS B C 1
ATOM 2618 O O . HIS B 1 134 ? 7.582 11.281 -0.079 1 98.81 134 HIS B O 1
ATOM 2624 N N . GLU B 1 135 ? 5.914 12.781 0.114 1 98.62 135 GLU B N 1
ATOM 2625 C CA . GLU B 1 135 ? 5.215 12.258 -1.056 1 98.62 135 GLU B CA 1
ATOM 2626 C C . GLU B 1 135 ? 6.027 12.477 -2.328 1 98.62 135 GLU B C 1
ATOM 2628 O O . GLU B 1 135 ? 6.035 11.625 -3.221 1 98.62 135 GLU B O 1
ATOM 2633 N N . GLN B 1 136 ? 6.723 13.633 -2.398 1 98.69 136 GLN B N 1
ATOM 2634 C CA . GLN B 1 136 ? 7.535 13.93 -3.572 1 98.69 136 GLN B CA 1
ATOM 2635 C C . GLN B 1 136 ? 8.758 13.008 -3.641 1 98.69 136 GLN B C 1
ATOM 2637 O O . GLN B 1 136 ? 9.219 12.664 -4.73 1 98.69 136 GLN B O 1
ATOM 2642 N N . ILE B 1 137 ? 9.266 12.57 -2.516 1 98.88 137 ILE B N 1
ATOM 2643 C CA . ILE B 1 137 ? 10.344 11.586 -2.504 1 98.88 137 ILE B CA 1
ATOM 2644 C C . ILE B 1 137 ? 9.867 10.289 -3.154 1 98.88 137 ILE B C 1
ATOM 2646 O O . ILE B 1 137 ? 10.547 9.75 -4.035 1 98.88 137 ILE B O 1
ATOM 2650 N N . ILE B 1 138 ? 8.727 9.844 -2.777 1 98.75 138 ILE B N 1
ATOM 2651 C CA . ILE B 1 138 ? 8.203 8.578 -3.287 1 98.75 138 ILE B CA 1
ATOM 2652 C C . ILE B 1 138 ? 7.871 8.719 -4.773 1 98.75 138 ILE B C 1
ATOM 2654 O O . ILE B 1 138 ? 8.039 7.773 -5.543 1 98.75 138 ILE B O 1
ATOM 2658 N N . ALA B 1 139 ? 7.461 9.945 -5.172 1 98.25 139 ALA B N 1
ATOM 2659 C CA . ALA B 1 139 ? 7.125 10.195 -6.57 1 98.25 139 ALA B CA 1
ATOM 2660 C C . ALA B 1 139 ? 8.328 9.945 -7.477 1 98.25 139 ALA B C 1
ATOM 2662 O O . ALA B 1 139 ? 8.172 9.672 -8.672 1 98.25 139 ALA B O 1
ATOM 2663 N N . LEU B 1 140 ? 9.5 10.008 -6.957 1 98.31 140 LEU B N 1
ATOM 2664 C CA . LEU B 1 140 ? 10.711 9.773 -7.73 1 98.31 140 LEU B CA 1
ATOM 2665 C C . LEU B 1 140 ? 10.773 8.328 -8.219 1 98.31 140 LEU B C 1
ATOM 2667 O O . LEU B 1 140 ? 11.508 8.008 -9.156 1 98.31 140 LEU B O 1
ATOM 2671 N N . ALA B 1 141 ? 10.039 7.438 -7.551 1 97.88 141 ALA B N 1
ATOM 2672 C CA . ALA B 1 141 ? 10.047 6.023 -7.91 1 97.88 141 ALA B CA 1
ATOM 2673 C C . ALA B 1 141 ? 9.219 5.773 -9.164 1 97.88 141 ALA B C 1
ATOM 2675 O O . ALA B 1 141 ? 9.312 4.707 -9.781 1 97.88 141 ALA B O 1
ATOM 2676 N N . GLY B 1 142 ? 8.32 6.711 -9.531 1 97.31 142 GLY B N 1
ATOM 2677 C CA . GLY B 1 142 ? 7.57 6.617 -10.773 1 97.31 142 GLY B CA 1
ATOM 2678 C C . GLY B 1 142 ? 6.488 5.555 -10.734 1 97.31 142 GLY B C 1
ATOM 2679 O O . GLY B 1 142 ? 6.234 4.883 -11.742 1 97.31 142 GLY B O 1
ATOM 2680 N N . SER B 1 143 ? 5.867 5.316 -9.633 1 98.38 143 SER B N 1
ATOM 2681 C CA . SER B 1 143 ? 4.82 4.312 -9.492 1 98.38 143 SER B CA 1
ATOM 2682 C C . SER B 1 143 ? 3.535 4.93 -8.945 1 98.38 143 SER B C 1
ATOM 2684 O O . SER B 1 143 ? 3.506 5.418 -7.812 1 98.38 143 SER B O 1
ATOM 2686 N N . PRO B 1 144 ? 2.467 4.844 -9.656 1 97.12 144 PRO B N 1
ATOM 2687 C CA . PRO B 1 144 ? 1.19 5.328 -9.125 1 97.12 144 PRO B CA 1
ATOM 2688 C C . PRO B 1 144 ? 0.764 4.598 -7.859 1 97.12 144 PRO B C 1
ATOM 2690 O O . PRO B 1 144 ? 0.138 5.195 -6.977 1 97.12 144 PRO B O 1
ATOM 2693 N N . ARG B 1 145 ? 1.067 3.338 -7.754 1 96.62 145 ARG B N 1
ATOM 2694 C CA . ARG B 1 145 ? 0.74 2.557 -6.566 1 96.62 145 ARG B CA 1
ATOM 2695 C C . ARG B 1 145 ? 1.48 3.084 -5.344 1 96.62 145 ARG B C 1
ATOM 2697 O O . ARG B 1 145 ? 0.88 3.283 -4.285 1 96.62 145 ARG B O 1
ATOM 2704 N N . LEU B 1 146 ? 2.756 3.273 -5.496 1 98.25 146 LEU B N 1
ATOM 2705 C CA . LEU B 1 146 ? 3.549 3.783 -4.383 1 98.25 146 LEU B CA 1
ATOM 2706 C C . LEU B 1 146 ? 3.072 5.172 -3.967 1 98.25 146 LEU B C 1
ATOM 2708 O O . LEU B 1 146 ? 3.021 5.48 -2.773 1 98.25 146 LEU B O 1
ATOM 2712 N N . ASN B 1 147 ? 2.742 6.004 -4.984 1 98 147 ASN B N 1
ATOM 2713 C CA . ASN B 1 147 ? 2.193 7.32 -4.684 1 98 147 ASN B CA 1
ATOM 2714 C C . ASN B 1 147 ? 0.932 7.219 -3.828 1 98 147 ASN B C 1
ATOM 2716 O O . ASN B 1 147 ? 0.782 7.945 -2.846 1 98 147 ASN B O 1
ATOM 2720 N N . GLN B 1 148 ? 0.13 6.336 -4.18 1 95.06 148 GLN B N 1
ATOM 2721 C CA . GLN B 1 148 ? -1.128 6.168 -3.459 1 95.06 148 GLN B CA 1
ATOM 2722 C C . GLN B 1 148 ? -0.885 5.652 -2.043 1 95.06 148 GLN B C 1
ATOM 2724 O O . GLN B 1 148 ? -1.503 6.133 -1.089 1 95.06 148 GLN B O 1
ATOM 2729 N N . TRP B 1 149 ? -0.041 4.684 -1.9 1 96.56 149 TRP B N 1
ATOM 2730 C CA . TRP B 1 149 ? 0.266 4.141 -0.582 1 96.56 149 TRP B CA 1
ATOM 2731 C C . TRP B 1 149 ? 0.897 5.203 0.312 1 96.56 149 TRP B C 1
ATOM 2733 O O . TRP B 1 149 ? 0.578 5.289 1.5 1 96.56 149 TRP B O 1
ATOM 2743 N N . MET B 1 150 ? 1.724 6.008 -0.265 1 97.88 150 MET B N 1
ATOM 2744 C CA . MET B 1 150 ? 2.361 7.062 0.519 1 97.88 150 MET B CA 1
ATOM 2745 C C . MET B 1 150 ? 1.335 8.086 0.982 1 97.88 150 MET B C 1
ATOM 2747 O O . MET B 1 150 ? 1.387 8.555 2.121 1 97.88 150 MET B O 1
ATOM 2751 N N . LYS B 1 151 ? 0.448 8.445 0.117 1 95.38 151 LYS B N 1
ATOM 2752 C CA . LYS B 1 151 ? -0.613 9.375 0.497 1 95.38 151 LYS B CA 1
ATOM 2753 C C . LYS B 1 151 ? -1.435 8.82 1.66 1 95.38 151 LYS B C 1
ATOM 2755 O O . LYS B 1 151 ? -1.815 9.57 2.564 1 95.38 151 LYS B O 1
ATOM 2760 N N . GLN B 1 152 ? -1.656 7.57 1.616 1 94.25 152 GLN B N 1
ATOM 2761 C CA . GLN B 1 152 ? -2.393 6.938 2.705 1 94.25 152 GLN B CA 1
ATOM 2762 C C . GLN B 1 152 ? -1.592 6.973 4.004 1 94.25 152 GLN B C 1
ATOM 2764 O O . GLN B 1 152 ? -2.135 7.285 5.066 1 94.25 152 GLN B O 1
ATOM 2769 N N . LEU B 1 153 ? -0.329 6.664 3.955 1 97 153 LEU B N 1
ATOM 2770 C CA . LEU B 1 153 ? 0.534 6.656 5.129 1 97 153 LEU B CA 1
ATOM 2771 C C . LEU B 1 153 ? 0.604 8.039 5.766 1 97 153 LEU B C 1
ATOM 2773 O O . LEU B 1 153 ? 0.479 8.18 6.984 1 97 153 LEU B O 1
ATOM 2777 N N . THR B 1 154 ? 0.794 9.055 4.922 1 95.38 154 THR B N 1
ATOM 2778 C CA . THR B 1 154 ? 0.931 10.406 5.449 1 95.38 154 THR B CA 1
ATOM 2779 C C . THR B 1 154 ? -0.39 10.891 6.039 1 95.38 154 THR B C 1
ATOM 2781 O O . THR B 1 154 ? -0.402 11.586 7.059 1 95.38 154 THR B O 1
ATOM 2784 N N . ALA B 1 155 ? -1.479 10.484 5.445 1 93.94 155 ALA B N 1
ATOM 2785 C CA . ALA B 1 155 ? -2.787 10.836 5.996 1 93.94 155 ALA B CA 1
ATOM 2786 C C . ALA B 1 155 ? -2.99 10.195 7.367 1 93.94 155 ALA B C 1
ATOM 2788 O O . ALA B 1 155 ? -3.461 10.844 8.297 1 93.94 155 ALA B O 1
ATOM 2789 N N . GLU B 1 156 ? -2.67 8.969 7.473 1 95.25 156 GLU B N 1
ATOM 2790 C CA . GLU B 1 156 ? -2.799 8.281 8.75 1 95.25 156 GLU B CA 1
ATOM 2791 C C . GLU B 1 156 ? -1.906 8.922 9.812 1 95.25 156 GLU B C 1
ATOM 2793 O O . GLU B 1 156 ? -2.322 9.086 10.961 1 95.25 156 GLU B O 1
ATOM 2798 N N . LEU B 1 157 ? -0.735 9.234 9.422 1 95.44 157 LEU B N 1
ATOM 2799 C CA . LEU B 1 157 ? 0.229 9.781 10.375 1 95.44 157 LEU B CA 1
ATOM 2800 C C . LEU B 1 157 ? -0.244 11.125 10.914 1 95.44 157 LEU B C 1
ATOM 2802 O O . LEU B 1 157 ? 0.07 11.484 12.055 1 95.44 157 LEU B O 1
ATOM 2806 N N . ARG B 1 158 ? -0.982 11.852 10.156 1 93.56 158 ARG B N 1
ATOM 2807 C CA . ARG B 1 158 ? -1.52 13.141 10.602 1 93.56 158 ARG B CA 1
ATOM 2808 C C . ARG B 1 158 ? -2.432 12.961 11.812 1 93.56 158 ARG B C 1
ATOM 2810 O O . ARG B 1 158 ? -2.562 13.875 12.633 1 93.56 158 ARG B O 1
ATOM 2817 N N . LEU B 1 159 ? -3.055 11.836 11.922 1 93.06 159 LEU B N 1
ATOM 2818 C CA . LEU B 1 159 ? -3.877 11.555 13.094 1 93.06 159 LEU B CA 1
ATOM 2819 C C . LEU B 1 159 ? -3.049 11.641 14.367 1 93.06 159 LEU B C 1
ATOM 2821 O O . LEU B 1 159 ? -3.561 12.031 15.422 1 93.06 159 LEU B O 1
ATOM 2825 N N . ALA B 1 160 ? -1.837 11.305 14.305 1 91.81 160 ALA B N 1
ATOM 2826 C CA . ALA B 1 160 ? -0.945 11.344 15.461 1 91.81 160 ALA B CA 1
ATOM 2827 C C . ALA B 1 160 ? -0.48 12.773 15.742 1 91.81 160 ALA B C 1
ATOM 2829 O O . ALA B 1 160 ? -0.04 13.078 16.844 1 91.81 160 ALA B O 1
ATOM 2830 N N . PHE B 1 161 ? -0.537 13.609 14.742 1 90.25 161 PHE B N 1
ATOM 2831 C CA . PHE B 1 161 ? -0.027 14.969 14.859 1 90.25 161 PHE B CA 1
ATOM 2832 C C . PHE B 1 161 ? -1.045 15.875 15.547 1 90.25 161 PHE B C 1
ATOM 2834 O O . PHE B 1 161 ? -0.68 16.891 16.156 1 90.25 161 PHE B O 1
ATOM 2841 N N . VAL B 1 162 ? -2.281 15.539 15.531 1 84 162 VAL B N 1
ATOM 2842 C CA . VAL B 1 162 ? -3.371 16.406 15.977 1 84 162 VAL B CA 1
ATOM 2843 C C . VAL B 1 162 ? -3.238 16.672 17.469 1 84 162 VAL B C 1
ATOM 2845 O O . VAL B 1 162 ? -3.564 17.75 17.953 1 84 162 VAL B O 1
ATOM 2848 N N . THR B 1 163 ? -2.736 15.812 18.203 1 75.56 163 THR B N 1
ATOM 2849 C CA . THR B 1 163 ? -2.732 15.953 19.656 1 75.56 163 THR B CA 1
ATOM 2850 C C . THR B 1 163 ? -1.413 16.547 20.141 1 75.56 163 THR B C 1
ATOM 2852 O O . THR B 1 163 ? -1.238 16.812 21.328 1 75.56 163 THR B O 1
ATOM 2855 N N . ALA B 1 164 ? -0.531 16.75 19.266 1 83.75 164 ALA B N 1
ATOM 2856 C CA . ALA B 1 164 ? 0.794 17.234 19.641 1 83.75 164 ALA B CA 1
ATOM 2857 C C . ALA B 1 164 ? 0.957 18.703 19.266 1 83.75 164 ALA B C 1
ATOM 2859 O O . ALA B 1 164 ? 0.156 19.25 18.5 1 83.75 164 ALA B O 1
ATOM 2860 N N . ASP B 1 165 ? 1.963 19.328 19.906 1 91.19 165 ASP B N 1
ATOM 2861 C CA . ASP B 1 165 ? 2.33 20.688 19.5 1 91.19 165 ASP B CA 1
ATOM 2862 C C . ASP B 1 165 ? 2.998 20.703 18.141 1 91.19 165 ASP B C 1
ATOM 2864 O O . ASP B 1 165 ? 4.086 20.156 17.969 1 91.19 165 ASP B O 1
ATOM 2868 N N . ALA B 1 166 ? 2.357 21.375 17.234 1 93.56 166 ALA B N 1
ATOM 2869 C CA . ALA B 1 166 ? 2.775 21.328 15.836 1 93.56 166 ALA B CA 1
ATOM 2870 C C . ALA B 1 166 ? 4.184 21.891 15.672 1 93.56 166 ALA B C 1
ATOM 2872 O O . ALA B 1 166 ? 4.973 21.391 14.867 1 93.56 166 ALA B O 1
ATOM 2873 N N . GLU B 1 167 ? 4.457 22.938 16.375 1 95.94 167 GLU B N 1
ATOM 2874 C CA . GLU B 1 167 ? 5.789 23.516 16.25 1 95.94 167 GLU B CA 1
ATOM 2875 C C . GLU B 1 167 ? 6.871 22.547 16.703 1 95.94 167 GLU B C 1
ATOM 2877 O O . GLU B 1 167 ? 7.875 22.359 16 1 95.94 167 GLU B O 1
ATOM 2882 N N . THR B 1 168 ? 6.645 21.969 17.781 1 93.88 168 THR B N 1
ATOM 2883 C CA . THR B 1 168 ? 7.594 21 18.312 1 93.88 168 THR B CA 1
ATOM 2884 C C . THR B 1 168 ? 7.785 19.844 17.344 1 93.88 168 THR B C 1
ATOM 2886 O O . THR B 1 168 ? 8.898 19.344 17.156 1 93.88 168 THR B O 1
ATOM 2889 N N . LEU B 1 169 ? 6.805 19.5 16.703 1 95.06 169 LEU B N 1
ATOM 2890 C CA . LEU B 1 169 ? 6.824 18.359 15.812 1 95.06 169 LEU B CA 1
ATOM 2891 C C . LEU B 1 169 ? 7.586 18.672 14.531 1 95.06 169 LEU B C 1
ATOM 2893 O O . LEU B 1 169 ? 8.25 17.797 13.969 1 95.06 169 LEU B O 1
ATOM 2897 N N . HIS B 1 170 ? 7.453 19.938 14.086 1 96.75 170 HIS B N 1
ATOM 2898 C CA . HIS B 1 170 ? 7.848 20.156 12.695 1 96.75 170 HIS B CA 1
ATOM 2899 C C .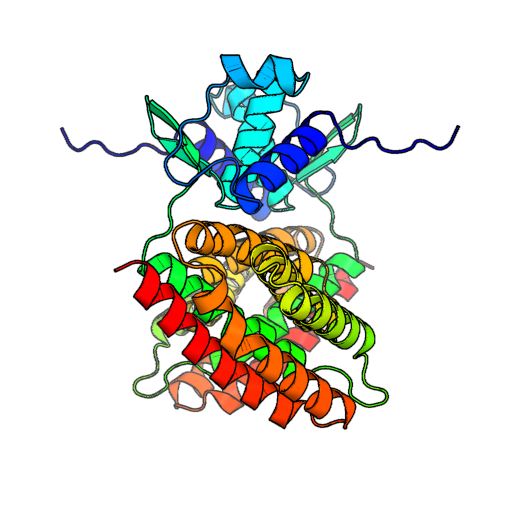 HIS B 1 170 ? 9.078 21.047 12.602 1 96.75 170 HIS B C 1
ATOM 2901 O O . HIS B 1 170 ? 9.859 20.938 11.656 1 96.75 170 HIS B O 1
ATOM 2907 N N . ARG B 1 171 ? 9.336 21.844 13.539 1 97.31 171 ARG B N 1
ATOM 2908 C CA . ARG B 1 171 ? 10.383 22.859 13.453 1 97.31 171 ARG B CA 1
ATOM 2909 C C . ARG B 1 171 ? 11.742 22.219 13.203 1 97.31 171 ARG B C 1
ATOM 2911 O O . ARG B 1 171 ? 12.477 22.656 12.305 1 97.31 171 ARG B O 1
ATOM 2918 N N . PRO B 1 172 ? 12.109 21.172 13.867 1 96.38 172 PRO B N 1
ATOM 2919 C CA . PRO B 1 172 ? 13.453 20.625 13.68 1 96.38 172 PRO B CA 1
ATOM 2920 C C . PRO B 1 172 ? 13.672 20.047 12.281 1 96.38 172 PRO B C 1
ATOM 2922 O O . PRO B 1 172 ? 14.82 19.828 11.875 1 96.38 172 PRO B O 1
ATOM 2925 N N . PHE B 1 173 ? 12.68 19.844 11.578 1 98.31 173 PHE B N 1
ATOM 2926 C CA . PHE B 1 173 ? 12.812 19.047 10.367 1 98.31 173 PHE B CA 1
ATOM 2927 C C . PHE B 1 173 ? 12.766 19.938 9.125 1 98.31 173 PHE B C 1
ATOM 2929 O O . PHE B 1 173 ? 13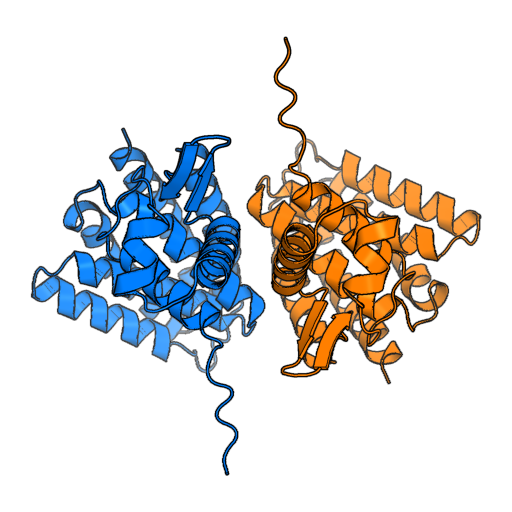.047 19.469 8.023 1 98.31 173 PHE B O 1
ATOM 2936 N N . VAL B 1 174 ? 12.391 21.188 9.289 1 98.5 174 VAL B N 1
ATOM 2937 C CA . VAL B 1 174 ? 12.328 22.109 8.156 1 98.5 174 VAL B CA 1
ATOM 2938 C C . VAL B 1 174 ? 13.703 22.219 7.512 1 98.5 174 VAL B C 1
ATOM 2940 O O . VAL B 1 174 ? 13.859 22 6.312 1 98.5 174 VAL B O 1
ATOM 2943 N N . ALA B 1 175 ? 14.68 22.469 8.312 1 98.31 175 ALA B N 1
ATOM 2944 C CA . ALA B 1 175 ? 16.031 22.625 7.797 1 98.31 175 ALA B CA 1
ATOM 2945 C C . ALA B 1 175 ? 16.578 21.297 7.262 1 98.31 175 ALA B C 1
ATOM 2947 O O . ALA B 1 175 ? 17.328 21.266 6.289 1 98.31 175 ALA B O 1
ATOM 2948 N N . ARG B 1 176 ? 16.234 20.188 7.848 1 98.62 176 ARG B N 1
ATOM 2949 C CA . ARG B 1 176 ? 16.703 18.875 7.426 1 98.62 176 ARG B CA 1
ATOM 2950 C C . ARG B 1 176 ? 16.156 18.516 6.043 1 98.62 176 ARG B C 1
ATOM 2952 O O . ARG B 1 176 ? 16.859 17.922 5.23 1 98.62 176 ARG B O 1
ATOM 2959 N N . ASN B 1 177 ? 14.891 18.859 5.824 1 98.88 177 ASN B N 1
ATOM 2960 C CA . ASN B 1 177 ? 14.344 18.641 4.488 1 98.88 177 ASN B CA 1
ATOM 2961 C C . ASN B 1 177 ? 15.141 19.406 3.432 1 98.88 177 ASN B C 1
ATOM 2963 O O . ASN B 1 177 ? 15.383 18.891 2.336 1 98.88 177 ASN B O 1
ATOM 2967 N N . ALA B 1 178 ? 15.539 20.594 3.75 1 98.75 178 ALA B N 1
ATOM 2968 C CA . ALA B 1 178 ? 16.344 21.406 2.836 1 98.75 178 ALA B CA 1
ATOM 2969 C C . ALA B 1 178 ? 17.703 20.75 2.578 1 98.75 178 ALA B C 1
ATOM 2971 O O . ALA B 1 178 ? 18.188 20.734 1.446 1 98.75 178 ALA B O 1
ATOM 2972 N N . GLU B 1 179 ? 18.297 20.188 3.598 1 98.81 179 GLU B N 1
ATOM 2973 C CA . GLU B 1 179 ? 19.578 19.5 3.479 1 98.81 179 GLU B CA 1
ATOM 2974 C C . GLU B 1 179 ? 19.469 18.281 2.568 1 98.81 179 GLU B C 1
ATOM 2976 O O . GLU B 1 179 ? 20.328 18.047 1.716 1 98.81 179 GLU B O 1
ATOM 2981 N N . ILE B 1 180 ? 18.469 17.5 2.758 1 98.88 180 ILE B N 1
ATOM 2982 C CA . ILE B 1 180 ? 18.219 16.312 1.945 1 98.88 180 ILE B CA 1
ATOM 2983 C C . ILE B 1 180 ? 18.047 16.703 0.484 1 98.88 180 ILE B C 1
ATOM 2985 O O . ILE B 1 180 ? 18.641 16.109 -0.411 1 98.88 180 ILE B O 1
ATOM 2989 N N . THR B 1 181 ? 17.234 17.766 0.253 1 98.81 181 THR B N 1
ATOM 2990 C CA . THR B 1 181 ? 16.969 18.25 -1.094 1 98.81 181 THR B CA 1
ATOM 2991 C C . THR B 1 181 ? 18.25 18.734 -1.764 1 98.81 181 THR B C 1
ATOM 2993 O O . THR B 1 181 ? 18.5 18.422 -2.926 1 98.81 181 THR B O 1
ATOM 2996 N N . ALA B 1 182 ? 19.062 19.453 -1.04 1 98.75 182 ALA B N 1
ATOM 2997 C CA . ALA B 1 182 ? 20.312 19.984 -1.573 1 98.75 182 ALA B CA 1
ATOM 2998 C C . ALA B 1 182 ? 21.266 18.859 -1.964 1 98.75 182 ALA B C 1
ATOM 3000 O O . ALA B 1 182 ? 21.906 18.922 -3.01 1 98.75 182 ALA B O 1
ATOM 3001 N N . ALA B 1 183 ? 21.344 17.859 -1.112 1 98.75 183 ALA B N 1
ATOM 3002 C CA . ALA B 1 183 ? 22.188 16.719 -1.419 1 98.75 183 ALA B CA 1
ATOM 3003 C C . ALA B 1 183 ? 21.734 16.031 -2.701 1 98.75 183 ALA B C 1
ATOM 3005 O O . ALA B 1 183 ? 22.562 15.695 -3.561 1 98.75 183 ALA B O 1
ATOM 3006 N N . TYR B 1 184 ? 20.469 15.852 -2.852 1 98.81 184 TYR B N 1
ATOM 3007 C CA . TYR B 1 184 ? 19.938 15.211 -4.047 1 98.81 184 TYR B CA 1
ATOM 3008 C C . TYR B 1 184 ? 20.172 16.078 -5.281 1 98.81 184 TYR B C 1
ATOM 3010 O O . TYR B 1 184 ? 20.547 15.57 -6.34 1 98.81 184 TYR B O 1
ATOM 3018 N N . GLU B 1 185 ? 19.984 17.328 -5.156 1 98.25 185 GLU B N 1
ATOM 3019 C CA . GLU B 1 185 ? 20.188 18.266 -6.254 1 98.25 185 GLU B CA 1
ATOM 3020 C C . GLU B 1 185 ? 21.641 18.25 -6.723 1 98.25 185 GLU B C 1
ATOM 3022 O O . GLU B 1 185 ? 21.922 18.5 -7.902 1 98.25 185 GLU B O 1
ATOM 3027 N N . ALA B 1 186 ? 22.484 17.984 -5.844 1 98 186 ALA B N 1
ATOM 3028 C CA . ALA B 1 186 ? 23.922 17.938 -6.148 1 98 186 ALA B CA 1
ATOM 3029 C C . ALA B 1 186 ? 24.297 16.609 -6.805 1 98 186 ALA B C 1
ATOM 3031 O O . ALA B 1 186 ? 25.469 16.375 -7.105 1 98 186 ALA B O 1
ATOM 3032 N N . GLY B 1 187 ? 23.312 15.758 -6.961 1 97.69 187 GLY B N 1
ATOM 3033 C CA . GLY B 1 187 ? 23.547 14.477 -7.609 1 97.69 187 GLY B CA 1
ATOM 3034 C C . GLY B 1 187 ? 23.953 13.383 -6.645 1 97.69 187 GLY B C 1
ATOM 3035 O O . GLY B 1 187 ? 24.453 12.336 -7.059 1 97.69 187 GLY B O 1
ATOM 3036 N N . GLU B 1 188 ? 23.766 13.633 -5.363 1 97.81 188 GLU B N 1
ATOM 3037 C CA . GLU B 1 188 ? 24.188 12.695 -4.328 1 97.81 188 GLU B CA 1
ATOM 3038 C C . GLU B 1 188 ? 22.984 11.953 -3.734 1 97.81 188 GLU B C 1
ATOM 3040 O O . GLU B 1 188 ? 22.688 12.086 -2.545 1 97.81 188 GLU B O 1
ATOM 3045 N N . ALA B 1 189 ? 22.422 11.07 -4.531 1 98.25 189 ALA B N 1
ATOM 3046 C CA . ALA B 1 189 ? 21.234 10.352 -4.105 1 98.25 189 ALA B CA 1
ATOM 3047 C C . ALA B 1 189 ? 21.516 9.477 -2.889 1 98.25 189 ALA B C 1
ATOM 3049 O O . ALA B 1 189 ? 20.703 9.398 -1.964 1 98.25 189 ALA B O 1
ATOM 3050 N N . GLY B 1 190 ? 22.609 8.75 -2.922 1 98.06 190 GLY B N 1
ATOM 3051 C CA . GLY B 1 190 ? 22.984 7.906 -1.802 1 98.06 190 GLY B CA 1
ATOM 3052 C C . GLY B 1 190 ? 23.062 8.656 -0.484 1 98.06 190 GLY B C 1
ATOM 3053 O O . GLY B 1 190 ? 22.328 8.344 0.454 1 98.06 190 GLY B O 1
ATOM 3054 N N . PRO B 1 191 ? 23.875 9.68 -0.434 1 98.62 191 PRO B N 1
ATOM 3055 C CA . PRO B 1 191 ? 23.969 10.508 0.772 1 98.62 191 PRO B CA 1
ATOM 3056 C C . PRO B 1 191 ? 22.641 11.141 1.16 1 98.62 191 PRO B C 1
ATOM 3058 O O . PRO B 1 191 ? 22.312 11.234 2.348 1 98.62 191 PRO B O 1
ATOM 3061 N N . ALA B 1 192 ? 21.875 11.594 0.212 1 98.88 192 ALA B N 1
ATOM 3062 C CA . ALA B 1 192 ? 20.547 12.141 0.509 1 98.88 192 ALA B CA 1
ATOM 3063 C C . ALA B 1 192 ? 19.672 11.109 1.207 1 98.88 192 ALA B C 1
ATOM 3065 O O . ALA B 1 192 ? 18.984 11.43 2.176 1 98.88 192 ALA B O 1
ATOM 3066 N N . ALA B 1 193 ? 19.734 9.898 0.736 1 98.81 193 ALA B N 1
ATOM 3067 C CA . ALA B 1 193 ? 18.953 8.812 1.335 1 98.81 193 ALA B CA 1
ATOM 3068 C C . ALA B 1 193 ? 19.453 8.508 2.748 1 98.81 193 ALA B C 1
ATOM 3070 O O . ALA B 1 193 ? 18.641 8.18 3.631 1 98.81 193 ALA B O 1
ATOM 3071 N N . ASP B 1 194 ? 20.719 8.594 2.934 1 98.81 194 ASP B N 1
ATOM 3072 C CA . ASP B 1 194 ? 21.266 8.383 4.273 1 98.81 194 ASP B CA 1
ATOM 3073 C C . ASP B 1 194 ? 20.781 9.461 5.234 1 98.81 194 ASP B C 1
ATOM 3075 O O . ASP B 1 194 ? 20.438 9.172 6.383 1 98.81 194 ASP B O 1
ATOM 3079 N N . LEU B 1 195 ? 20.797 10.688 4.789 1 98.88 195 LEU B N 1
ATOM 3080 C CA . LEU B 1 195 ? 20.25 11.781 5.59 1 98.88 195 LEU B CA 1
ATOM 3081 C C . LEU B 1 195 ? 18.781 11.531 5.922 1 98.88 195 LEU B C 1
ATOM 3083 O O . LEU B 1 195 ? 18.359 11.758 7.055 1 98.88 195 LEU B O 1
ATOM 3087 N N . LEU B 1 196 ? 18.047 11.062 4.941 1 98.94 196 LEU B N 1
ATOM 3088 C CA . LEU B 1 196 ? 16.625 10.789 5.125 1 98.94 196 LEU B CA 1
ATOM 3089 C C . LEU B 1 196 ? 16.422 9.664 6.141 1 98.94 196 LEU B C 1
ATOM 3091 O O . LEU B 1 196 ? 15.484 9.711 6.941 1 98.94 196 LEU B O 1
ATOM 3095 N N . HIS B 1 197 ? 17.234 8.695 6.055 1 98.75 197 HIS B N 1
ATOM 3096 C CA . HIS B 1 197 ? 17.172 7.598 7.012 1 98.75 197 HIS B CA 1
ATOM 3097 C C . HIS B 1 197 ? 17.297 8.109 8.445 1 98.75 197 HIS B C 1
ATOM 3099 O O . HIS B 1 197 ? 16.484 7.762 9.305 1 98.75 197 HIS B O 1
ATOM 3105 N N . ASP B 1 198 ? 18.266 8.93 8.727 1 98.75 198 ASP B N 1
ATOM 3106 C CA . ASP B 1 198 ? 18.453 9.516 10.047 1 98.75 198 ASP B CA 1
ATOM 3107 C C . ASP B 1 198 ? 17.266 10.406 10.43 1 98.75 198 ASP B C 1
ATOM 3109 O O . ASP B 1 198 ? 16.828 10.406 11.578 1 98.75 198 ASP B O 1
ATOM 3113 N N . TYR B 1 199 ? 16.844 11.156 9.453 1 98.75 199 TYR B N 1
ATOM 3114 C CA . TYR B 1 199 ? 15.672 12 9.617 1 98.75 199 TYR B CA 1
ATOM 3115 C C . TYR B 1 199 ? 14.477 11.195 10.125 1 98.75 199 TYR B C 1
ATOM 3117 O O . TYR B 1 199 ? 13.844 11.562 11.117 1 98.75 199 TYR B O 1
ATOM 3125 N N . LEU B 1 200 ? 14.195 10.102 9.492 1 98.69 200 LEU B N 1
ATOM 3126 C CA . LEU B 1 200 ? 13 9.328 9.797 1 98.69 200 LEU B CA 1
ATOM 3127 C C . LEU B 1 200 ? 13.117 8.648 11.156 1 98.69 200 LEU B C 1
ATOM 3129 O O . LEU B 1 200 ? 12.133 8.508 11.875 1 98.69 200 LEU B O 1
ATOM 3133 N N . LEU B 1 201 ? 14.297 8.219 11.516 1 98.31 201 LEU B N 1
ATOM 3134 C CA . LEU B 1 201 ? 14.516 7.645 12.844 1 98.31 201 LEU B CA 1
ATOM 3135 C C . LEU B 1 201 ? 14.25 8.68 13.93 1 98.31 201 LEU B C 1
ATOM 3137 O O . LEU B 1 201 ? 13.602 8.375 14.938 1 98.31 201 LEU B O 1
ATOM 3141 N N . MET B 1 202 ? 14.742 9.844 13.75 1 98.06 202 MET B N 1
ATOM 3142 C CA . MET B 1 202 ? 14.523 10.93 14.703 1 98.06 202 MET B CA 1
ATOM 3143 C C . MET B 1 202 ? 13.039 11.297 14.773 1 98.06 202 MET B C 1
ATOM 3145 O O . MET B 1 202 ? 12.492 11.484 15.859 1 98.06 202 MET B O 1
ATOM 3149 N N . SER B 1 203 ? 12.461 11.445 13.594 1 97.5 203 SER B N 1
ATOM 3150 C CA . SER B 1 203 ? 11.055 11.812 13.523 1 97.5 203 SER B CA 1
ATOM 3151 C C . SER B 1 203 ? 10.18 10.797 14.258 1 97.5 203 SER B C 1
ATOM 3153 O O . SER B 1 203 ? 9.25 11.18 14.969 1 97.5 203 SER B O 1
ATOM 3155 N N . GLU B 1 204 ? 10.445 9.547 14.07 1 97.62 204 GLU B N 1
ATOM 3156 C CA . GLU B 1 204 ? 9.711 8.5 14.773 1 97.62 204 GLU B CA 1
ATOM 3157 C C . GLU B 1 204 ? 9.758 8.719 16.281 1 97.62 204 GLU B C 1
ATOM 3159 O O . GLU B 1 204 ? 8.734 8.648 16.953 1 97.62 204 GLU B O 1
ATOM 3164 N N . ARG B 1 205 ? 10.898 8.984 16.812 1 96.94 205 ARG B N 1
ATOM 3165 C CA . ARG B 1 205 ? 11.078 9.188 18.25 1 96.94 205 ARG B CA 1
ATOM 3166 C C . ARG B 1 205 ? 10.289 10.398 18.734 1 96.94 205 ARG B C 1
ATOM 3168 O O . ARG B 1 205 ? 9.664 10.359 19.797 1 96.94 205 ARG B O 1
ATOM 3175 N N . VAL B 1 206 ? 10.352 11.43 18 1 96.06 206 VAL B N 1
ATOM 3176 C CA . VAL B 1 206 ? 9.648 12.656 18.359 1 96.06 206 VAL B CA 1
ATOM 3177 C C . VAL B 1 206 ? 8.148 12.398 18.406 1 96.06 206 VAL B C 1
ATOM 3179 O O . VAL B 1 206 ? 7.477 12.781 19.375 1 96.06 206 VAL B O 1
ATOM 3182 N N . VAL B 1 207 ? 7.629 11.742 17.391 1 95.38 207 VAL B N 1
ATOM 3183 C CA . VAL B 1 207 ? 6.195 11.492 17.312 1 95.38 207 VAL B CA 1
ATOM 3184 C C . VAL B 1 207 ? 5.77 10.547 18.438 1 95.38 207 VAL B C 1
ATOM 3186 O O . VAL B 1 207 ? 4.766 10.781 19.109 1 95.38 207 VAL B O 1
ATOM 3189 N N . LEU B 1 208 ? 6.559 9.5 18.672 1 95 208 LEU B N 1
ATOM 3190 C CA . LEU B 1 208 ? 6.238 8.547 19.719 1 95 208 LEU B CA 1
ATOM 3191 C C . LEU B 1 208 ? 6.324 9.203 21.094 1 95 208 LEU B C 1
ATOM 3193 O O . LEU B 1 208 ? 5.555 8.875 22 1 95 208 LEU B O 1
ATOM 3197 N N . GLY B 1 209 ? 7.219 10.117 21.234 1 91.81 209 GLY B N 1
ATOM 3198 C CA . GLY B 1 209 ? 7.348 10.867 22.469 1 91.81 209 GLY B CA 1
ATOM 3199 C C . GLY B 1 209 ? 6.168 11.773 22.75 1 91.81 209 GLY B C 1
ATOM 3200 O O . GLY B 1 209 ? 5.848 12.055 23.906 1 91.81 209 GLY B O 1
ATOM 3201 N N . ALA B 1 210 ? 5.562 12.219 21.734 1 85.81 210 ALA B N 1
ATOM 3202 C CA . ALA B 1 210 ? 4.426 13.125 21.875 1 85.81 210 ALA B CA 1
ATOM 3203 C C . ALA B 1 210 ? 3.16 12.359 22.25 1 85.81 210 ALA B C 1
ATOM 3205 O O . ALA B 1 210 ? 2.182 12.953 22.719 1 85.81 210 ALA B O 1
ATOM 3206 N N . LEU B 1 211 ? 3.059 11.016 21.953 1 79.5 211 LEU B N 1
ATOM 3207 C CA . LEU B 1 211 ? 1.913 10.211 22.344 1 79.5 211 LEU B CA 1
ATOM 3208 C C . LEU B 1 211 ? 1.902 9.984 23.859 1 79.5 211 LEU B C 1
ATOM 3210 O O . LEU B 1 211 ? 0.841 9.781 24.453 1 79.5 211 LEU B O 1
ATOM 3214 N N . ALA B 1 212 ? 3.107 9.891 24.578 1 62.56 212 ALA B N 1
ATOM 3215 C CA . ALA B 1 212 ? 3.195 9.656 26.016 1 62.56 212 ALA B CA 1
ATOM 3216 C C . ALA B 1 212 ? 2.719 10.875 26.797 1 62.56 212 ALA B C 1
ATOM 3218 O O . ALA B 1 212 ? 2.791 12.008 26.312 1 62.56 212 ALA B O 1
#

Foldseek 3Di:
DPPPVPPPLLNQLLVVVLCCQLLLVAAFPAADDLVVVCVVSVHDSVSNVSSLVVCVVLVQWDADPPPHITGHDDDLVRLVVLLVVLLVQLLVLLLPFDVVPFPLVQLVVLLVQLVVCVVVVNLSSNLVSVLSNSLVSNVSNVDPVSSVNSVSSSSNLSSLVNQADSCQLRVVCSVLSVVLSVCSNVSNSNVSSVSVNVVSVVSSVSSSVRVD/DPPPVPPPLLNQLLVVVLCCLLLLVAAFPAADDLVVVCVVSVHDSVSNVSSQVVCVVLVQWDADPPPHITGHDDDLVRLVVLLVVLLVQLLVLLLPFDVVPFPLVQLVVLLVQLVVCVVVVNLSSNLVSVLSNSLVSNVSNVDPVSSVNSVSSSSNLSSLVNQFDSCQLRVVCSVLSVVLSVCSNVSNSNVSSVSVNVVSVVSSVSSSVRVD

InterPro domains:
  IPR000524 Transcription regulator HTH, GntR [PF00392] (11-71)
  IPR000524 Transcription regulator HTH, GntR [PR00035] (31-45)
  IPR000524 Transcription regulator HTH, GntR [PR00035] (45-61)
  IPR000524 Transcription regulator HTH, GntR [PS50949] (7-74)
  IPR000524 Transcription regulator HTH, GntR [SM00345] (13-71)
  IPR000524 Transcription regulator HTH, GntR [cd07377] (12-72)
  IPR008920 Transcription regulator FadR/GntR, C-terminal [G3DSA:1.20.120.530] (75-212)
  IPR008920 Transcription regulator FadR/GntR, C-terminal [SSF48008] (78-210)
  IPR011711 GntR, C-terminal [PF07729] (81-200)
  IPR011711 GntR, C-terminal [SM00895] (81-202)
  IPR036388 Winged helix-like DNA-binding domain superfamily [G3DSA:1.10.10.10] (6-72)
  IPR036390 Winged helix DNA-binding domain superfamily [SSF46785] (10-75)

Sequence (424 aa):
MTMVLRAGSAARAVAELRERVTAGHLTPGTQLSEASLTGPLGVSRNTLREAFSTLIEEGLLVRIPHRGVFVATLTAAQIADIYRVRTLLECTALRQAPVDPPRAEGLRAAVDEAERHARANAWQAVGTANMHFHEQIIALAGSPRLNQWMKQLTAELRLAFVTADAETLHRPFVARNAEITAAYEAGEAGPAADLLHDYLLMSERVVLGALAMTMVLRAGSAARAVAELRERVTAGHLTPGTQLSEASLTGPLGVSRNTLREAFSTLIEEGLLVRIPHRGVFVATLTAAQIADIYRVRTLLECTALRQAPVDPPRAEGLRAAVDEAERHARANAWQAVGTANMHFHEQIIALAGSPRLNQWMKQLTAELRLAFVTADAETLHRPFVARNAEITAAYEAGEAGPAADLLHDYLLMSERVVLGALA

Radius of gyration: 22.69 Å; Cα contacts (8 Å, |Δi|>4): 548; chains: 2; bounding box: 53×66×52 Å

Solvent-accessible surface area (backbone atoms only — not comparable to full-atom values): 22192 Å² total; per-residue (Å²): 132,80,78,69,80,62,67,52,76,34,52,50,48,34,53,52,51,50,47,35,38,53,72,49,76,46,46,63,67,39,72,56,53,68,81,72,45,26,66,84,68,69,44,52,70,69,40,48,49,50,20,48,52,53,35,33,75,51,50,48,28,39,77,43,88,98,76,44,40,24,32,31,73,78,51,72,68,54,50,53,42,51,47,52,49,46,47,57,49,36,29,49,20,34,41,68,29,66,43,86,72,42,80,47,64,58,36,50,51,20,42,51,49,22,51,54,26,49,75,68,68,34,34,67,56,24,48,53,23,50,48,49,28,56,44,38,37,36,48,53,58,71,36,75,65,59,41,51,52,44,52,37,52,49,45,40,52,36,53,65,47,63,80,36,61,44,52,77,71,39,58,78,47,56,62,49,52,45,50,32,46,52,33,28,60,72,46,32,25,58,62,18,18,53,50,45,44,55,48,49,58,52,48,48,52,54,55,55,55,53,74,104,131,81,78,68,81,61,67,52,74,34,52,50,51,34,52,52,53,50,48,35,39,52,72,47,76,47,46,61,67,38,72,57,54,66,82,72,44,27,66,85,68,70,45,52,69,68,40,46,51,51,20,48,51,54,35,35,75,51,52,50,28,39,76,41,89,99,75,44,39,26,31,31,73,78,49,71,68,55,52,51,43,52,45,53,50,45,48,56,49,38,30,48,19,34,41,68,29,66,43,85,72,41,80,45,64,60,37,49,51,21,43,51,47,21,52,55,26,50,75,68,68,34,34,66,56,22,48,53,25,49,47,48,29,56,44,38,36,35,48,54,58,72,36,73,65,58,41,51,53,42,54,38,51,49,47,41,51,36,53,64,46,65,82,37,62,44,53,76,71,40,58,79,46,56,62,48,51,45,51,32,45,51,33,28,62,74,44,32,25,56,62,18,18,53,50,46,46,54,49,48,56,52,49,47,52,54,55,56,55,55,74,105

Nearest PDB structures (foldseek):
  2hs5-assembly1_A  TM=9.551E-01  e=1.435E-13  Rhodococcus jostii RHA1
  3sxy-assembly1_B  TM=8.614E-01  e=1.198E-07  Thermotoga maritima
  3ihu-assembly2_B  TM=7.915E-01  e=4.400E-08  Cupriavidus pinatubonensis JMP134
  3fms-assembly1_A-2  TM=7.859E-01  e=9.435E-08  Thermotoga maritima MSB8
  6za7-assembly1_A  TM=6.267E-01  e=3.517E-09  Agrobacterium fabrum str. C58